Protein AF-0000000081434207 (afdb_homodimer)

Foldseek 3Di:
DVQLVVLVVVLCVVFFAPLDAFAEALADEPVQLVVQLVSNLVSVLSSQCSPPLLVPDDPVQNVLLSLQQQQLLVLQVQLLSCLVSPDPPADRWGDRGHSYTYHLPDLSDRYHPPDDPVLVVVLSVLCNVLSVLSCPLHNVLCNVLVDDPLLSSLLSLLRSLPCVVTPPRDPVSVVSSVVVNVVSVVVVVCCCCPVVVPPDCPVSVVSSNSSSVSSVVSLVSVVSSVVVCVVVVSDCPPPVVVSSSD/DVQLVVLVVQLCVVFAAPLDAAAEALADEPVQLVVQLVSNLVSVLSSQCSPPLLVPDDPVQNVLLSLQQQQLLVLQVQLLSCLVSPDPPADRWGDRGHRYTYHLPDQRDRYHPPDDPVLVVVLSVLCNVLSVLSCPQHNVLCNVLVDDPLLSSLLSLLRSLPCVVTPPRDPVSVVSSVVVNVVSVVVVVCCCCPVVVPPDCVVSVVSSNSSSVSSVVSLVSVVSSVVVCVVVVSDCPPPVVVSSSD

Secondary structure (DSSP, 8-state):
-HHHHHHHHHHHHHHS--SSPPEEPSEE-HHHHHHHHHHHHHHHHHHHHTSHHHHTS-HHHHHHHHHHHHHHHHHHHHHHHHHHT--TT-SSEEEEETTEEEE-STT-PPEETTS-HHHHHTTHHHHHHHHHHHIIIIIHHHHHHT--HHHHHHHHHHHHT-GGG-TT--HHHHHHHHHHHHHHHHHHHHIIIIIS--S--HHHHHHHHHHHHHHHHHHHHHHHHHHHHHHTTS----THHHHHH-/-HHHHHHHHHHHHHHS--SSPPEEPSEE-HHHHHHHHHHHHHHHHHHHHTSHHHHTS-HHHHHHHHHHHHHHHHHHHHHHHHHHT--TT-SSEEEEETTEEEE-SSS-PPEETTS-HHHHHHHHHHHHHHHHHHIIIIIHHHHHHT--HHHHHHHHHHHHT-GGG-TT--HHHHHHHHHHHHHHHHHHHHIIIIIS--S--HHHHHHHHHHHHHHHHHHHHHHHHHHHHHHTTS----THHHHHH-

InterPro domains:
  IPR000536 Nuclear hormone receptor, ligand-binding domain [PF00104] (39-216)
  IPR000536 Nuclear hormone receptor, ligand-binding domain [PS51843] (3-246)
  IPR000536 Nuclear hormone receptor, ligand-binding domain [SM00430] (35-218)
  IPR035500 Nuclear hormone receptor-like domain superfamily [G3DSA:1.10.565.10] (25-245)
  IPR035500 Nuclear hormone receptor-like domain superfamily [SSF48508] (39-244)
  IPR051152 Caenorhabditis elegans Orphan Nuclear Receptors [PTHR45680] (1-238)

pLDDT: mean 87.51, std 13.59, range [35.0, 98.44]

Radius of gyration: 23.4 Å; Cα contacts (8 Å, |Δi|>4): 613; chains: 2; bounding box: 54×59×52 Å

Organism: NCBI:txid290746

Structure (mmCIF, N/CA/C/O backbone):
data_AF-0000000081434207-model_v1
#
loop_
_entity.id
_entity.type
_entity.pdbx_description
1 polymer 'NR LBD domain-containing protein'
#
loop_
_atom_site.group_PDB
_atom_site.id
_atom_site.type_symbol
_atom_site.label_atom_id
_atom_site.label_alt_id
_atom_site.label_comp_id
_atom_site.label_asym_id
_atom_site.label_entity_id
_atom_site.label_seq_id
_atom_site.pdbx_PDB_ins_code
_atom_site.Cartn_x
_atom_site.Cartn_y
_atom_site.Cartn_z
_atom_site.occupancy
_atom_site.B_iso_or_equiv
_atom_site.auth_seq_id
_atom_site.auth_comp_id
_atom_site.auth_asym_id
_atom_site.auth_atom_id
_atom_site.pdbx_PDB_model_num
ATOM 1 N N . MET A 1 1 ? 16.969 -14.328 5.664 1 84.88 1 MET A N 1
ATOM 2 C CA . MET A 1 1 ? 16.562 -14.594 4.285 1 84.88 1 MET A CA 1
ATOM 3 C C . MET A 1 1 ? 16.938 -16.016 3.869 1 84.88 1 MET A C 1
ATOM 5 O O . MET A 1 1 ? 16.188 -16.672 3.139 1 84.88 1 MET A O 1
ATOM 9 N N . GLN A 1 2 ? 17.953 -16.516 4.453 1 86.69 2 GLN A N 1
ATOM 10 C CA . GLN A 1 2 ? 18.391 -17.859 4.074 1 86.69 2 GLN A CA 1
ATOM 11 C C . GLN A 1 2 ? 17.391 -18.906 4.512 1 86.69 2 GLN A C 1
ATOM 13 O O . GLN A 1 2 ? 17.062 -19.812 3.744 1 86.69 2 GLN A O 1
ATOM 18 N N . GLN A 1 3 ? 16.859 -18.734 5.691 1 90.62 3 GLN A N 1
ATOM 19 C CA . GLN A 1 3 ? 15.867 -19.672 6.184 1 90.62 3 GLN A CA 1
ATOM 20 C C . GLN A 1 3 ? 14.562 -19.578 5.395 1 90.62 3 GLN A C 1
ATOM 22 O O . GLN A 1 3 ? 13.953 -20.594 5.059 1 90.62 3 GLN A O 1
ATOM 27 N N . LEU A 1 4 ? 14.148 -18.375 5.16 1 92.62 4 LEU A N 1
ATOM 28 C CA . LEU A 1 4 ? 12.945 -18.156 4.355 1 92.62 4 LEU A CA 1
ATOM 29 C C . LEU A 1 4 ? 13.125 -18.75 2.955 1 92.62 4 LEU A C 1
ATOM 31 O O . LEU A 1 4 ? 12.195 -19.344 2.41 1 92.62 4 LEU A O 1
ATOM 35 N N . GLU A 1 5 ? 14.297 -18.609 2.443 1 93.81 5 GLU A N 1
ATOM 36 C CA . GLU A 1 5 ? 14.602 -19.125 1.112 1 93.81 5 GLU A CA 1
ATOM 37 C C . GLU A 1 5 ? 14.539 -20.641 1.083 1 93.81 5 GLU A C 1
ATOM 39 O O . GLU A 1 5 ? 14 -21.234 0.141 1 93.81 5 GLU A O 1
ATOM 44 N N . TYR A 1 6 ? 15.133 -21.156 2.094 1 93.62 6 TYR A N 1
ATOM 45 C CA . TYR A 1 6 ? 15.094 -22.609 2.186 1 93.62 6 TYR A CA 1
ATOM 46 C C . TYR A 1 6 ? 13.656 -23.109 2.254 1 93.62 6 TYR A C 1
ATOM 48 O O . TYR A 1 6 ? 13.266 -24 1.485 1 93.62 6 TYR A O 1
ATOM 56 N N . GLY A 1 7 ? 12.875 -22.594 3.188 1 94.62 7 GLY A N 1
ATOM 57 C CA . GLY A 1 7 ? 11.477 -22.969 3.297 1 94.62 7 GLY A CA 1
ATOM 58 C C . GLY A 1 7 ? 10.688 -22.719 2.023 1 94.62 7 GLY A C 1
ATOM 59 O O . GLY A 1 7 ? 9.883 -23.562 1.611 1 94.62 7 GLY A O 1
ATOM 60 N N . PHE A 1 8 ? 10.961 -21.625 1.389 1 96.25 8 PHE A N 1
ATOM 61 C CA . PHE A 1 8 ? 10.25 -21.25 0.171 1 96.25 8 PHE A CA 1
ATOM 62 C C . PHE A 1 8 ? 10.547 -22.234 -0.951 1 96.25 8 PHE A C 1
ATOM 64 O O . PHE A 1 8 ? 9.648 -22.609 -1.703 1 96.25 8 PHE A O 1
ATOM 71 N N . ASN A 1 9 ? 11.773 -22.625 -1.057 1 94.94 9 ASN A N 1
ATOM 72 C CA . ASN A 1 9 ? 12.141 -23.562 -2.121 1 94.94 9 ASN A CA 1
ATOM 73 C C . ASN A 1 9 ? 11.406 -24.891 -1.987 1 94.94 9 ASN A C 1
ATOM 75 O O . ASN A 1 9 ? 10.961 -25.453 -2.984 1 94.94 9 ASN A O 1
ATOM 79 N N . GLN A 1 10 ? 11.234 -25.312 -0.838 1 93.81 10 GLN A N 1
ATOM 80 C CA . GLN A 1 10 ? 10.484 -26.547 -0.604 1 93.81 10 GLN A CA 1
ATOM 81 C C . GLN A 1 10 ? 9.008 -26.359 -0.943 1 93.81 10 GLN A C 1
ATOM 83 O O . GLN A 1 10 ? 8.406 -27.203 -1.607 1 93.81 10 GLN A O 1
ATOM 88 N N . PHE A 1 11 ? 8.445 -25.312 -0.493 1 96.12 11 PHE A N 1
ATOM 89 C CA . PHE A 1 11 ? 7.062 -24.938 -0.767 1 96.12 11 PHE A CA 1
ATOM 90 C C . PHE A 1 11 ? 6.832 -24.781 -2.264 1 96.12 11 PHE A C 1
ATOM 92 O O . PHE A 1 11 ? 5.887 -25.344 -2.818 1 96.12 11 PHE A O 1
ATOM 99 N N . TYR A 1 12 ? 7.758 -24.078 -2.879 1 95.12 12 TYR A N 1
ATOM 100 C CA . TYR A 1 12 ? 7.602 -23.719 -4.281 1 95.12 12 TYR A CA 1
ATOM 101 C C . TYR A 1 12 ? 7.727 -24.938 -5.184 1 95.12 12 TYR A C 1
ATOM 103 O O . TYR A 1 12 ? 7.035 -25.047 -6.195 1 95.12 12 TYR A O 1
ATOM 111 N N . GLU A 1 13 ? 8.57 -25.828 -4.797 1 91.81 13 GLU A N 1
ATOM 112 C CA . GLU A 1 13 ? 8.734 -27.062 -5.562 1 91.81 13 GLU A CA 1
ATOM 113 C C . GLU A 1 13 ? 7.434 -27.859 -5.613 1 91.81 13 GLU A C 1
ATOM 115 O O . GLU A 1 13 ? 7.148 -28.516 -6.613 1 91.81 13 GLU A O 1
ATOM 120 N N . ALA A 1 14 ? 6.656 -27.656 -4.645 1 89.31 14 ALA A N 1
ATOM 121 C CA . ALA A 1 14 ? 5.426 -28.438 -4.531 1 89.31 14 ALA A CA 1
ATOM 122 C C . ALA A 1 14 ? 4.301 -27.797 -5.34 1 89.31 14 ALA A C 1
ATOM 124 O O . ALA A 1 14 ? 3.34 -28.484 -5.715 1 89.31 14 ALA A O 1
ATOM 125 N N . ILE A 1 15 ? 4.426 -26.531 -5.605 1 92 15 ILE A N 1
ATOM 126 C CA . ILE A 1 15 ? 3.242 -25.875 -6.148 1 92 15 ILE A CA 1
ATOM 127 C C . ILE A 1 15 ? 3.564 -25.281 -7.523 1 92 15 ILE A C 1
ATOM 129 O O . ILE A 1 15 ? 2.662 -24.891 -8.266 1 92 15 ILE A O 1
ATOM 133 N N . LYS A 1 16 ? 4.844 -25.172 -7.867 1 90.12 16 LYS A N 1
ATOM 134 C CA . LYS A 1 16 ? 5.191 -24.562 -9.148 1 90.12 16 LYS A CA 1
ATOM 135 C C . LYS A 1 16 ? 4.73 -25.438 -10.312 1 90.12 16 LYS A C 1
ATOM 137 O O . LYS A 1 16 ? 4.656 -26.656 -10.18 1 90.12 16 LYS A O 1
ATOM 142 N N . PRO A 1 17 ? 4.445 -24.797 -11.398 1 87.56 17 PRO A N 1
ATOM 143 C CA . PRO A 1 17 ? 4.105 -25.578 -12.578 1 87.56 17 PRO A CA 1
ATOM 144 C C . PRO A 1 17 ? 5.301 -26.359 -13.133 1 87.56 17 PRO A C 1
ATOM 146 O O . PRO A 1 17 ? 6.449 -26 -12.883 1 87.56 17 PRO A O 1
ATOM 149 N N . THR A 1 18 ? 5.113 -27.578 -13.766 1 80.62 18 THR A N 1
ATOM 150 C CA . THR A 1 18 ? 6.141 -28.5 -14.258 1 80.62 18 THR A CA 1
ATOM 151 C C . THR A 1 18 ? 6.676 -28.031 -15.609 1 80.62 18 THR A C 1
ATOM 153 O O . THR A 1 18 ? 7.586 -28.656 -16.172 1 80.62 18 THR A O 1
ATOM 156 N N . GLY A 1 19 ? 6.531 -26.828 -16 1 69.69 19 GLY A N 1
ATOM 157 C CA . GLY A 1 19 ? 7.062 -26.328 -17.266 1 69.69 19 GLY A CA 1
ATOM 158 C C . GLY A 1 19 ? 6.293 -26.828 -18.469 1 69.69 19 GLY A C 1
ATOM 159 O O . GLY A 1 19 ? 6.605 -26.453 -19.609 1 69.69 19 GLY A O 1
ATOM 160 N N . GLU A 1 20 ? 5.441 -27.641 -18.25 1 76.62 20 GLU A N 1
ATOM 161 C CA . GLU A 1 20 ? 4.582 -28.031 -19.359 1 76.62 20 GLU A CA 1
ATOM 162 C C . GLU A 1 20 ? 3.629 -26.906 -19.75 1 76.62 20 GLU A C 1
ATOM 164 O O . GLU A 1 20 ? 3.549 -25.891 -19.047 1 76.62 20 GLU A O 1
ATOM 169 N N . GLU A 1 21 ? 3.064 -26.969 -20.906 1 83.38 21 GLU A N 1
ATOM 170 C CA . GLU A 1 21 ? 2.107 -25.969 -21.391 1 83.38 21 GLU A CA 1
ATOM 171 C C . GLU A 1 21 ? 0.886 -25.906 -20.469 1 83.38 21 GLU A C 1
ATOM 173 O O . GLU A 1 21 ? 0.369 -26.938 -20.047 1 83.38 21 GLU A O 1
ATOM 178 N N . PHE A 1 22 ? 0.607 -24.641 -20.062 1 89 22 PHE A N 1
ATOM 179 C CA . PHE A 1 22 ? -0.594 -24.438 -19.25 1 89 22 PHE A CA 1
ATOM 180 C C . PHE A 1 22 ? -1.824 -24.969 -19.984 1 89 22 PHE A C 1
ATOM 182 O O . PHE A 1 22 ? -1.957 -24.797 -21.188 1 89 22 PHE A O 1
ATOM 189 N N . THR A 1 23 ? -2.566 -25.688 -19.359 1 88.69 23 THR A N 1
ATOM 190 C CA . THR A 1 23 ? -3.906 -26 -19.844 1 88.69 23 THR A CA 1
ATOM 191 C C . THR A 1 23 ? -4.84 -24.797 -19.656 1 88.69 23 THR A C 1
ATOM 193 O O . THR A 1 23 ? -5.02 -24.328 -18.531 1 88.69 23 THR A O 1
ATOM 196 N N . LYS A 1 24 ? -5.395 -24.391 -20.75 1 90.44 24 LYS A N 1
ATOM 197 C CA . LYS A 1 24 ? -6.355 -23.297 -20.641 1 90.44 24 LYS A CA 1
ATOM 198 C C . LYS A 1 24 ? -7.691 -23.797 -20.094 1 90.44 24 LYS A C 1
ATOM 200 O O . LYS A 1 24 ? -8.273 -24.734 -20.625 1 90.44 24 LYS A O 1
ATOM 205 N N . LEU A 1 25 ? -8.109 -23.125 -19.094 1 87.12 25 LEU A N 1
ATOM 206 C CA . LEU A 1 25 ? -9.375 -23.484 -18.469 1 87.12 25 LEU A CA 1
ATOM 207 C C . LEU A 1 25 ? -10.516 -22.625 -19 1 87.12 25 LEU A C 1
ATOM 209 O O . LEU A 1 25 ? -10.422 -21.391 -19 1 87.12 25 LEU A O 1
ATOM 213 N N . ASP A 1 26 ? -11.586 -23.359 -19.406 1 81.12 26 ASP A N 1
ATOM 214 C CA . ASP A 1 26 ? -12.836 -22.672 -19.719 1 81.12 26 ASP A CA 1
ATOM 215 C C . ASP A 1 26 ? -13.789 -22.688 -18.531 1 81.12 26 ASP A C 1
ATOM 217 O O . ASP A 1 26 ? -14.711 -21.875 -18.469 1 81.12 26 ASP A O 1
ATOM 221 N N . GLU A 1 27 ? -13.453 -23.734 -17.719 1 83.69 27 GLU A N 1
ATOM 222 C CA . GLU A 1 27 ? -14.211 -23.875 -16.469 1 83.69 27 GLU A CA 1
ATOM 223 C C . GLU A 1 27 ? -13.297 -24.297 -15.32 1 83.69 27 GLU A C 1
ATOM 225 O O . GLU A 1 27 ? -12.391 -25.109 -15.5 1 83.69 27 GLU A O 1
ATOM 230 N N . ILE A 1 28 ? -13.609 -23.797 -14.188 1 84.38 28 ILE A N 1
ATOM 231 C CA . ILE A 1 28 ? -12.82 -24.125 -13.008 1 84.38 28 ILE A CA 1
ATOM 232 C C . ILE A 1 28 ? -13.477 -25.281 -12.258 1 84.38 28 ILE A C 1
ATOM 234 O O . ILE A 1 28 ? -14.672 -25.234 -11.961 1 84.38 28 ILE A O 1
ATOM 238 N N . ASP A 1 29 ? -12.766 -26.281 -12.07 1 85.75 29 ASP A N 1
ATOM 239 C CA . ASP A 1 29 ? -13.203 -27.391 -11.242 1 85.75 29 ASP A CA 1
ATOM 240 C C . ASP A 1 29 ? -13.062 -27.062 -9.75 1 85.75 29 ASP A C 1
ATOM 242 O O . ASP A 1 29 ? -11.945 -27 -9.227 1 85.75 29 ASP A O 1
ATOM 246 N N . ASP A 1 30 ? -14.125 -26.969 -9.062 1 82.25 30 ASP A N 1
ATOM 247 C CA . ASP A 1 30 ? -14.141 -26.547 -7.668 1 82.25 30 ASP A CA 1
ATOM 248 C C . ASP A 1 30 ? -13.359 -27.516 -6.789 1 82.25 30 ASP A C 1
ATOM 250 O O . ASP A 1 30 ? -12.656 -27.109 -5.863 1 82.25 30 ASP A O 1
ATOM 254 N N . GLU A 1 31 ? -13.617 -28.766 -7.027 1 84 31 GLU A N 1
ATOM 255 C CA . GLU A 1 31 ? -12.945 -29.766 -6.211 1 84 31 GLU A CA 1
ATOM 256 C C . GLU A 1 31 ? -11.43 -29.703 -6.383 1 84 31 GLU A C 1
ATOM 258 O O . GLU A 1 31 ? -10.688 -29.781 -5.402 1 84 31 GLU A O 1
ATOM 263 N N . LEU A 1 32 ? -11.008 -29.562 -7.617 1 88.19 32 LEU A N 1
ATOM 264 C CA . LEU A 1 32 ? -9.578 -29.438 -7.883 1 88.19 32 LEU A CA 1
ATOM 265 C C . LEU A 1 32 ? -9.008 -28.156 -7.285 1 88.19 32 LEU A C 1
ATOM 267 O O . LEU A 1 32 ? -7.898 -28.156 -6.758 1 88.19 32 LEU A O 1
ATOM 271 N N . HIS A 1 33 ? -9.719 -27.156 -7.395 1 88.5 33 HIS A N 1
ATOM 272 C CA . HIS A 1 33 ? -9.305 -25.875 -6.852 1 88.5 33 HIS A CA 1
ATOM 273 C C . HIS A 1 33 ? -9.141 -25.938 -5.336 1 88.5 33 HIS A C 1
ATOM 275 O O . HIS A 1 33 ? -8.156 -25.453 -4.789 1 88.5 33 HIS A O 1
ATOM 281 N N . LYS A 1 34 ? -10.102 -26.578 -4.711 1 86.12 34 LYS A N 1
ATOM 282 C CA . LYS A 1 34 ? -10.047 -26.719 -3.258 1 86.12 34 LYS A CA 1
ATOM 283 C C . LYS A 1 34 ? -8.844 -27.547 -2.826 1 86.12 34 LYS A C 1
ATOM 285 O O . LYS A 1 34 ? -8.18 -27.234 -1.838 1 86.12 34 LYS A O 1
ATOM 290 N N . HIS A 1 35 ? -8.672 -28.547 -3.527 1 90.38 35 HIS A N 1
ATOM 291 C CA . HIS A 1 35 ? -7.539 -29.422 -3.219 1 90.38 35 HIS A CA 1
ATOM 292 C C . HIS A 1 35 ? -6.223 -28.656 -3.354 1 90.38 35 HIS A C 1
ATOM 294 O O . HIS A 1 35 ? -5.344 -28.781 -2.496 1 90.38 35 HIS A O 1
ATOM 300 N N . PHE A 1 36 ? -6.117 -27.922 -4.371 1 91.81 36 PHE A N 1
ATOM 301 C CA . PHE A 1 36 ? -4.898 -27.156 -4.582 1 91.81 36 PHE A CA 1
ATOM 302 C C . PHE A 1 36 ? -4.727 -26.109 -3.486 1 91.81 36 PHE A C 1
ATOM 304 O O . PHE A 1 36 ? -3.619 -25.906 -2.984 1 91.81 36 PHE A O 1
ATOM 311 N N . GLN A 1 37 ? -5.77 -25.469 -3.168 1 90.44 37 GLN A N 1
ATOM 312 C CA . GLN A 1 37 ? -5.707 -24.453 -2.131 1 90.44 37 GLN A CA 1
ATOM 313 C C . GLN A 1 37 ? -5.27 -25.047 -0.795 1 90.44 37 GLN A C 1
ATOM 315 O O . GLN A 1 37 ? -4.5 -24.422 -0.059 1 90.44 37 GLN A O 1
ATOM 320 N N . ALA A 1 38 ? -5.801 -26.203 -0.504 1 90.12 38 ALA A N 1
ATOM 321 C CA . ALA A 1 38 ? -5.398 -26.875 0.727 1 90.12 38 ALA A CA 1
ATOM 322 C C . ALA A 1 38 ? -3.904 -27.188 0.721 1 90.12 38 ALA A C 1
ATOM 324 O O . ALA A 1 38 ? -3.211 -26.953 1.713 1 90.12 38 ALA A O 1
ATOM 325 N N . LYS A 1 39 ? -3.504 -27.672 -0.388 1 92.38 39 LYS A N 1
ATOM 326 C CA . LYS A 1 39 ? -2.084 -27.969 -0.556 1 92.38 39 LYS A CA 1
ATOM 327 C C . LYS A 1 39 ? -1.242 -26.703 -0.409 1 92.38 39 LYS A C 1
ATOM 329 O O . LYS A 1 39 ? -0.201 -26.719 0.251 1 92.38 39 LYS A O 1
ATOM 334 N N . TYR A 1 40 ? -1.669 -25.656 -1 1 94.06 40 TYR A N 1
ATOM 335 C CA . TYR A 1 40 ? -0.979 -24.375 -0.94 1 94.06 40 TYR A CA 1
ATOM 336 C C . TYR A 1 40 ? -0.904 -23.859 0.493 1 94.06 40 TYR A C 1
ATOM 338 O O . TYR A 1 40 ? 0.163 -23.453 0.957 1 94.06 40 TYR A O 1
ATOM 346 N N . MET A 1 41 ? -2.004 -23.938 1.187 1 94.5 41 MET A N 1
ATOM 347 C CA . MET A 1 41 ? -2.096 -23.406 2.543 1 94.5 41 MET A CA 1
ATOM 348 C C . MET A 1 41 ? -1.199 -24.188 3.496 1 94.5 41 MET A C 1
ATOM 350 O O . MET A 1 41 ? -0.467 -23.609 4.293 1 94.5 41 MET A O 1
ATOM 354 N N . ILE A 1 42 ? -1.276 -25.438 3.352 1 94.38 42 ILE A N 1
ATOM 355 C CA . ILE A 1 42 ? -0.465 -26.297 4.207 1 94.38 42 ILE A CA 1
ATOM 356 C C . ILE A 1 42 ? 1.015 -26.094 3.887 1 94.38 42 ILE A C 1
ATOM 358 O O . ILE A 1 42 ? 1.841 -25.984 4.797 1 94.38 42 ILE A O 1
ATOM 362 N N . GLY A 1 43 ? 1.298 -26.047 2.615 1 95.75 43 GLY A N 1
ATOM 363 C CA . GLY A 1 43 ? 2.672 -25.812 2.203 1 95.75 43 GLY A CA 1
ATOM 364 C C . GLY A 1 43 ? 3.229 -24.484 2.701 1 95.75 43 GLY A C 1
ATOM 365 O O . GLY A 1 43 ? 4.367 -24.422 3.172 1 95.75 43 GLY A O 1
ATOM 366 N N . LEU A 1 44 ? 2.473 -23.469 2.607 1 96.38 44 LEU A N 1
ATOM 367 C CA . LEU A 1 44 ? 2.883 -22.141 3.064 1 96.38 44 LEU A CA 1
ATOM 368 C C . LEU A 1 44 ? 3.131 -22.141 4.57 1 96.38 44 LEU A C 1
ATOM 370 O O . LEU A 1 44 ? 4.105 -21.547 5.043 1 96.38 44 LEU A O 1
ATOM 374 N N . ALA A 1 45 ? 2.238 -22.781 5.289 1 96.25 45 ALA A N 1
ATOM 375 C CA . ALA A 1 45 ? 2.404 -22.875 6.738 1 96.25 45 ALA A CA 1
ATOM 376 C C . ALA A 1 45 ? 3.699 -23.609 7.094 1 96.25 45 ALA A C 1
ATOM 378 O O . ALA A 1 45 ? 4.445 -23.156 7.973 1 96.25 45 ALA A O 1
ATOM 379 N N . LYS A 1 46 ? 3.949 -24.656 6.406 1 96.12 46 LYS A N 1
ATOM 380 C CA . LYS A 1 46 ? 5.172 -25.406 6.645 1 96.12 46 LYS A CA 1
ATOM 381 C C . LYS A 1 46 ? 6.41 -24.578 6.309 1 96.12 46 LYS A C 1
ATOM 383 O O . LYS A 1 46 ? 7.414 -24.641 7.02 1 96.12 46 LYS A O 1
ATOM 388 N N . MET A 1 47 ? 6.328 -23.875 5.238 1 97.19 47 MET A N 1
ATOM 389 C CA . MET A 1 47 ? 7.426 -23 4.828 1 97.19 47 MET A CA 1
ATOM 390 C C . MET A 1 47 ? 7.785 -22.031 5.938 1 97.19 47 MET A C 1
ATOM 392 O O . MET A 1 47 ? 8.961 -21.844 6.254 1 97.19 47 MET A O 1
ATOM 396 N N . LEU A 1 48 ? 6.781 -21.422 6.535 1 97.31 48 LEU A N 1
ATOM 397 C CA . LEU A 1 48 ? 7 -20.391 7.555 1 97.31 48 LEU A CA 1
ATOM 398 C C . LEU A 1 48 ? 7.641 -21 8.797 1 97.31 48 LEU A C 1
ATOM 400 O O . LEU A 1 48 ? 8.43 -20.344 9.484 1 97.31 48 LEU A O 1
ATOM 404 N N . MET A 1 49 ? 7.336 -22.266 9 1 96.5 49 MET A N 1
ATOM 405 C CA . MET A 1 49 ? 7.848 -22.938 10.188 1 96.5 49 MET A CA 1
ATOM 406 C C . MET A 1 49 ? 9.344 -23.203 10.055 1 96.5 49 MET A C 1
ATOM 408 O O . MET A 1 49 ? 10.008 -23.5 11.047 1 96.5 49 MET A O 1
ATOM 412 N N . HIS A 1 50 ? 9.914 -23.031 8.922 1 95.19 50 HIS A N 1
ATOM 413 C CA . HIS A 1 50 ? 11.359 -23.156 8.727 1 95.19 50 HIS A CA 1
ATOM 414 C C . HIS A 1 50 ? 12.086 -21.891 9.164 1 95.19 50 HIS A C 1
ATOM 416 O O . HIS A 1 50 ? 13.305 -21.891 9.32 1 95.19 50 HIS A O 1
ATOM 422 N N . CYS A 1 51 ? 11.352 -20.797 9.227 1 94.88 51 CYS A N 1
ATOM 423 C CA . CYS A 1 51 ? 11.914 -19.547 9.734 1 94.88 51 CYS A CA 1
ATOM 424 C C . CYS A 1 51 ? 11.914 -19.531 11.258 1 94.88 51 CYS A C 1
ATOM 426 O O . CYS A 1 51 ? 10.859 -19.438 11.883 1 94.88 51 CYS A O 1
ATOM 428 N N . LYS A 1 52 ? 13.008 -19.516 11.875 1 94.69 52 LYS A N 1
ATOM 429 C CA . LYS A 1 52 ? 13.172 -19.656 13.32 1 94.69 52 LYS A CA 1
ATOM 430 C C . LYS A 1 52 ? 12.367 -18.578 14.055 1 94.69 52 LYS A C 1
ATOM 432 O O . LYS A 1 52 ? 11.672 -18.875 15.023 1 94.69 52 LYS A O 1
ATOM 437 N N . GLN A 1 53 ? 12.477 -17.391 13.617 1 95.19 53 GLN A N 1
ATOM 438 C CA . GLN A 1 53 ? 11.812 -16.281 14.289 1 95.19 53 GLN A CA 1
ATOM 439 C C . GLN A 1 53 ? 10.297 -16.438 14.273 1 95.19 53 GLN A C 1
ATOM 441 O O . GLN A 1 53 ? 9.617 -16.062 15.227 1 95.19 53 GLN A O 1
ATOM 446 N N . PHE A 1 54 ? 9.781 -16.984 13.211 1 97.25 54 PHE A N 1
ATOM 447 C CA . PHE A 1 54 ? 8.352 -17.266 13.125 1 97.25 54 PHE A CA 1
ATOM 448 C C . PHE A 1 54 ? 7.973 -18.453 14 1 97.25 54 PHE A C 1
ATOM 450 O O . PHE A 1 54 ? 6.984 -18.391 14.734 1 97.25 54 PHE A O 1
ATOM 457 N N . ALA A 1 55 ? 8.75 -19.469 13.938 1 96.62 55 ALA A N 1
ATOM 458 C CA . ALA A 1 55 ? 8.477 -20.703 14.656 1 96.62 55 ALA A CA 1
ATOM 459 C C . ALA A 1 55 ? 8.453 -20.469 16.156 1 96.62 55 ALA A C 1
ATOM 461 O O . ALA A 1 55 ? 7.723 -21.141 16.891 1 96.62 55 ALA A O 1
ATOM 462 N N . GLU A 1 56 ? 9.141 -19.5 16.641 1 96.81 56 GLU A N 1
ATOM 463 C CA . GLU A 1 56 ? 9.305 -19.281 18.062 1 96.81 56 GLU A CA 1
ATOM 464 C C . GLU A 1 56 ? 8.234 -18.328 18.609 1 96.81 56 GLU A C 1
ATOM 466 O O . GLU A 1 56 ? 8.094 -18.156 19.812 1 96.81 56 GLU A O 1
ATOM 471 N N . LEU A 1 57 ? 7.465 -17.75 17.703 1 97.56 57 LEU A N 1
ATOM 472 C CA . LEU A 1 57 ? 6.395 -16.859 18.156 1 97.56 57 LEU A CA 1
ATOM 473 C C . LEU A 1 57 ? 5.297 -17.656 18.859 1 97.56 57 LEU A C 1
ATOM 475 O O . LEU A 1 57 ? 5.176 -18.859 18.672 1 97.56 57 LEU A O 1
ATOM 479 N N . ASP A 1 58 ? 4.559 -16.922 19.672 1 96.69 58 ASP A N 1
ATOM 480 C CA . ASP A 1 58 ? 3.365 -17.516 20.266 1 96.69 58 ASP A CA 1
ATOM 481 C C . ASP A 1 58 ? 2.348 -17.891 19.188 1 96.69 58 ASP A C 1
ATOM 483 O O . ASP A 1 58 ? 2.336 -17.297 18.109 1 96.69 58 ASP A O 1
ATOM 487 N N . PHE A 1 59 ? 1.477 -18.797 19.531 1 95.75 59 PHE A N 1
ATOM 488 C CA . PHE A 1 59 ? 0.525 -19.344 18.562 1 95.75 59 PHE A CA 1
ATOM 489 C C . PHE A 1 59 ? -0.385 -18.25 18.031 1 95.75 59 PHE A C 1
ATOM 491 O O . PHE A 1 59 ? -0.667 -18.203 16.828 1 95.75 59 PHE A O 1
ATOM 498 N N . GLU A 1 60 ? -0.837 -17.359 18.844 1 95.62 60 GLU A N 1
ATOM 499 C CA . GLU A 1 60 ? -1.744 -16.281 18.438 1 95.62 60 GLU A CA 1
ATOM 500 C C . GLU A 1 60 ? -1.092 -15.367 17.406 1 95.62 60 GLU A C 1
ATOM 502 O O . GLU A 1 60 ? -1.721 -15 16.422 1 95.62 6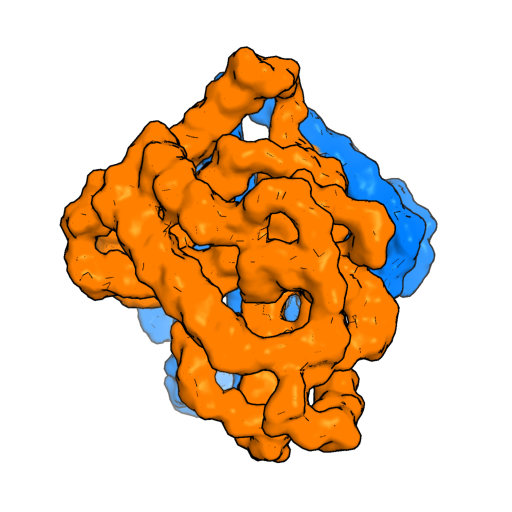0 GLU A O 1
ATOM 507 N N . ASP A 1 61 ? 0.139 -15.055 17.656 1 97.5 61 ASP A N 1
ATOM 508 C CA . ASP A 1 61 ? 0.873 -14.211 16.719 1 97.5 61 ASP A CA 1
ATOM 509 C C . ASP A 1 61 ? 1.097 -14.938 15.398 1 97.5 61 ASP A C 1
ATOM 511 O O . ASP A 1 61 ? 0.979 -14.328 14.328 1 97.5 61 ASP A O 1
ATOM 515 N N . LYS A 1 62 ? 1.401 -16.234 15.422 1 97.44 62 LYS A N 1
ATOM 516 C CA . LYS A 1 62 ? 1.63 -17.016 14.203 1 97.44 62 LYS A CA 1
ATOM 517 C C . LYS A 1 62 ? 0.388 -17.031 13.312 1 97.44 62 LYS A C 1
ATOM 519 O O . LYS A 1 62 ? 0.484 -16.828 12.102 1 97.44 62 LYS A O 1
ATOM 524 N N . ILE A 1 63 ? -0.727 -17.203 13.945 1 96.56 63 ILE A N 1
ATOM 525 C CA . ILE A 1 63 ? -1.969 -17.297 13.18 1 96.56 63 ILE A CA 1
ATOM 526 C C . ILE A 1 63 ? -2.291 -15.945 12.555 1 96.56 63 ILE A C 1
ATOM 528 O O . ILE A 1 63 ? -2.717 -15.875 11.398 1 96.56 63 ILE A O 1
ATOM 532 N N . LEU A 1 64 ? -2.096 -14.867 13.297 1 96.25 64 LEU A N 1
ATOM 533 C CA . LEU A 1 64 ? -2.365 -13.531 12.789 1 96.25 64 LEU A CA 1
ATOM 534 C C . LEU A 1 64 ? -1.461 -13.203 11.602 1 96.25 64 LEU A C 1
ATOM 536 O O . LEU A 1 64 ? -1.924 -12.672 10.594 1 96.25 64 LEU A O 1
ATOM 540 N N . LEU A 1 65 ? -0.236 -13.609 11.742 1 97.88 65 LEU A N 1
ATOM 541 C CA . LEU A 1 65 ? 0.725 -13.359 10.672 1 97.88 65 LEU A CA 1
ATOM 542 C C . LEU A 1 65 ? 0.386 -14.18 9.438 1 97.88 65 LEU A C 1
ATOM 544 O O . LEU A 1 65 ? 0.446 -13.68 8.312 1 97.88 65 LEU A O 1
ATOM 548 N N . TYR A 1 66 ? 0.049 -15.391 9.672 1 97.12 66 TYR A N 1
ATOM 549 C CA . TYR A 1 66 ? -0.294 -16.281 8.562 1 97.12 66 TYR A CA 1
ATOM 550 C C . TYR A 1 66 ? -1.528 -15.773 7.828 1 97.12 66 TYR A C 1
ATOM 552 O O . TYR A 1 66 ? -1.554 -15.742 6.594 1 97.12 66 TYR A O 1
ATOM 560 N N . LYS A 1 67 ? -2.525 -15.375 8.57 1 95.5 67 LYS A N 1
ATOM 561 C CA . LYS A 1 67 ? -3.777 -14.898 7.992 1 95.5 67 LYS A CA 1
ATOM 562 C C . LYS A 1 67 ? -3.559 -13.617 7.191 1 95.5 67 LYS A C 1
ATOM 564 O O . LYS A 1 67 ? -4.254 -13.367 6.207 1 95.5 67 LYS A O 1
ATOM 569 N N . HIS A 1 68 ? -2.607 -12.852 7.641 1 95.56 68 HIS A N 1
ATOM 570 C CA . HIS A 1 68 ? -2.26 -11.617 6.938 1 95.56 68 HIS A CA 1
ATOM 571 C C . HIS A 1 68 ? -1.5 -11.914 5.648 1 95.56 68 HIS A C 1
ATOM 573 O O . HIS A 1 68 ? -1.781 -11.32 4.605 1 95.56 68 HIS A O 1
ATOM 579 N N . LEU A 1 69 ? -0.614 -12.875 5.672 1 97.75 69 LEU A N 1
ATOM 580 C CA . LEU A 1 69 ? 0.295 -13.188 4.574 1 97.75 69 LEU A CA 1
ATOM 581 C C . LEU A 1 69 ? -0.446 -13.875 3.434 1 97.75 69 LEU A C 1
ATOM 583 O O . LEU A 1 69 ? -0.279 -13.508 2.268 1 97.75 69 LEU A O 1
ATOM 587 N N . LYS A 1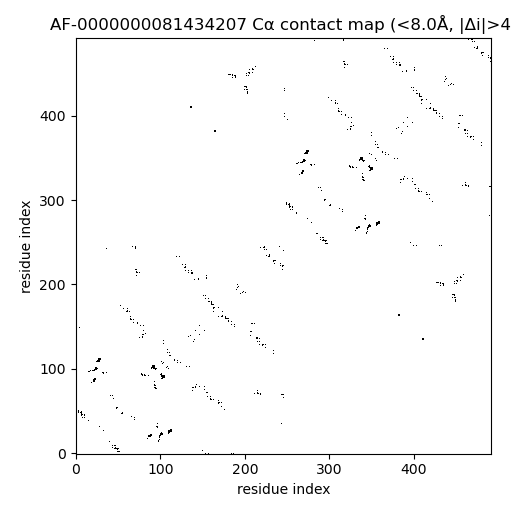 70 ? -1.188 -14.812 3.736 1 96.81 70 LYS A N 1
ATOM 588 C CA . LYS A 1 70 ? -1.659 -15.812 2.785 1 96.81 70 LYS A CA 1
ATOM 589 C C . LYS A 1 70 ? -2.434 -15.164 1.641 1 96.81 70 LYS A C 1
ATOM 591 O O . LYS A 1 70 ? -2.076 -15.32 0.472 1 96.81 70 LYS A O 1
ATOM 596 N N . PRO A 1 71 ? -3.457 -14.367 1.947 1 95.75 71 PRO A N 1
ATOM 597 C CA . PRO A 1 71 ? -4.23 -13.836 0.823 1 95.75 71 PRO A CA 1
ATOM 598 C C . PRO A 1 71 ? -3.414 -12.891 -0.059 1 95.75 71 PRO A C 1
ATOM 600 O O . PRO A 1 71 ? -3.592 -12.875 -1.28 1 95.75 71 PRO A O 1
ATOM 603 N N . ILE A 1 72 ? -2.518 -12.148 0.526 1 97.19 72 ILE A N 1
ATOM 604 C CA . ILE A 1 72 ? -1.736 -11.156 -0.203 1 97.19 72 ILE A CA 1
ATOM 605 C C . ILE A 1 72 ? -0.665 -11.852 -1.038 1 97.19 72 ILE A C 1
ATOM 607 O O . ILE A 1 72 ? -0.548 -11.602 -2.24 1 97.19 72 ILE A O 1
ATOM 611 N N . PHE A 1 73 ? 0.043 -12.766 -0.439 1 98.06 73 PHE A N 1
ATOM 612 C CA . PHE A 1 73 ? 1.165 -13.43 -1.097 1 98.06 73 PHE A CA 1
ATOM 613 C C . PHE A 1 73 ? 0.672 -14.414 -2.148 1 98.06 73 PHE A C 1
ATOM 615 O O . PHE A 1 73 ? 1.312 -14.594 -3.188 1 98.06 73 PHE A O 1
ATOM 622 N N . ASN A 1 74 ? -0.413 -14.977 -1.893 1 96.06 74 ASN A N 1
ATOM 623 C CA . ASN A 1 74 ? -0.98 -15.922 -2.848 1 96.06 74 ASN A CA 1
ATOM 624 C C . ASN A 1 74 ? -1.17 -15.289 -4.223 1 96.06 74 ASN A C 1
ATOM 626 O O . ASN A 1 74 ? -0.826 -15.891 -5.242 1 96.06 74 ASN A O 1
ATOM 630 N N . GLN A 1 75 ? -1.701 -14.078 -4.23 1 96.06 75 GLN A N 1
ATOM 631 C CA . GLN A 1 75 ? -1.906 -13.383 -5.5 1 96.06 75 GLN A CA 1
ATOM 632 C C . GLN A 1 75 ? -0.577 -13.117 -6.203 1 96.06 75 GLN A C 1
ATOM 634 O O . GLN A 1 75 ? -0.45 -13.344 -7.406 1 96.06 75 GLN A O 1
ATOM 639 N N . ILE A 1 76 ? 0.366 -12.711 -5.461 1 97.88 76 ILE A N 1
ATOM 640 C CA . ILE A 1 76 ? 1.669 -12.359 -6.012 1 97.88 76 ILE A CA 1
ATOM 641 C C . ILE A 1 76 ? 2.373 -13.609 -6.52 1 97.88 76 ILE A C 1
ATOM 643 O O . ILE A 1 76 ? 2.873 -13.633 -7.648 1 97.88 76 ILE A O 1
ATOM 647 N N . GLU A 1 77 ? 2.367 -14.625 -5.727 1 97.31 77 GLU A N 1
ATOM 648 C CA . GLU A 1 77 ? 3.068 -15.852 -6.094 1 97.31 77 GLU A CA 1
ATOM 649 C C . GLU A 1 77 ? 2.426 -16.516 -7.312 1 97.31 77 GLU A C 1
ATOM 651 O O . GLU A 1 77 ? 3.123 -16.984 -8.211 1 97.31 77 GLU A O 1
ATOM 656 N N . ARG A 1 78 ? 1.115 -16.547 -7.391 1 94.88 78 ARG A N 1
ATOM 657 C CA . ARG A 1 78 ? 0.44 -17.188 -8.516 1 94.88 78 ARG A CA 1
ATOM 658 C C . ARG A 1 78 ? 0.705 -16.438 -9.812 1 94.88 78 ARG A C 1
ATOM 660 O O . ARG A 1 78 ? 0.914 -17.047 -10.859 1 94.88 78 ARG A O 1
ATOM 667 N N . LEU A 1 79 ? 0.673 -15.203 -9.711 1 96 79 LEU A N 1
ATOM 668 C CA . LEU A 1 79 ? 0.947 -14.422 -10.906 1 96 79 LEU A CA 1
ATOM 669 C C . LEU A 1 79 ? 2.42 -14.508 -11.289 1 96 79 LEU A C 1
ATOM 671 O O . LEU A 1 79 ? 2.76 -14.516 -12.477 1 96 79 LEU A O 1
ATOM 675 N N . TYR A 1 80 ? 3.27 -14.539 -10.305 1 96.75 80 TYR A N 1
ATOM 676 C CA . TYR A 1 80 ? 4.684 -14.773 -10.586 1 96.75 80 TYR A CA 1
ATOM 677 C C . TYR A 1 80 ? 4.875 -16.078 -11.359 1 96.75 80 TYR A C 1
ATOM 679 O O . TYR A 1 80 ? 5.551 -16.094 -12.391 1 96.75 80 TYR A O 1
ATOM 687 N N . SER A 1 81 ? 4.254 -17.078 -10.883 1 95.19 81 SER A N 1
ATOM 688 C CA . SER A 1 81 ? 4.363 -18.391 -11.523 1 95.19 81 SER A CA 1
ATOM 689 C C . SER A 1 81 ? 3.738 -18.375 -12.914 1 95.19 81 SER A C 1
ATOM 691 O O . SER A 1 81 ? 4.266 -19 -13.844 1 95.19 81 SER A O 1
ATOM 693 N N . SER A 1 82 ? 2.631 -17.656 -13.016 1 94.12 82 SER A N 1
ATOM 694 C CA . SER A 1 82 ? 1.963 -17.531 -14.305 1 94.12 82 SER A CA 1
ATOM 695 C C . SER A 1 82 ? 2.861 -16.859 -15.336 1 94.12 82 SER A C 1
ATOM 697 O O . SER A 1 82 ? 2.885 -17.25 -16.5 1 94.12 82 SER A O 1
ATOM 699 N N . ILE A 1 83 ? 3.533 -15.875 -14.891 1 94 83 ILE A N 1
ATOM 700 C CA . ILE A 1 83 ? 4.383 -15.094 -15.781 1 94 83 ILE A CA 1
ATOM 701 C C . ILE A 1 83 ? 5.656 -15.875 -16.094 1 94 83 ILE A C 1
ATOM 703 O O . ILE A 1 83 ? 6.09 -15.922 -17.25 1 94 83 ILE A O 1
ATOM 707 N N . GLN A 1 84 ? 6.203 -16.531 -15.109 1 91.88 84 GLN A N 1
ATOM 708 C CA . GLN A 1 84 ? 7.477 -17.234 -15.234 1 91.88 84 GLN A CA 1
ATOM 709 C C . GLN A 1 84 ? 7.344 -18.438 -16.156 1 91.88 84 GLN A C 1
ATOM 711 O O . GLN A 1 84 ? 8.281 -18.781 -16.891 1 91.88 84 GLN A O 1
ATOM 716 N N . TYR A 1 85 ? 6.195 -19 -16.203 1 86.81 85 TYR A N 1
ATOM 717 C CA . TYR A 1 85 ? 6.051 -20.266 -16.922 1 86.81 85 TYR A CA 1
ATOM 718 C C . TYR A 1 85 ? 5.09 -20.125 -18.094 1 86.81 85 TYR A C 1
ATOM 720 O O . TYR A 1 85 ? 4.59 -21.109 -18.625 1 86.81 85 TYR A O 1
ATOM 728 N N . LYS A 1 86 ? 4.836 -18.812 -18.344 1 84.12 86 LYS A N 1
ATOM 729 C CA . LYS A 1 86 ? 3.904 -18.531 -19.438 1 84.12 86 LYS A CA 1
ATOM 730 C C . LYS A 1 86 ? 4.355 -19.203 -20.734 1 84.12 86 LYS A C 1
ATOM 732 O O . LYS A 1 86 ? 5.543 -19.219 -21.047 1 84.12 86 LYS A O 1
ATOM 737 N N . THR A 1 87 ? 3.328 -19.859 -21.297 1 75.94 87 THR A N 1
ATOM 738 C CA . THR A 1 87 ? 3.527 -20.406 -22.625 1 75.94 87 THR A CA 1
ATOM 739 C C . THR A 1 87 ? 2.709 -19.641 -23.656 1 75.94 87 THR A C 1
ATOM 741 O O . THR A 1 87 ? 1.971 -18.719 -23.312 1 75.94 87 THR A O 1
ATOM 744 N N . GLU A 1 88 ? 2.793 -19.844 -24.969 1 76.19 88 GLU A N 1
ATOM 745 C CA . GLU A 1 88 ? 2.303 -19.047 -26.078 1 76.19 88 GLU A CA 1
ATOM 746 C C . GLU A 1 88 ? 0.787 -19.156 -26.219 1 76.19 88 GLU A C 1
ATOM 748 O O . GLU A 1 88 ? 0.144 -18.281 -26.781 1 76.19 88 GLU A O 1
ATOM 753 N N . ASN A 1 89 ? 0.154 -19.922 -25.453 1 80.88 89 ASN A N 1
ATOM 754 C CA . ASN A 1 89 ? -1.238 -20.203 -25.781 1 80.88 89 ASN A CA 1
ATOM 755 C C . ASN A 1 89 ? -2.195 -19.328 -24.969 1 80.88 89 ASN A C 1
ATOM 757 O O . ASN A 1 89 ? -3.381 -19.25 -25.297 1 80.88 89 ASN A O 1
ATOM 761 N N . ILE A 1 90 ? -1.732 -18.781 -23.906 1 87 90 ILE A N 1
ATOM 762 C CA . ILE A 1 90 ? -2.576 -17.938 -23.062 1 87 90 ILE A CA 1
ATOM 763 C C . ILE A 1 90 ? -1.969 -16.547 -22.969 1 87 90 ILE A C 1
ATOM 765 O O . ILE A 1 90 ? -0.814 -16.391 -22.562 1 87 90 ILE A O 1
ATOM 769 N N . HIS A 1 91 ? -2.676 -15.516 -23.25 1 88.19 91 HIS A N 1
ATOM 770 C CA . HIS A 1 91 ? -2.145 -14.164 -23.359 1 88.19 91 HIS A CA 1
ATOM 771 C C . HIS A 1 91 ? -1.813 -13.586 -22 1 88.19 91 HIS A C 1
ATOM 773 O O . HIS A 1 91 ? -0.681 -13.164 -21.75 1 88.19 91 HIS A O 1
ATOM 779 N N . ILE A 1 92 ? -2.836 -13.57 -21.109 1 92.31 92 ILE A N 1
ATOM 780 C CA . ILE A 1 92 ? -2.641 -13.125 -19.734 1 92.31 92 ILE A CA 1
ATOM 781 C C . ILE A 1 92 ? -3.039 -14.242 -18.766 1 92.31 92 ILE A C 1
ATOM 783 O O . ILE A 1 92 ? -4.16 -14.258 -18.266 1 92.31 92 ILE A O 1
ATOM 787 N N . PRO A 1 93 ? -2.145 -15.109 -18.562 1 91.44 93 PRO A N 1
ATOM 788 C CA . PRO A 1 93 ? -2.482 -16.297 -17.781 1 91.44 93 PRO A CA 1
ATOM 789 C C . PRO A 1 93 ? -2.562 -16.016 -16.281 1 91.44 93 PRO A C 1
ATOM 791 O O . PRO A 1 93 ? -1.779 -15.211 -15.758 1 91.44 93 PRO A O 1
ATOM 794 N N . MET A 1 94 ? -3.455 -16.688 -15.672 1 91.69 94 MET A N 1
ATOM 795 C CA . MET A 1 94 ? -3.523 -16.812 -14.219 1 91.69 94 MET A CA 1
ATOM 796 C C . MET A 1 94 ? -3.648 -18.266 -13.805 1 91.69 94 MET A C 1
ATOM 798 O O . MET A 1 94 ? -4.695 -18.891 -14 1 91.69 94 MET A O 1
ATOM 802 N N . LEU A 1 95 ? -2.678 -18.719 -13.156 1 92.31 95 LEU A N 1
ATOM 803 C CA . LEU A 1 95 ? -2.684 -20.094 -12.68 1 92.31 95 LEU A CA 1
ATOM 804 C C . LEU A 1 95 ? -3.713 -20.281 -11.57 1 92.31 95 LEU A C 1
ATOM 806 O O . LEU A 1 95 ? -3.74 -19.516 -10.609 1 92.31 95 LEU A O 1
ATOM 810 N N . ILE A 1 96 ? -4.48 -21.234 -11.742 1 89.5 96 ILE A N 1
ATOM 811 C CA . ILE A 1 96 ? -5.52 -21.547 -10.773 1 89.5 96 ILE A CA 1
ATOM 812 C C . ILE A 1 96 ? -5.098 -22.75 -9.93 1 89.5 96 ILE A C 1
ATOM 814 O O . ILE A 1 96 ? -5.215 -22.734 -8.703 1 89.5 96 ILE A O 1
ATOM 818 N N . TYR A 1 97 ? -4.719 -23.688 -10.523 1 88.19 97 TYR A N 1
ATOM 819 C CA . TYR A 1 97 ? -4.086 -24.844 -9.891 1 88.19 97 TYR A CA 1
ATOM 820 C C . TYR A 1 97 ? -3.008 -25.438 -10.797 1 88.19 97 TYR A C 1
ATOM 822 O O . TYR A 1 97 ? -2.455 -24.734 -11.648 1 88.19 97 TYR A O 1
ATOM 830 N N . ASP A 1 98 ? -2.389 -26.516 -10.609 1 84.38 98 ASP A N 1
ATOM 831 C CA . ASP A 1 98 ? -1.199 -27.094 -11.219 1 84.38 98 ASP A CA 1
ATOM 832 C C . ASP A 1 98 ? -0.886 -26.438 -12.562 1 84.38 98 ASP A C 1
ATOM 834 O O . ASP A 1 98 ? -0.738 -25.219 -12.633 1 84.38 98 ASP A O 1
ATOM 838 N N . ASN A 1 99 ? -0.964 -26.953 -13.641 1 89.56 99 ASN A N 1
ATOM 839 C CA . ASN A 1 99 ? -0.655 -26.422 -14.961 1 89.56 99 ASN A CA 1
ATOM 840 C C . ASN A 1 99 ? -1.907 -25.906 -15.664 1 89.56 99 ASN A C 1
ATOM 842 O O . ASN A 1 99 ? -1.992 -25.938 -16.891 1 89.56 99 ASN A O 1
ATOM 846 N N . SER A 1 100 ? -2.84 -25.484 -14.812 1 90.94 100 SER A N 1
ATOM 847 C CA . SER A 1 100 ? -4.102 -25 -15.367 1 90.94 100 SER A CA 1
ATOM 848 C C . SER A 1 100 ? -4.289 -23.5 -15.109 1 90.94 100 SER A C 1
ATOM 850 O O . SER A 1 100 ? -4.215 -23.047 -13.969 1 90.94 100 SER A O 1
ATOM 852 N N . ALA A 1 101 ? -4.512 -22.781 -16.203 1 91.19 101 ALA A N 1
ATOM 853 C CA . ALA A 1 101 ? -4.602 -21.328 -16.078 1 91.19 101 ALA A CA 1
ATOM 854 C C . ALA A 1 101 ? -5.824 -20.781 -16.812 1 91.19 101 ALA A C 1
ATOM 856 O O . ALA A 1 101 ? -6.305 -21.406 -17.766 1 91.19 101 ALA A O 1
ATOM 857 N N . VAL A 1 102 ? -6.34 -19.75 -16.312 1 88.81 102 VAL A N 1
ATOM 858 C CA . VAL A 1 102 ? -7.363 -18.984 -17.031 1 88.81 102 VAL A CA 1
ATOM 859 C C . VAL A 1 102 ? -6.715 -17.828 -17.781 1 88.81 102 VAL A C 1
ATOM 861 O O . VAL A 1 102 ? -5.633 -17.375 -17.406 1 88.81 102 VAL A O 1
ATOM 864 N N . ASP A 1 103 ? -7.387 -17.438 -18.875 1 89.75 103 ASP A N 1
ATOM 865 C CA . ASP A 1 103 ? -6.949 -16.25 -19.625 1 89.75 103 ASP A CA 1
ATOM 866 C C . ASP A 1 103 ? -7.691 -15.008 -19.141 1 89.75 103 ASP A C 1
ATOM 868 O O . ASP A 1 103 ? -8.906 -14.898 -19.297 1 89.75 103 ASP A O 1
ATOM 872 N N . LEU A 1 104 ? -6.93 -14.117 -18.578 1 87.44 104 LEU A N 1
ATOM 873 C CA . LEU A 1 104 ? -7.527 -12.906 -18.031 1 87.44 104 LEU A CA 1
ATOM 874 C C . LEU A 1 104 ? -7.797 -11.883 -19.141 1 87.44 104 LEU A C 1
ATOM 876 O O . LEU A 1 104 ? -8.391 -10.836 -18.891 1 87.44 104 LEU A O 1
ATOM 880 N N . GLU A 1 105 ? -7.262 -12.406 -20.344 1 82.62 105 GLU A N 1
ATOM 881 C CA . GLU A 1 105 ? -7.484 -11.5 -21.469 1 82.62 105 GLU A CA 1
ATOM 882 C C . GLU A 1 105 ? -8.961 -11.445 -21.844 1 82.62 105 GLU A C 1
ATOM 884 O O . GLU A 1 105 ? -9.609 -12.477 -22 1 82.62 105 GLU A O 1
ATOM 889 N N . GLY A 1 106 ? -9.461 -10.398 -22.047 1 69.81 106 GLY A N 1
ATOM 890 C CA . GLY A 1 106 ? -10.805 -10.227 -22.562 1 69.81 106 GLY A CA 1
ATOM 891 C C . GLY A 1 106 ? -11.883 -10.352 -21.516 1 69.81 106 GLY A C 1
ATOM 892 O O . GLY A 1 106 ? -11.594 -10.32 -20.312 1 69.81 106 GLY A O 1
ATOM 893 N N . ASN A 1 107 ? -13.086 -10.391 -21.875 1 62.03 107 ASN A N 1
ATOM 894 C CA . ASN A 1 107 ? -14.258 -10.383 -21 1 62.03 107 ASN A CA 1
ATOM 895 C C . ASN A 1 107 ? -14.781 -11.797 -20.766 1 62.03 107 ASN A C 1
ATOM 897 O O . ASN A 1 107 ? -15.867 -11.977 -20.203 1 62.03 107 ASN A O 1
ATOM 901 N N . GLU A 1 108 ? -13.969 -12.75 -21.25 1 61.81 108 GLU A N 1
ATOM 902 C CA . GLU A 1 108 ? -14.484 -14.102 -21.016 1 61.81 108 GLU A CA 1
ATOM 903 C C . GLU A 1 108 ? -14.227 -14.555 -19.578 1 61.81 108 GLU A C 1
ATOM 905 O O . GLU A 1 108 ? -13.102 -14.484 -19.094 1 61.81 108 GLU A O 1
ATOM 910 N N . ILE A 1 109 ? -15.234 -14.477 -18.781 1 60.94 109 ILE A N 1
ATOM 911 C CA . ILE A 1 109 ? -15.07 -14.945 -17.406 1 60.94 109 ILE A CA 1
ATOM 912 C C . ILE A 1 109 ? -15.281 -16.453 -17.359 1 60.94 109 ILE A C 1
ATOM 914 O O . ILE A 1 109 ? -16.266 -16.969 -17.906 1 60.94 109 ILE A O 1
ATOM 918 N N . VAL A 1 110 ? -14.328 -17.109 -16.906 1 67 110 VAL A N 1
ATOM 919 C CA . VAL A 1 110 ? -14.305 -18.562 -16.703 1 67 110 VAL A CA 1
ATOM 920 C C . VAL A 1 110 ? -15.352 -18.953 -15.656 1 67 110 VAL A C 1
ATOM 922 O O . VAL A 1 110 ? -15.492 -18.281 -14.625 1 67 110 VAL A O 1
ATOM 925 N N . HIS A 1 111 ? -16.234 -19.859 -16.062 1 71.69 111 HIS A N 1
ATOM 926 C CA . HIS A 1 111 ? -17.281 -20.344 -15.172 1 71.69 111 HIS A CA 1
ATOM 927 C C . HIS A 1 111 ? -16.781 -21.484 -14.289 1 71.69 111 HIS A C 1
ATOM 929 O O . HIS A 1 111 ? -15.703 -22.031 -14.523 1 71.69 111 HIS A O 1
ATOM 935 N N . PHE A 1 112 ? -17.594 -21.688 -13.281 1 72.88 112 PHE A N 1
ATOM 936 C CA . PHE A 1 112 ? -17.344 -22.844 -12.422 1 72.88 112 PHE A CA 1
ATOM 937 C C . PHE A 1 112 ? -18.188 -24.031 -12.859 1 72.88 112 PHE A C 1
ATOM 939 O O . PHE A 1 112 ? -19.375 -23.891 -13.172 1 72.88 112 PHE A O 1
ATOM 946 N N . LYS A 1 113 ? -17.641 -25.188 -13.164 1 73.44 113 LYS A N 1
ATOM 947 C CA . LYS A 1 113 ? -18.234 -26.391 -13.75 1 73.44 113 LYS A CA 1
ATOM 948 C C . LYS A 1 113 ? -19.562 -26.719 -13.086 1 73.44 113 LYS A C 1
ATOM 950 O O . LYS A 1 113 ? -20.531 -27.094 -13.766 1 73.44 113 LYS A O 1
ATOM 955 N N . ASN A 1 114 ? -19.766 -26.672 -11.891 1 67.69 114 ASN A N 1
ATOM 956 C CA . ASN A 1 114 ? -20.969 -27.125 -11.227 1 67.69 114 ASN A CA 1
ATOM 957 C C . ASN A 1 114 ? -21.922 -25.969 -10.938 1 67.69 114 ASN A C 1
ATOM 959 O O . ASN A 1 114 ? -22.781 -26.078 -10.047 1 67.69 114 ASN A O 1
ATOM 963 N N . ARG A 1 115 ? -21.641 -25.047 -11.797 1 70.25 115 ARG A N 1
ATOM 964 C CA . ARG A 1 115 ? -22.594 -23.938 -11.633 1 70.25 115 ARG A CA 1
ATOM 965 C C . ARG A 1 115 ? -23.344 -23.656 -12.93 1 70.25 115 ARG A C 1
ATOM 967 O O . ARG A 1 115 ? -22.844 -23.953 -14.016 1 70.25 115 ARG A O 1
ATOM 974 N N . ASP A 1 116 ? -24.625 -23.328 -12.719 1 69.81 116 ASP A N 1
ATOM 975 C CA . ASP A 1 116 ? -25.422 -22.953 -13.883 1 69.81 116 ASP A CA 1
ATOM 976 C C . ASP A 1 116 ? -24.766 -21.828 -14.672 1 69.81 116 ASP A C 1
ATOM 978 O O . ASP A 1 116 ? -24.562 -20.734 -14.141 1 69.81 116 ASP A O 1
ATOM 982 N N . LYS A 1 117 ? -24.359 -22.078 -15.906 1 72.12 117 LYS A N 1
ATOM 983 C CA . LYS A 1 117 ? -23.641 -21.156 -16.766 1 72.12 117 LYS A CA 1
ATOM 984 C C . LYS A 1 117 ? -24.406 -19.844 -16.922 1 72.12 117 LYS A C 1
ATOM 986 O O . LYS A 1 117 ? -23.812 -18.766 -16.875 1 72.12 117 LYS A O 1
ATOM 991 N N . GLU A 1 118 ? -25.688 -20.047 -17.156 1 71 118 GLU A N 1
ATOM 992 C CA . GLU A 1 118 ? -26.516 -18.859 -17.375 1 71 118 GLU A CA 1
ATOM 993 C C . GLU A 1 118 ? -26.531 -17.969 -16.125 1 71 118 GLU A C 1
ATOM 995 O O . GLU A 1 118 ? -26.453 -16.75 -16.219 1 71 118 GLU A O 1
ATOM 1000 N N . SER A 1 119 ? -26.641 -18.641 -15.023 1 67.44 119 SER A N 1
ATOM 1001 C CA . SER A 1 119 ? -26.672 -17.906 -13.766 1 67.44 119 SER A CA 1
ATOM 1002 C C . SER A 1 119 ? -25.328 -17.219 -13.492 1 67.44 119 SER A C 1
ATOM 1004 O O . SER A 1 119 ? -25.281 -16.094 -13.023 1 67.44 119 SER A O 1
ATOM 1006 N N . PHE A 1 120 ? -24.328 -17.891 -13.922 1 69.62 120 PHE A N 1
ATOM 1007 C CA . PHE A 1 120 ? -23 -17.344 -13.672 1 69.62 120 PHE A CA 1
ATOM 1008 C C . PHE A 1 120 ? -22.703 -16.188 -14.617 1 69.62 120 PHE A C 1
ATOM 1010 O O . PHE A 1 120 ? -22.047 -15.219 -14.227 1 69.62 120 PHE A O 1
ATOM 1017 N N . ALA A 1 121 ? -23.219 -16.344 -15.773 1 71.06 121 ALA A N 1
ATOM 1018 C CA . ALA A 1 121 ? -23.016 -15.273 -16.75 1 71.06 121 ALA A CA 1
ATOM 1019 C C . ALA A 1 121 ? -23.594 -13.953 -16.234 1 71.06 121 ALA A C 1
ATOM 1021 O O . ALA A 1 121 ? -23.047 -12.883 -16.516 1 71.06 121 ALA A O 1
ATOM 1022 N N . LYS A 1 122 ? -24.578 -14.094 -15.414 1 70.5 122 LYS A N 1
ATOM 1023 C CA . LYS A 1 122 ? -25.219 -12.898 -14.867 1 70.5 122 LYS A CA 1
ATOM 1024 C C . LYS A 1 122 ? -24.344 -12.242 -13.812 1 70.5 122 LYS A C 1
ATOM 1026 O O . LYS A 1 122 ? -24.484 -11.055 -13.523 1 70.5 122 LYS A O 1
ATOM 1031 N N . THR A 1 123 ? -23.406 -13.055 -13.328 1 72.31 123 THR A N 1
ATOM 1032 C CA . THR A 1 123 ? -22.547 -12.523 -12.273 1 72.31 123 THR A CA 1
ATOM 1033 C C . THR A 1 123 ? -21.25 -11.977 -12.852 1 72.31 123 THR A C 1
ATOM 1035 O O . THR A 1 123 ? -20.438 -11.406 -12.125 1 72.31 123 THR A O 1
ATOM 1038 N N . ARG A 1 124 ? -21.125 -12.039 -14.07 1 76.44 124 ARG A N 1
ATOM 1039 C CA . ARG A 1 124 ? -19.891 -11.648 -14.75 1 76.44 124 ARG A CA 1
ATOM 1040 C C . ARG A 1 124 ? -19.531 -10.195 -14.445 1 76.44 124 ARG A C 1
ATOM 1042 O O . ARG A 1 124 ? -18.391 -9.891 -14.125 1 76.44 124 ARG A O 1
ATOM 1049 N N . PRO A 1 125 ? -20.516 -9.391 -14.5 1 77.5 125 PRO A N 1
ATOM 1050 C CA . PRO A 1 125 ? -20.172 -7.988 -14.242 1 77.5 125 PRO A CA 1
ATOM 1051 C C . PRO A 1 125 ? -19.594 -7.77 -12.844 1 77.5 125 PRO A C 1
ATOM 1053 O O . PRO A 1 125 ? -18.828 -6.836 -12.633 1 77.5 125 PRO A O 1
ATOM 1056 N N . LEU A 1 126 ? -19.875 -8.742 -12.031 1 78.5 126 LEU A N 1
ATOM 1057 C CA . LEU A 1 126 ? -19.406 -8.641 -10.648 1 78.5 126 LEU A CA 1
ATOM 1058 C C . LEU A 1 126 ? -17.922 -8.961 -10.547 1 78.5 126 LEU A C 1
ATOM 1060 O O . LEU A 1 126 ? -17.234 -8.484 -9.641 1 78.5 126 LEU A O 1
ATOM 1064 N N . TRP A 1 127 ? -17.422 -9.648 -11.57 1 81.88 127 TRP A N 1
ATOM 1065 C CA . TRP A 1 127 ? -16.047 -10.141 -11.5 1 81.88 127 TRP A CA 1
ATOM 1066 C C . TRP A 1 127 ? -15.102 -9.219 -12.266 1 81.88 127 TRP A C 1
ATOM 1068 O O . TRP A 1 127 ? -13.883 -9.289 -12.086 1 81.88 127 TRP A O 1
ATOM 1078 N N . LEU A 1 128 ? -15.641 -8.383 -13.062 1 84.75 128 LEU A N 1
ATOM 1079 C CA . LEU A 1 128 ? -14.836 -7.559 -13.953 1 84.75 128 LEU A CA 1
ATOM 1080 C C . LEU A 1 128 ? -13.938 -6.613 -13.156 1 84.75 128 LEU A C 1
ATOM 1082 O O . LEU A 1 128 ? -12.758 -6.461 -13.461 1 84.75 128 LEU A O 1
ATOM 1086 N N . PRO A 1 129 ? -14.461 -6.055 -12.086 1 83.62 129 PRO A N 1
ATOM 1087 C CA . PRO A 1 129 ? -13.594 -5.176 -11.297 1 83.62 129 PRO A CA 1
ATOM 1088 C C . PRO A 1 129 ? -12.414 -5.918 -10.68 1 83.62 129 PRO A C 1
ATOM 1090 O O . PRO A 1 129 ? -11.297 -5.383 -10.625 1 83.62 129 PRO A O 1
ATOM 1093 N N . PHE A 1 130 ? -12.688 -7.121 -10.234 1 87.19 130 PHE A N 1
ATOM 1094 C CA . PHE A 1 130 ? -11.609 -7.934 -9.68 1 87.19 130 PHE A CA 1
ATOM 1095 C C . PHE A 1 130 ? -10.562 -8.242 -10.734 1 87.19 130 PHE A C 1
ATOM 1097 O O . PHE A 1 130 ? -9.359 -8.07 -10.5 1 87.19 130 PHE A O 1
ATOM 1104 N N . ARG A 1 131 ? -10.984 -8.625 -11.844 1 88.62 131 ARG A N 1
ATOM 1105 C CA . ARG A 1 131 ? -10.086 -8.938 -12.953 1 88.62 131 ARG A CA 1
ATOM 1106 C C . ARG A 1 131 ? -9.258 -7.711 -13.336 1 88.62 131 ARG A C 1
ATOM 1108 O O . ARG A 1 131 ? -8.047 -7.809 -13.516 1 88.62 131 ARG A O 1
ATOM 1115 N N . ASP A 1 132 ? -9.922 -6.633 -13.461 1 88.56 132 ASP A N 1
ATOM 1116 C CA . ASP A 1 132 ? -9.242 -5.414 -13.883 1 88.56 132 ASP A CA 1
ATOM 1117 C C . ASP A 1 132 ? -8.18 -5 -12.859 1 88.56 132 ASP A C 1
ATOM 1119 O O . ASP A 1 132 ? -7.078 -4.594 -13.227 1 88.56 132 ASP A O 1
ATOM 1123 N N . LYS A 1 133 ? -8.531 -5.133 -11.609 1 91.88 133 LYS A N 1
ATOM 1124 C CA . LYS A 1 133 ? -7.559 -4.809 -10.562 1 91.88 133 LYS A CA 1
ATOM 1125 C C . LYS A 1 133 ? -6.387 -5.785 -10.578 1 91.88 133 LYS A C 1
ATOM 1127 O O . LYS A 1 133 ? -5.234 -5.383 -10.398 1 91.88 133 LYS A O 1
ATOM 1132 N N . LEU A 1 134 ? -6.707 -7.016 -10.789 1 93.56 134 LEU A N 1
ATOM 1133 C CA . LEU A 1 134 ? -5.668 -8.039 -10.852 1 93.56 134 LEU A CA 1
ATOM 1134 C C . LEU A 1 134 ? -4.691 -7.754 -11.984 1 93.56 134 LEU A C 1
ATOM 1136 O O . LEU A 1 134 ? -3.475 -7.84 -11.797 1 93.56 134 LEU A O 1
ATOM 1140 N N . VAL A 1 135 ? -5.168 -7.395 -13.086 1 92.69 135 VAL A N 1
ATOM 1141 C CA . VAL A 1 135 ? -4.344 -7.164 -14.266 1 92.69 135 VAL A CA 1
ATOM 1142 C C . VAL A 1 135 ? -3.564 -5.859 -14.102 1 92.69 135 VAL A C 1
ATOM 1144 O O . VAL A 1 135 ? -2.342 -5.836 -14.258 1 92.69 135 VAL A O 1
ATOM 1147 N N . ASN A 1 136 ? -4.219 -4.859 -13.656 1 91 136 ASN A N 1
ATOM 1148 C CA . ASN A 1 136 ? -3.619 -3.527 -13.664 1 91 136 ASN A CA 1
ATOM 1149 C C . ASN A 1 136 ? -2.678 -3.33 -12.484 1 91 136 ASN A C 1
ATOM 1151 O O . ASN A 1 136 ? -1.652 -2.658 -12.602 1 91 136 ASN A O 1
ATOM 1155 N N . HIS A 1 137 ? -3.023 -3.959 -11.352 1 93.94 137 HIS A N 1
ATOM 1156 C CA . HIS A 1 137 ? -2.264 -3.682 -10.141 1 93.94 137 HIS A CA 1
ATOM 1157 C C . HIS A 1 137 ? -1.167 -4.719 -9.922 1 93.94 137 HIS A C 1
ATOM 1159 O O . HIS A 1 137 ? -0.22 -4.484 -9.172 1 93.94 137 HIS A O 1
ATOM 1165 N N . LEU A 1 138 ? -1.309 -5.84 -10.617 1 96.25 138 LEU A N 1
ATOM 1166 C CA . LEU A 1 138 ? -0.336 -6.883 -10.312 1 96.25 138 LEU A CA 1
ATOM 1167 C C . LEU A 1 138 ? 0.292 -7.43 -11.586 1 96.25 138 LEU A C 1
ATOM 1169 O O . LEU A 1 138 ? 1.509 -7.348 -11.773 1 96.25 138 LEU A O 1
ATOM 1173 N N . TYR A 1 139 ? -0.521 -7.859 -12.523 1 95.38 139 TYR A N 1
ATOM 1174 C CA . TYR A 1 139 ? 0.032 -8.555 -13.68 1 95.38 139 TYR A CA 1
ATOM 1175 C C . TYR A 1 139 ? 0.939 -7.629 -14.484 1 95.38 139 TYR A C 1
ATOM 1177 O O . TYR A 1 139 ? 2.09 -7.973 -14.766 1 95.38 139 TYR A O 1
ATOM 1185 N N . VAL A 1 140 ? 0.421 -6.512 -14.836 1 93.19 140 VAL A N 1
ATOM 1186 C CA . VAL A 1 140 ? 1.153 -5.605 -15.719 1 93.19 140 VAL A CA 1
ATOM 1187 C C . VAL A 1 140 ? 2.453 -5.172 -15.047 1 93.19 140 VAL A C 1
ATOM 1189 O O . VAL A 1 140 ? 3.537 -5.332 -15.617 1 93.19 140 VAL A O 1
ATOM 1192 N N . PRO A 1 141 ? 2.361 -4.695 -13.836 1 94.88 141 PRO A N 1
ATOM 1193 C CA . PRO A 1 141 ? 3.621 -4.281 -13.211 1 94.88 141 PRO A CA 1
ATOM 1194 C C . PRO A 1 141 ? 4.586 -5.449 -13 1 94.88 141 PRO A C 1
ATOM 1196 O O . PRO A 1 141 ? 5.797 -5.289 -13.164 1 94.88 141 PRO A O 1
ATOM 1199 N N . MET A 1 142 ? 4.105 -6.594 -12.648 1 96.62 142 MET A N 1
ATOM 1200 C CA . MET A 1 142 ? 4.977 -7.746 -12.43 1 96.62 142 MET A CA 1
ATOM 1201 C C . MET A 1 142 ? 5.621 -8.203 -13.734 1 96.62 142 MET A C 1
ATOM 1203 O O . MET A 1 142 ? 6.781 -8.617 -13.742 1 96.62 142 MET A O 1
ATOM 1207 N N . ASN A 1 143 ? 4.836 -8.125 -14.742 1 94.38 143 ASN A N 1
ATOM 1208 C CA . ASN A 1 143 ? 5.359 -8.492 -16.047 1 94.38 143 ASN A CA 1
ATOM 1209 C C . ASN A 1 143 ? 6.441 -7.523 -16.516 1 94.38 143 ASN A C 1
ATOM 1211 O O . ASN A 1 143 ? 7.355 -7.91 -17.25 1 94.38 143 ASN A O 1
ATOM 1215 N N . GLU A 1 144 ? 6.332 -6.32 -16.109 1 92.81 144 GLU A N 1
ATOM 1216 C CA . GLU A 1 144 ? 7.32 -5.301 -16.453 1 92.81 144 GLU A CA 1
ATOM 1217 C C . GLU A 1 144 ? 8.594 -5.473 -15.633 1 92.81 144 GLU A C 1
ATOM 1219 O O . GLU A 1 144 ? 9.703 -5.379 -16.172 1 92.81 144 GLU A O 1
ATOM 1224 N N . ILE A 1 145 ? 8.422 -5.75 -14.375 1 94.75 145 ILE A N 1
ATOM 1225 C CA . ILE A 1 145 ? 9.555 -5.809 -13.453 1 94.75 145 ILE A CA 1
ATOM 1226 C C . ILE A 1 145 ? 10.328 -7.109 -13.672 1 94.75 145 ILE A C 1
ATOM 1228 O O . ILE A 1 145 ? 11.547 -7.156 -13.484 1 94.75 145 ILE A O 1
ATOM 1232 N N . LYS A 1 146 ? 9.633 -8.156 -14.055 1 94.69 146 LYS A N 1
ATOM 1233 C CA . LYS A 1 146 ? 10.219 -9.492 -14.164 1 94.69 146 LYS A CA 1
ATOM 1234 C C . LYS A 1 146 ? 10.938 -9.883 -12.867 1 94.69 146 LYS A C 1
ATOM 1236 O O . LYS A 1 146 ? 12.156 -10.07 -12.859 1 94.69 146 LYS A O 1
ATOM 1241 N N . LEU A 1 147 ? 10.18 -10.164 -11.898 1 96.5 147 LEU A N 1
ATOM 1242 C CA . LEU A 1 147 ? 10.672 -10.484 -10.562 1 96.5 147 LEU A CA 1
ATOM 1243 C C . LEU A 1 147 ? 11.562 -11.719 -10.594 1 96.5 147 LEU A C 1
ATOM 1245 O O . LEU A 1 147 ? 11.266 -12.688 -11.297 1 96.5 147 LEU A O 1
ATOM 1249 N N . THR A 1 148 ? 12.656 -11.664 -9.875 1 96.81 148 THR A N 1
ATOM 1250 C CA . THR A 1 148 ? 13.445 -12.859 -9.617 1 96.81 148 THR A CA 1
ATOM 1251 C C . THR A 1 148 ? 12.859 -13.656 -8.445 1 96.81 148 THR A C 1
ATOM 1253 O O . THR A 1 148 ? 12.047 -13.141 -7.688 1 96.81 148 THR A O 1
ATOM 1256 N N . LEU A 1 149 ? 13.258 -14.859 -8.406 1 95.81 149 LEU A N 1
ATOM 1257 C CA . LEU A 1 149 ? 12.828 -15.688 -7.285 1 95.81 149 LEU A CA 1
ATOM 1258 C C . LEU A 1 149 ? 13.25 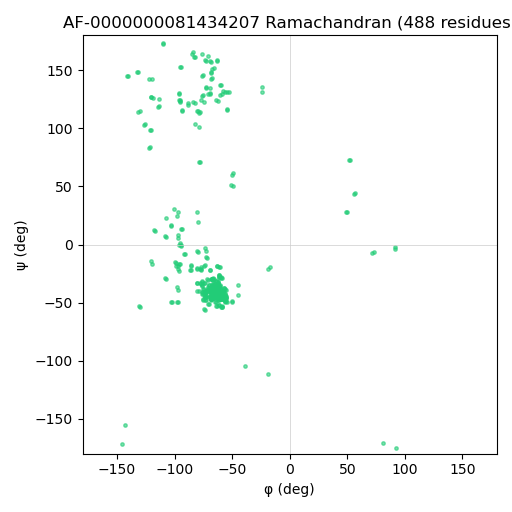-15.07 -5.957 1 95.81 149 LEU A C 1
ATOM 1260 O O . LEU A 1 149 ? 12.484 -15.102 -4.984 1 95.81 149 LEU A O 1
ATOM 1264 N N . HIS A 1 150 ? 14.438 -14.523 -5.887 1 97 150 HIS A N 1
ATOM 1265 C CA . HIS A 1 150 ? 14.953 -13.867 -4.684 1 97 150 HIS A CA 1
ATOM 1266 C C . HIS A 1 150 ? 14.062 -12.703 -4.27 1 97 150 HIS A C 1
ATOM 1268 O O . HIS A 1 150 ? 13.781 -12.523 -3.08 1 97 150 HIS A O 1
ATOM 1274 N N . GLU A 1 151 ? 13.617 -11.953 -5.211 1 97.81 151 GLU A N 1
ATOM 1275 C CA . GLU A 1 151 ? 12.734 -10.82 -4.957 1 97.81 151 GLU A CA 1
ATOM 1276 C C . GLU A 1 151 ? 11.359 -11.289 -4.5 1 97.81 151 GLU A C 1
ATOM 1278 O O . GLU A 1 151 ? 10.727 -10.656 -3.646 1 97.81 151 GLU A O 1
ATOM 1283 N N . LEU A 1 152 ? 10.867 -12.383 -5.059 1 98.06 152 LEU A N 1
ATOM 1284 C CA . LEU A 1 152 ? 9.609 -12.969 -4.617 1 98.06 152 LEU A CA 1
ATOM 1285 C C . LEU A 1 152 ? 9.68 -13.367 -3.146 1 98.06 152 LEU A C 1
ATOM 1287 O O . LEU A 1 152 ? 8.742 -13.117 -2.383 1 98.06 152 LEU A O 1
ATOM 1291 N N . ILE A 1 153 ? 10.766 -13.961 -2.805 1 97.94 153 ILE A N 1
ATOM 1292 C CA . ILE A 1 153 ? 10.969 -14.391 -1.426 1 97.94 153 ILE A CA 1
ATOM 1293 C C . ILE A 1 153 ? 11.055 -13.172 -0.512 1 97.94 153 ILE A C 1
ATOM 1295 O O . ILE A 1 153 ? 10.5 -13.172 0.59 1 97.94 153 ILE A O 1
ATOM 1299 N N . TYR A 1 154 ? 11.719 -12.156 -0.951 1 98.12 154 TYR A N 1
ATOM 1300 C CA . TYR A 1 154 ? 11.805 -10.914 -0.198 1 98.12 154 TYR A CA 1
ATOM 1301 C C . TYR A 1 154 ? 10.422 -10.32 0.04 1 98.12 154 TYR A C 1
ATOM 1303 O O . TYR A 1 154 ? 10.102 -9.891 1.15 1 98.12 154 TYR A O 1
ATOM 1311 N N . LEU A 1 155 ? 9.57 -10.305 -0.995 1 98.44 155 LEU A N 1
ATOM 1312 C CA . LEU A 1 155 ? 8.203 -9.805 -0.858 1 98.44 155 LEU A CA 1
ATOM 1313 C C . LEU A 1 155 ? 7.43 -10.625 0.166 1 98.44 155 LEU A C 1
ATOM 1315 O O . LEU A 1 155 ? 6.672 -10.07 0.967 1 98.44 155 LEU A O 1
ATOM 1319 N N . CYS A 1 156 ? 7.637 -11.891 0.098 1 98.25 156 CYS A N 1
ATOM 1320 C CA . CYS A 1 156 ? 7.008 -12.758 1.089 1 98.25 156 CYS A CA 1
ATOM 1321 C C . CYS A 1 156 ? 7.379 -12.328 2.504 1 98.25 156 CYS A C 1
ATOM 1323 O O . CYS A 1 156 ? 6.508 -12.188 3.363 1 98.25 156 CYS A O 1
ATOM 1325 N N . GLY A 1 157 ? 8.656 -12.133 2.721 1 97.94 157 GLY A N 1
ATOM 1326 C CA . GLY A 1 157 ? 9.117 -11.688 4.027 1 97.94 157 GLY A CA 1
ATOM 1327 C C . GLY A 1 157 ? 8.555 -10.336 4.434 1 97.94 157 GLY A C 1
ATOM 1328 O O . GLY A 1 157 ? 8.125 -10.164 5.574 1 97.94 157 GLY A O 1
ATOM 1329 N N . GLN A 1 158 ? 8.516 -9.398 3.504 1 97.81 158 GLN A N 1
ATOM 1330 C CA . GLN A 1 158 ? 8 -8.062 3.779 1 97.81 158 GLN A CA 1
ATOM 1331 C C . GLN A 1 158 ? 6.527 -8.117 4.168 1 97.81 158 GLN A C 1
ATOM 1333 O O . GLN A 1 158 ? 6.086 -7.367 5.047 1 97.81 158 GLN A O 1
ATOM 1338 N N . ILE A 1 159 ? 5.766 -8.953 3.49 1 98.06 159 ILE A N 1
ATOM 1339 C CA . ILE A 1 159 ? 4.344 -9.078 3.785 1 98.06 159 ILE A CA 1
ATOM 1340 C C . ILE A 1 159 ? 4.156 -9.758 5.137 1 98.06 159 ILE A C 1
ATOM 1342 O O . ILE A 1 159 ? 3.383 -9.289 5.977 1 98.06 159 ILE A O 1
ATOM 1346 N N . LEU A 1 160 ? 4.902 -10.82 5.34 1 97.94 160 LEU A N 1
ATOM 1347 C CA . LEU A 1 160 ? 4.793 -11.609 6.562 1 97.94 160 LEU A CA 1
ATOM 1348 C C . LEU A 1 160 ? 5.016 -10.734 7.793 1 97.94 160 LEU A C 1
ATOM 1350 O O . LEU A 1 160 ? 4.246 -10.797 8.758 1 97.94 160 LEU A O 1
ATOM 1354 N N . TRP A 1 161 ? 5.973 -9.898 7.707 1 97.31 161 TRP A N 1
ATOM 1355 C CA . TRP A 1 161 ? 6.434 -9.203 8.898 1 97.31 161 TRP A CA 1
ATOM 1356 C C . TRP A 1 161 ? 5.914 -7.77 8.93 1 97.31 161 TRP A C 1
ATOM 1358 O O . TRP A 1 161 ? 6.465 -6.918 9.633 1 97.31 161 TRP A O 1
ATOM 1368 N N . SER A 1 162 ? 4.926 -7.496 8.117 1 94.94 162 SER A N 1
ATOM 1369 C CA . SER A 1 162 ? 4.266 -6.195 8.188 1 94.94 162 SER A CA 1
ATOM 1370 C C . SER A 1 162 ? 3.293 -6.129 9.359 1 94.94 162 SER A C 1
ATOM 1372 O O . SER A 1 162 ? 2.088 -5.945 9.164 1 94.94 162 SER A O 1
ATOM 1374 N N . THR A 1 163 ? 3.723 -6.082 10.547 1 93.75 163 THR A N 1
ATOM 1375 C CA . THR A 1 163 ? 2.928 -6.254 11.758 1 93.75 163 THR A CA 1
ATOM 1376 C C . THR A 1 163 ? 2.133 -4.988 12.07 1 93.75 163 THR A C 1
ATOM 1378 O O . THR A 1 163 ? 1.131 -5.039 12.781 1 93.75 163 THR A O 1
ATOM 1381 N N . GLN A 1 164 ? 2.502 -3.881 11.578 1 87.31 164 GLN A N 1
ATOM 1382 C CA . GLN A 1 164 ? 1.787 -2.635 11.836 1 87.31 164 GLN A CA 1
ATOM 1383 C C . GLN A 1 164 ? 0.369 -2.689 11.273 1 87.31 164 GLN A C 1
ATOM 1385 O O . GLN A 1 164 ? -0.502 -1.929 11.695 1 87.31 164 GLN A O 1
ATOM 1390 N N . GLU A 1 165 ? 0.179 -3.58 10.406 1 87.12 165 GLU A N 1
ATOM 1391 C CA . GLU A 1 165 ? -1.104 -3.689 9.719 1 87.12 165 GLU A CA 1
ATOM 1392 C C . GLU A 1 165 ? -2.014 -4.703 10.406 1 87.12 165 GLU A C 1
ATOM 1394 O O . GLU A 1 165 ? -3.16 -4.895 9.992 1 87.12 165 GLU A O 1
ATOM 1399 N N . ILE A 1 166 ? -1.521 -5.285 11.438 1 90.69 166 ILE A N 1
ATOM 1400 C CA . ILE A 1 166 ? -2.23 -6.414 12.031 1 90.69 166 ILE A CA 1
ATOM 1401 C C . ILE A 1 166 ? -2.715 -6.039 13.438 1 90.69 166 ILE A C 1
ATOM 1403 O O . ILE A 1 166 ? -1.906 -5.824 14.344 1 90.69 166 ILE A O 1
ATOM 1407 N N . ASP A 1 167 ? -3.979 -6.082 13.562 1 85.06 167 ASP A N 1
ATOM 1408 C CA . ASP A 1 167 ? -4.562 -5.797 14.867 1 85.06 167 ASP A CA 1
ATOM 1409 C C . ASP A 1 167 ? -4.328 -6.953 15.844 1 85.06 167 ASP A C 1
ATOM 1411 O O . ASP A 1 167 ? -4.469 -8.117 15.469 1 85.06 167 ASP A O 1
ATOM 1415 N N . GLY A 1 168 ? -3.943 -6.629 17.016 1 88.5 168 GLY A N 1
ATOM 1416 C CA . GLY A 1 168 ? -3.871 -7.637 18.062 1 88.5 168 GLY A CA 1
ATOM 1417 C C . GLY A 1 168 ? -2.514 -8.305 18.156 1 88.5 168 GLY A C 1
ATOM 1418 O O . GLY A 1 168 ? -2.279 -9.133 19.047 1 88.5 168 GLY A O 1
ATOM 1419 N N . ILE A 1 169 ? -1.637 -7.941 17.25 1 94.69 169 ILE A N 1
ATOM 1420 C CA . ILE A 1 169 ? -0.303 -8.531 17.281 1 94.69 169 ILE A CA 1
ATOM 1421 C C . ILE A 1 169 ? 0.441 -8.055 18.531 1 94.69 169 ILE A C 1
ATOM 1423 O O . ILE A 1 169 ? 0.294 -6.902 18.953 1 94.69 169 ILE A O 1
ATOM 1427 N N . SER A 1 170 ? 1.237 -8.891 19.141 1 95.69 170 SER A N 1
ATOM 1428 C CA . SER A 1 170 ? 1.945 -8.578 20.375 1 95.69 170 SER A CA 1
ATOM 1429 C C . SER A 1 170 ? 3.102 -7.617 20.125 1 95.69 170 SER A C 1
ATOM 1431 O O . SER A 1 170 ? 3.623 -7.547 19.016 1 95.69 170 SER A O 1
ATOM 1433 N N . SER A 1 171 ? 3.512 -6.949 21.172 1 93.62 171 SER A N 1
ATOM 1434 C CA . SER A 1 171 ? 4.656 -6.047 21.094 1 93.62 171 SER A CA 1
ATOM 1435 C C . SER A 1 171 ? 5.934 -6.805 20.75 1 93.62 171 SER A C 1
ATOM 1437 O O . SER A 1 171 ? 6.801 -6.289 20.031 1 93.62 171 SER A O 1
ATOM 1439 N N . ASN A 1 172 ? 6.031 -7.98 21.266 1 94.94 172 ASN A N 1
ATOM 1440 C CA . ASN A 1 172 ? 7.188 -8.812 20.969 1 94.94 172 ASN A CA 1
ATOM 1441 C C . ASN A 1 172 ? 7.277 -9.141 19.484 1 94.94 172 ASN A C 1
ATOM 1443 O O . ASN A 1 172 ? 8.344 -9.016 18.875 1 94.94 172 ASN A O 1
ATOM 1447 N N . ALA A 1 173 ? 6.172 -9.555 18.922 1 96.12 173 ALA A N 1
ATOM 1448 C CA . ALA A 1 173 ? 6.141 -9.852 17.484 1 96.12 173 ALA A CA 1
ATOM 1449 C C . ALA A 1 173 ? 6.488 -8.617 16.656 1 96.12 173 ALA A C 1
ATOM 1451 O O . ALA A 1 173 ? 7.172 -8.719 15.641 1 96.12 173 ALA A O 1
ATOM 1452 N N . HIS A 1 174 ? 6.059 -7.484 17.125 1 95 174 HIS A N 1
ATOM 1453 C CA . HIS A 1 174 ? 6.359 -6.227 16.438 1 95 174 HIS A CA 1
ATOM 1454 C C . HIS A 1 174 ? 7.859 -5.953 16.422 1 95 174 HIS A C 1
ATOM 1456 O O . HIS A 1 174 ? 8.398 -5.516 15.406 1 95 174 HIS A O 1
ATOM 1462 N N . GLN A 1 175 ? 8.477 -6.152 17.531 1 94.69 175 GLN A N 1
ATOM 1463 C CA . GLN A 1 175 ? 9.914 -5.906 17.641 1 94.69 175 GLN A CA 1
ATOM 1464 C C . GLN A 1 175 ? 10.703 -6.859 16.75 1 94.69 175 GLN A C 1
ATOM 1466 O O . GLN A 1 175 ? 11.633 -6.445 16.062 1 94.69 175 GLN A O 1
ATOM 1471 N N . ILE A 1 176 ? 10.32 -8.078 16.766 1 96 176 ILE A N 1
ATOM 1472 C CA . ILE A 1 176 ? 10.961 -9.078 15.93 1 96 176 ILE A CA 1
ATOM 1473 C C . ILE A 1 176 ? 10.789 -8.703 14.453 1 96 176 ILE A C 1
ATOM 1475 O O . ILE A 1 176 ? 11.742 -8.758 13.68 1 96 176 ILE A O 1
ATOM 1479 N N . ALA A 1 177 ? 9.602 -8.305 14.141 1 96.56 177 ALA A N 1
ATOM 1480 C CA . ALA A 1 177 ? 9.273 -7.941 12.766 1 96.56 177 ALA A CA 1
ATOM 1481 C C . ALA A 1 177 ? 10.141 -6.781 12.281 1 96.56 177 ALA A C 1
ATOM 1483 O O . ALA A 1 177 ? 10.641 -6.793 11.156 1 96.56 177 ALA A O 1
ATOM 1484 N N . LYS A 1 178 ? 10.312 -5.82 13.141 1 93.75 178 LYS A N 1
ATOM 1485 C CA . LYS A 1 178 ? 11.125 -4.66 12.789 1 93.75 178 LYS A CA 1
ATOM 1486 C C . LYS A 1 178 ? 12.562 -5.07 12.469 1 93.75 178 LYS A C 1
ATOM 1488 O O . LYS A 1 178 ? 13.133 -4.629 11.469 1 93.75 178 LYS A O 1
ATOM 1493 N N . GLU A 1 179 ? 13.109 -5.898 13.242 1 94 179 GLU A N 1
ATOM 1494 C CA . GLU A 1 179 ? 14.484 -6.359 13.055 1 94 179 GLU A CA 1
ATOM 1495 C C . GLU A 1 179 ? 14.617 -7.191 11.781 1 94 179 GLU A C 1
ATOM 1497 O O . GLU A 1 179 ? 15.562 -7.004 11.008 1 94 179 GLU A O 1
ATOM 1502 N N . ILE A 1 180 ? 13.672 -8.016 11.602 1 95.94 180 ILE A N 1
ATOM 1503 C CA . ILE A 1 180 ? 13.758 -8.93 10.469 1 95.94 180 ILE A CA 1
ATOM 1504 C C . ILE A 1 180 ? 13.578 -8.156 9.164 1 95.94 180 ILE A C 1
ATOM 1506 O O . ILE A 1 180 ? 14.273 -8.422 8.18 1 95.94 180 ILE A O 1
ATOM 1510 N N . THR A 1 181 ? 12.688 -7.219 9.141 1 96.06 181 THR A N 1
ATOM 1511 C CA . THR A 1 181 ? 12.43 -6.469 7.914 1 96.06 181 THR A CA 1
ATOM 1512 C C . THR A 1 181 ? 13.648 -5.641 7.52 1 96.06 181 THR A C 1
ATOM 1514 O O . THR A 1 181 ? 13.953 -5.504 6.332 1 96.06 181 THR A O 1
ATOM 1517 N N . ASP A 1 182 ? 14.32 -5.148 8.5 1 94.75 182 ASP A N 1
ATOM 1518 C CA . ASP A 1 182 ? 15.562 -4.426 8.211 1 94.75 182 ASP A CA 1
ATOM 1519 C C . ASP A 1 182 ? 16.625 -5.367 7.668 1 94.75 182 ASP A C 1
ATOM 1521 O O . ASP A 1 182 ? 17.328 -5.027 6.715 1 94.75 182 ASP A O 1
ATOM 1525 N N . GLN A 1 183 ? 16.688 -6.492 8.258 1 95.44 183 GLN A N 1
ATOM 1526 C CA . GLN A 1 183 ? 17.688 -7.469 7.848 1 95.44 183 GLN A CA 1
ATOM 1527 C C . GLN A 1 183 ? 17.438 -7.949 6.418 1 95.44 183 GLN A C 1
ATOM 1529 O O . GLN A 1 183 ? 18.375 -7.996 5.609 1 95.44 183 GLN A O 1
ATOM 1534 N N . ILE A 1 184 ? 16.219 -8.242 6.156 1 96.56 184 ILE A N 1
ATOM 1535 C CA . ILE A 1 184 ? 15.953 -8.789 4.832 1 96.56 184 ILE A CA 1
ATOM 1536 C C . ILE A 1 184 ? 16.109 -7.688 3.781 1 96.56 184 ILE A C 1
ATOM 1538 O O . ILE A 1 184 ? 16.516 -7.953 2.648 1 96.56 184 ILE A O 1
ATOM 1542 N N . SER A 1 185 ? 15.836 -6.473 4.117 1 96.25 185 SER A N 1
ATOM 1543 C CA . SER A 1 185 ? 16.047 -5.359 3.195 1 96.25 185 SER A CA 1
ATOM 1544 C C . SER A 1 185 ? 17.531 -5.141 2.936 1 96.25 185 SER A C 1
ATOM 1546 O O . SER A 1 185 ? 17.938 -4.805 1.815 1 96.25 185 SER A O 1
ATOM 1548 N N . SER A 1 186 ? 18.281 -5.348 3.926 1 96.31 186 SER A N 1
ATOM 1549 C CA . SER A 1 186 ? 19.719 -5.262 3.758 1 96.31 186 SER A CA 1
ATOM 1550 C C . SER A 1 186 ? 20.25 -6.379 2.863 1 96.31 186 SER A C 1
ATOM 1552 O O . SER A 1 186 ? 21.156 -6.164 2.055 1 96.31 186 SER A O 1
ATOM 1554 N N . GLU A 1 187 ? 19.688 -7.496 3.055 1 96.56 187 GLU A N 1
ATOM 1555 C CA . GLU A 1 187 ? 20.078 -8.617 2.201 1 96.56 187 GLU A CA 1
ATOM 1556 C C . GLU A 1 187 ? 19.688 -8.367 0.749 1 96.56 187 GLU A C 1
ATOM 1558 O O . GLU A 1 187 ? 20.406 -8.734 -0.173 1 96.56 187 GLU A O 1
ATOM 1563 N N . LEU A 1 188 ? 18.531 -7.746 0.572 1 97.19 188 LEU A N 1
ATOM 1564 C CA . LEU A 1 188 ? 18.125 -7.391 -0.784 1 97.19 188 LEU A CA 1
ATOM 1565 C C . LEU A 1 188 ? 19.094 -6.379 -1.393 1 97.19 188 LEU A C 1
ATOM 1567 O O . LEU A 1 188 ? 19.406 -6.453 -2.582 1 97.19 188 LEU A O 1
ATOM 1571 N N . HIS A 1 189 ? 19.516 -5.477 -0.585 1 96.5 189 HIS A N 1
ATOM 1572 C CA . HIS A 1 189 ? 20.531 -4.535 -1.024 1 96.5 189 HIS A CA 1
ATOM 1573 C C . HIS A 1 189 ? 21.781 -5.258 -1.534 1 96.5 189 HIS A C 1
ATOM 1575 O O . HIS A 1 189 ? 22.281 -4.945 -2.613 1 96.5 189 HIS A O 1
ATOM 1581 N N . ASN A 1 190 ? 22.25 -6.207 -0.763 1 96.5 190 ASN A N 1
ATOM 1582 C CA . ASN A 1 190 ? 23.422 -6.977 -1.161 1 96.5 190 ASN A CA 1
ATOM 1583 C C . ASN A 1 190 ? 23.172 -7.738 -2.461 1 96.5 190 ASN A C 1
ATOM 1585 O O . ASN A 1 190 ? 24.047 -7.789 -3.326 1 96.5 190 ASN A O 1
ATOM 1589 N N . TYR A 1 191 ? 22 -8.281 -2.559 1 97.31 191 TYR A N 1
ATOM 1590 C CA . TYR A 1 191 ? 21.625 -8.992 -3.773 1 97.31 191 TYR A CA 1
ATOM 1591 C C . TYR A 1 191 ? 21.672 -8.07 -4.984 1 97.31 191 TYR A C 1
ATOM 1593 O O . TYR A 1 191 ? 22.203 -8.438 -6.035 1 97.31 191 TYR A O 1
ATOM 1601 N N . TYR A 1 192 ? 21.141 -6.844 -4.828 1 97.25 192 TYR A N 1
ATOM 1602 C CA . TYR A 1 192 ? 21.109 -5.875 -5.918 1 97.25 192 TYR A CA 1
ATOM 1603 C C . TYR A 1 192 ? 22.516 -5.414 -6.27 1 97.25 192 TYR A C 1
ATOM 1605 O O . TYR A 1 192 ? 22.875 -5.297 -7.445 1 97.25 192 TYR A O 1
ATOM 1613 N N . MET A 1 193 ? 23.328 -5.258 -5.27 1 96.25 193 MET A N 1
ATOM 1614 C CA . MET A 1 193 ? 24.656 -4.676 -5.477 1 96.25 193 MET A CA 1
ATOM 1615 C C . MET A 1 193 ? 25.625 -5.719 -6.016 1 96.25 193 MET A C 1
ATOM 1617 O O . MET A 1 193 ? 26.406 -5.438 -6.93 1 96.25 193 MET A O 1
ATOM 1621 N N . TYR A 1 194 ? 25.562 -6.949 -5.523 1 95.62 194 TYR A N 1
ATOM 1622 C CA . TYR A 1 194 ? 26.656 -7.887 -5.777 1 95.62 194 TYR A CA 1
ATOM 1623 C C . TYR A 1 194 ? 26.219 -8.969 -6.758 1 95.62 194 TYR A C 1
ATOM 1625 O O . TYR A 1 194 ? 27.047 -9.508 -7.504 1 95.62 194 TYR A O 1
ATOM 1633 N N . GLU A 1 195 ? 24.969 -9.281 -6.781 1 95.75 195 GLU A N 1
ATOM 1634 C CA . GLU A 1 195 ? 24.516 -10.32 -7.691 1 95.75 195 GLU A CA 1
ATOM 1635 C C . GLU A 1 195 ? 23.938 -9.719 -8.969 1 95.75 195 GLU A C 1
ATOM 1637 O O . GLU A 1 195 ? 24.344 -10.086 -10.078 1 95.75 195 GLU A O 1
ATOM 1642 N N . MET A 1 196 ? 23.078 -8.789 -8.766 1 96.31 196 MET A N 1
ATOM 1643 C CA . MET A 1 196 ? 22.484 -8.172 -9.945 1 96.31 196 MET A CA 1
ATOM 1644 C C . MET A 1 196 ? 23.344 -7.039 -10.469 1 96.31 196 MET A C 1
ATOM 1646 O O . MET A 1 196 ? 23.156 -6.578 -11.602 1 96.31 196 MET A O 1
ATOM 1650 N N . ARG A 1 197 ? 24.312 -6.492 -9.625 1 95.69 197 ARG A N 1
ATOM 1651 C CA . ARG A 1 197 ? 25.25 -5.426 -9.977 1 95.69 197 ARG A CA 1
ATOM 1652 C C . ARG A 1 197 ? 24.5 -4.184 -10.453 1 95.69 197 ARG A C 1
ATOM 1654 O O . ARG A 1 197 ? 24.828 -3.627 -11.508 1 95.69 197 ARG A O 1
ATOM 1661 N N . LEU A 1 198 ? 23.422 -3.867 -9.672 1 93.62 198 LEU A N 1
ATOM 1662 C CA . LEU A 1 198 ? 22.672 -2.645 -9.945 1 93.62 198 LEU A CA 1
ATOM 1663 C C . LEU A 1 198 ? 23.266 -1.464 -9.188 1 93.62 198 LEU A C 1
ATOM 1665 O O . LEU A 1 198 ? 23.344 -1.481 -7.957 1 93.62 198 LEU A O 1
ATOM 1669 N N . VAL A 1 199 ? 23.656 -0.469 -9.922 1 89.06 199 VAL A N 1
ATOM 1670 C CA . VAL A 1 199 ? 24.188 0.732 -9.289 1 89.06 199 VAL A CA 1
ATOM 1671 C C . VAL A 1 199 ? 23.062 1.523 -8.633 1 89.06 199 VAL A C 1
ATOM 1673 O O . VAL A 1 199 ? 23.234 2.057 -7.535 1 89.06 199 VAL A O 1
ATOM 1676 N N . ASN A 1 200 ? 21.953 1.588 -9.281 1 94.75 200 ASN A N 1
ATOM 1677 C CA . ASN A 1 200 ? 20.734 2.256 -8.812 1 94.75 200 ASN A CA 1
ATOM 1678 C C . ASN A 1 200 ? 19.531 1.323 -8.844 1 94.75 200 ASN A C 1
ATOM 1680 O O . ASN A 1 200 ? 18.969 1.065 -9.914 1 94.75 200 ASN A O 1
ATOM 1684 N N . TYR A 1 201 ? 19.188 0.868 -7.621 1 96.31 201 TYR A N 1
ATOM 1685 C CA . TYR A 1 201 ? 18.094 -0.087 -7.578 1 96.31 201 TYR A CA 1
ATOM 1686 C C . TYR A 1 201 ? 16.844 0.552 -6.988 1 96.31 201 TYR A C 1
ATOM 1688 O O . TYR A 1 201 ? 15.844 -0.131 -6.746 1 96.31 201 TYR A O 1
ATOM 1696 N N . ALA A 1 202 ? 16.828 1.862 -6.727 1 96.19 202 ALA A N 1
ATOM 1697 C CA . ALA A 1 202 ? 15.727 2.539 -6.062 1 96.19 202 ALA A CA 1
ATOM 1698 C C . ALA A 1 202 ? 14.43 2.379 -6.852 1 96.19 202 ALA A C 1
ATOM 1700 O O . ALA A 1 202 ? 13.406 1.966 -6.305 1 96.19 202 ALA A O 1
ATOM 1701 N N . PRO A 1 203 ? 14.43 2.604 -8.211 1 95.62 203 PRO A N 1
ATOM 1702 C CA . PRO A 1 203 ? 13.172 2.459 -8.953 1 95.62 203 PRO A CA 1
ATOM 1703 C C . PRO A 1 203 ? 12.609 1.041 -8.891 1 95.62 203 PRO A C 1
ATOM 1705 O O . PRO A 1 203 ? 11.398 0.86 -8.758 1 95.62 203 PRO A O 1
ATOM 1708 N N . ARG A 1 204 ? 13.477 0.126 -9 1 96.75 204 ARG A N 1
ATOM 1709 C CA . ARG A 1 204 ? 13.055 -1.27 -8.984 1 96.75 204 ARG A CA 1
ATOM 1710 C C . ARG A 1 204 ? 12.469 -1.645 -7.625 1 96.75 204 ARG A C 1
ATOM 1712 O O . ARG A 1 204 ? 11.398 -2.258 -7.551 1 96.75 204 ARG A O 1
ATOM 1719 N N . LEU A 1 205 ? 13.172 -1.235 -6.586 1 97.5 205 LEU A N 1
ATOM 1720 C CA . LEU A 1 205 ? 12.719 -1.553 -5.238 1 97.5 205 LEU A CA 1
ATOM 1721 C C . LEU A 1 205 ? 11.359 -0.915 -4.957 1 97.5 205 LEU A C 1
ATOM 1723 O O . LEU A 1 205 ? 10.477 -1.552 -4.375 1 97.5 205 LEU A O 1
ATOM 1727 N N . VAL A 1 206 ? 11.148 0.226 -5.379 1 96.75 206 VAL A N 1
ATOM 1728 C CA . VAL A 1 206 ? 9.891 0.931 -5.176 1 96.75 206 VAL A CA 1
ATOM 1729 C C . VAL A 1 206 ? 8.766 0.196 -5.902 1 96.75 206 VAL A C 1
ATOM 1731 O O . VAL A 1 206 ? 7.703 -0.052 -5.324 1 96.75 206 VAL A O 1
ATOM 1734 N N . LYS A 1 207 ? 8.977 -0.128 -7.145 1 95.94 207 LYS A N 1
ATOM 1735 C CA . LYS A 1 207 ? 7.988 -0.866 -7.918 1 95.94 207 LYS A CA 1
ATOM 1736 C C . LYS A 1 207 ? 7.637 -2.189 -7.246 1 95.94 207 LYS A C 1
ATOM 1738 O O . LYS A 1 207 ? 6.469 -2.588 -7.219 1 95.94 207 LYS A O 1
ATOM 1743 N N . MET A 1 208 ? 8.633 -2.775 -6.684 1 96.75 208 MET A N 1
ATOM 1744 C CA . MET A 1 208 ? 8.453 -4.062 -6.02 1 96.75 208 MET A CA 1
ATOM 1745 C C . MET A 1 208 ? 7.578 -3.916 -4.777 1 96.75 208 MET A C 1
ATOM 1747 O O . MET A 1 208 ? 6.633 -4.684 -4.586 1 96.75 208 MET A O 1
ATOM 1751 N N . ILE A 1 209 ? 7.895 -2.943 -4.016 1 97.25 209 ILE A N 1
ATOM 1752 C CA . ILE A 1 209 ? 7.16 -2.764 -2.768 1 97.25 209 ILE A CA 1
ATOM 1753 C C . ILE A 1 209 ? 5.715 -2.371 -3.07 1 97.25 209 ILE A C 1
ATOM 1755 O O . ILE A 1 209 ? 4.793 -2.777 -2.359 1 97.25 209 ILE A O 1
ATOM 1759 N N . LYS A 1 210 ? 5.469 -1.724 -4.121 1 96.38 210 LYS A N 1
ATOM 1760 C CA . LYS A 1 210 ? 4.129 -1.301 -4.512 1 96.38 210 LYS A CA 1
ATOM 1761 C C . LYS A 1 210 ? 3.268 -2.498 -4.902 1 96.38 210 LYS A C 1
ATOM 1763 O O . LYS A 1 210 ? 2.037 -2.412 -4.898 1 96.38 210 LYS A O 1
ATOM 1768 N N . LEU A 1 211 ? 3.9 -3.555 -5.254 1 97.62 211 LEU A N 1
ATOM 1769 C CA . LEU A 1 211 ? 3.145 -4.762 -5.574 1 97.62 211 LEU A CA 1
ATOM 1770 C C . LEU A 1 211 ? 2.359 -5.25 -4.359 1 97.62 211 LEU A C 1
ATOM 1772 O O . LEU A 1 211 ? 1.274 -5.816 -4.504 1 97.62 211 LEU A O 1
ATOM 1776 N N . ILE A 1 212 ? 2.916 -5.016 -3.193 1 97.56 212 ILE A N 1
ATOM 1777 C CA . ILE A 1 212 ? 2.234 -5.441 -1.976 1 97.56 212 ILE A CA 1
ATOM 1778 C C . ILE A 1 212 ? 0.909 -4.695 -1.839 1 97.56 212 ILE A C 1
ATOM 1780 O O . ILE A 1 212 ? -0.135 -5.309 -1.603 1 97.56 212 ILE A O 1
ATOM 1784 N N . ASP A 1 213 ? 0.933 -3.455 -2.066 1 94.81 213 ASP A N 1
ATOM 1785 C CA . ASP A 1 213 ? -0.282 -2.646 -2.029 1 94.81 213 ASP A CA 1
ATOM 1786 C C . ASP A 1 213 ? -1.251 -3.059 -3.135 1 94.81 213 ASP A C 1
ATOM 1788 O O . ASP A 1 213 ? -2.463 -3.109 -2.916 1 94.81 213 ASP A O 1
ATOM 1792 N N . GLY A 1 214 ? -0.673 -3.264 -4.293 1 95.38 214 GLY A N 1
ATOM 1793 C CA . GLY A 1 214 ? -1.496 -3.768 -5.383 1 95.38 214 GLY A CA 1
ATOM 1794 C C . GLY A 1 214 ? -2.207 -5.062 -5.043 1 95.38 214 GLY A C 1
ATOM 1795 O O . GLY A 1 214 ? -3.387 -5.23 -5.355 1 95.38 214 GLY A O 1
ATOM 1796 N N . SER A 1 215 ? -1.541 -5.898 -4.355 1 97.06 215 SER A N 1
ATOM 1797 C CA . SER A 1 215 ? -2.123 -7.18 -3.98 1 97.06 215 SER A CA 1
ATOM 1798 C C . SER A 1 215 ? -3.229 -7.004 -2.945 1 97.06 215 SER A C 1
ATOM 1800 O O . SER A 1 215 ? -4.246 -7.699 -2.992 1 97.06 215 SER A O 1
ATOM 1802 N N . LYS A 1 216 ? -3.043 -6.145 -2.055 1 94.75 216 LYS A N 1
ATOM 1803 C CA . LYS A 1 216 ? -4.09 -5.855 -1.077 1 94.75 216 LYS A CA 1
ATOM 1804 C C . LYS A 1 216 ? -5.352 -5.34 -1.759 1 94.75 216 LYS A C 1
ATOM 1806 O O . LYS A 1 216 ? -6.465 -5.723 -1.387 1 94.75 216 LYS A O 1
ATOM 1811 N N . THR A 1 217 ? -5.137 -4.508 -2.697 1 93.12 217 THR A N 1
ATOM 1812 C CA . THR A 1 217 ? -6.254 -3.988 -3.477 1 93.12 217 THR A CA 1
ATOM 1813 C C . THR A 1 217 ? -7.008 -5.125 -4.164 1 93.12 217 THR A C 1
ATOM 1815 O O . THR A 1 217 ? -8.242 -5.145 -4.172 1 93.12 217 THR A O 1
ATOM 1818 N N . VAL A 1 218 ? -6.309 -6.02 -4.668 1 93.81 218 VAL A N 1
ATOM 1819 C CA . VAL A 1 218 ? -6.887 -7.16 -5.371 1 93.81 218 VAL A CA 1
ATOM 1820 C C . VAL A 1 218 ? -7.648 -8.039 -4.383 1 93.81 218 VAL A C 1
ATOM 1822 O O . VAL A 1 218 ? -8.773 -8.469 -4.664 1 93.81 218 VAL A O 1
ATOM 1825 N N . VAL A 1 219 ? -7.078 -8.266 -3.266 1 93.62 219 VAL A N 1
ATOM 1826 C CA . VAL A 1 219 ? -7.695 -9.102 -2.238 1 93.62 219 VAL A CA 1
ATOM 1827 C C . VAL A 1 219 ? -9 -8.461 -1.771 1 93.62 219 VAL A C 1
ATOM 1829 O O . VAL A 1 219 ? -10.008 -9.148 -1.597 1 93.62 219 VAL A O 1
ATOM 1832 N N . ASN A 1 220 ? -8.984 -7.207 -1.59 1 90.06 220 ASN A N 1
ATOM 1833 C CA . ASN A 1 220 ? -10.195 -6.496 -1.188 1 90.06 220 ASN A CA 1
ATOM 1834 C C . ASN A 1 220 ? -11.281 -6.605 -2.248 1 90.06 220 ASN A C 1
ATOM 1836 O O . ASN A 1 220 ? -12.461 -6.773 -1.919 1 90.06 220 ASN A O 1
ATOM 1840 N N . ALA A 1 221 ? -10.914 -6.461 -3.479 1 88.75 221 ALA A N 1
ATOM 1841 C CA . ALA A 1 221 ? -11.875 -6.598 -4.57 1 88.75 221 ALA A CA 1
ATOM 1842 C C . ALA A 1 221 ? -12.492 -7.996 -4.586 1 88.75 221 ALA A C 1
ATOM 1844 O O . ALA A 1 221 ? -13.688 -8.148 -4.828 1 88.75 221 ALA A O 1
ATOM 1845 N N . LEU A 1 222 ? -11.664 -8.945 -4.379 1 88.81 222 LEU A N 1
ATOM 1846 C CA . LEU A 1 222 ? -12.148 -10.32 -4.332 1 88.81 222 LEU A CA 1
ATOM 1847 C C . LEU A 1 222 ? -13.133 -10.516 -3.184 1 88.81 222 LEU A C 1
ATOM 1849 O O . LEU A 1 222 ? -14.141 -11.203 -3.334 1 88.81 222 LEU A O 1
ATOM 1853 N N . ASN A 1 223 ? -12.797 -9.953 -2.068 1 86.44 223 ASN A N 1
ATOM 1854 C CA . ASN A 1 223 ? -13.695 -10.016 -0.918 1 86.44 223 ASN A CA 1
ATOM 1855 C C . ASN A 1 223 ? -15.039 -9.367 -1.221 1 86.44 223 ASN A C 1
ATOM 1857 O O . ASN A 1 223 ? -16.094 -9.883 -0.821 1 86.44 223 ASN A O 1
ATOM 1861 N N . ASP A 1 224 ? -15.039 -8.297 -1.891 1 82.19 224 ASP A N 1
ATOM 1862 C CA . ASP A 1 224 ? -16.266 -7.621 -2.279 1 82.19 224 ASP A CA 1
ATOM 1863 C C . ASP A 1 224 ? -17.141 -8.531 -3.145 1 82.19 224 ASP A C 1
ATOM 1865 O O . ASP A 1 224 ? -18.344 -8.648 -2.912 1 82.19 224 ASP A O 1
ATOM 1869 N N . VAL A 1 225 ? -16.516 -9.117 -4.074 1 81.31 225 VAL A N 1
ATOM 1870 C CA . VAL A 1 225 ? -17.234 -10.008 -4.977 1 81.31 225 VAL A CA 1
ATOM 1871 C C . VAL A 1 225 ? -17.828 -11.172 -4.188 1 81.31 225 VAL A C 1
ATOM 1873 O O . VAL A 1 225 ? -18.969 -11.578 -4.438 1 81.31 225 VAL A O 1
ATOM 1876 N N . THR A 1 226 ? -17.078 -11.664 -3.262 1 79.38 226 THR A N 1
ATOM 1877 C CA . THR A 1 226 ? -17.516 -12.805 -2.459 1 79.38 226 THR A CA 1
ATOM 1878 C C . THR A 1 226 ? -18.703 -12.414 -1.585 1 79.38 226 THR A C 1
ATOM 1880 O O . THR A 1 226 ? -19.688 -13.148 -1.5 1 79.38 226 THR A O 1
ATOM 1883 N N . ILE A 1 227 ? -18.625 -11.297 -0.987 1 79.5 227 ILE A N 1
ATOM 1884 C CA . ILE A 1 227 ? -19.688 -10.82 -0.114 1 79.5 227 ILE A CA 1
ATOM 1885 C C . ILE A 1 227 ? -20.953 -10.578 -0.932 1 79.5 227 ILE A C 1
ATOM 1887 O O . ILE A 1 227 ? -22.047 -11.008 -0.545 1 79.5 227 ILE A O 1
ATOM 1891 N N . ILE A 1 228 ? -20.828 -9.969 -2.043 1 76.75 228 ILE A N 1
ATOM 1892 C CA . ILE A 1 228 ? -21.969 -9.672 -2.895 1 76.75 228 ILE A CA 1
ATOM 1893 C C . ILE A 1 228 ? -22.578 -10.977 -3.396 1 76.75 228 ILE A C 1
ATOM 1895 O O . ILE A 1 228 ? -23.812 -11.117 -3.438 1 76.75 228 ILE A O 1
ATOM 1899 N N . SER A 1 229 ? -21.734 -11.844 -3.76 1 74.06 229 SER A N 1
ATOM 1900 C CA . SER A 1 229 ? -22.219 -13.133 -4.242 1 74.06 229 SER A CA 1
ATOM 1901 C C . SER A 1 229 ? -22.984 -13.875 -3.158 1 74.06 229 SER A C 1
ATOM 1903 O O . SER A 1 229 ? -23.984 -14.555 -3.451 1 74.06 229 SER A O 1
ATOM 1905 N N . GLN A 1 230 ? -22.625 -13.742 -1.932 1 73.25 230 GLN A N 1
ATOM 1906 C CA . GLN A 1 230 ? -23.312 -14.367 -0.807 1 73.25 230 GLN A CA 1
ATOM 1907 C C . GLN A 1 230 ? -24.641 -13.688 -0.532 1 73.25 230 GLN A C 1
ATOM 1909 O O . GLN A 1 230 ? -25.656 -14.352 -0.281 1 73.25 230 GLN A O 1
ATOM 1914 N N . VAL A 1 231 ? -24.594 -12.461 -0.58 1 72.25 231 VAL A N 1
ATOM 1915 C CA . VAL A 1 231 ? -25.797 -11.695 -0.273 1 72.25 231 VAL A CA 1
ATOM 1916 C C . VAL A 1 231 ? -26.859 -11.961 -1.331 1 72.25 231 VAL A C 1
ATOM 1918 O O . VAL A 1 231 ? -28.047 -12.102 -1.008 1 72.25 231 VAL A O 1
ATOM 1921 N N . TYR A 1 232 ? -26.406 -12.008 -2.494 1 70.69 232 TYR A N 1
ATOM 1922 C CA . TYR A 1 232 ? -27.391 -12.18 -3.564 1 70.69 232 TYR A CA 1
ATOM 1923 C C . TYR A 1 232 ? -27.562 -13.656 -3.91 1 70.69 232 TYR A C 1
ATOM 1925 O O . TYR A 1 232 ? -28.234 -13.992 -4.887 1 70.69 232 TYR A O 1
ATOM 1933 N N . ASN A 1 233 ? -27 -14.477 -2.963 1 65.62 233 ASN A N 1
ATOM 1934 C CA . ASN A 1 233 ? -27.109 -15.922 -3.105 1 65.62 233 ASN A CA 1
ATOM 1935 C C . ASN A 1 233 ? -26.719 -16.375 -4.508 1 65.62 233 ASN A C 1
ATOM 1937 O O . ASN A 1 233 ? -27.406 -17.219 -5.105 1 65.62 233 ASN A O 1
ATOM 1941 N N . ILE A 1 234 ? -25.906 -15.578 -5 1 62 234 ILE A N 1
ATOM 1942 C CA . ILE A 1 234 ? -25.453 -15.953 -6.336 1 62 234 ILE A CA 1
ATOM 1943 C C . ILE A 1 234 ? -24.547 -17.188 -6.246 1 62 234 ILE A C 1
ATOM 1945 O O . ILE A 1 234 ? -24.688 -18.125 -7.023 1 62 234 ILE A O 1
ATOM 1949 N N . PHE A 1 235 ? -23.531 -17.047 -5.328 1 56.75 235 PHE A N 1
ATOM 1950 C CA . PHE A 1 235 ? -22.562 -18.125 -5.117 1 56.75 235 PHE A CA 1
ATOM 1951 C C . PHE A 1 235 ? -22.594 -18.594 -3.67 1 56.75 235 PHE A C 1
ATOM 1953 O O . PHE A 1 235 ? -22.656 -17.781 -2.744 1 56.75 235 PHE A O 1
ATOM 1960 N N . ASP A 1 236 ? -23.328 -19.703 -3.447 1 47.69 236 ASP A N 1
ATOM 1961 C CA . ASP A 1 236 ? -23.094 -20.25 -2.115 1 47.69 236 ASP A CA 1
ATOM 1962 C C . ASP A 1 236 ? -21.609 -20.375 -1.821 1 47.69 236 ASP A C 1
ATOM 1964 O O . ASP A 1 236 ? -20.984 -21.391 -2.156 1 47.69 236 ASP A O 1
ATOM 1968 N N . PHE A 1 237 ? -21 -19.312 -2.061 1 49.59 237 PHE A N 1
ATOM 1969 C CA . PHE A 1 237 ? -19.609 -19.484 -1.635 1 49.59 237 PHE A CA 1
ATOM 1970 C C . PHE A 1 237 ? -19.547 -20.031 -0.217 1 49.59 237 PHE A C 1
ATOM 1972 O O . PHE A 1 237 ? -19.859 -19.328 0.747 1 49.59 237 PHE A O 1
ATOM 1979 N N . LYS A 1 238 ? -20.156 -21.219 -0.148 1 40.56 238 LYS A N 1
ATOM 1980 C CA . LYS A 1 238 ? -19.906 -21.766 1.183 1 40.56 238 LYS A CA 1
ATOM 1981 C C . LYS A 1 238 ? -18.641 -21.188 1.794 1 40.56 238 LYS A C 1
ATOM 1983 O O . LYS A 1 238 ? -17.734 -20.781 1.072 1 40.56 238 LYS A O 1
ATOM 1988 N N . ALA A 1 239 ? -18.734 -20.797 3.113 1 40.38 239 ALA A N 1
ATOM 1989 C CA . ALA A 1 239 ? -17.812 -20.297 4.117 1 40.38 239 ALA A CA 1
ATOM 1990 C C . ALA A 1 239 ? -16.359 -20.609 3.74 1 40.38 239 ALA A C 1
ATOM 1992 O O . ALA A 1 239 ? -15.43 -20.062 4.332 1 40.38 239 ALA A O 1
ATOM 1993 N N . ASP A 1 240 ? -16.219 -21.516 2.943 1 38.75 240 ASP A N 1
ATOM 1994 C CA . ASP A 1 240 ? -14.898 -22.125 2.805 1 38.75 240 ASP A CA 1
ATOM 1995 C C . ASP A 1 240 ? -13.938 -21.188 2.086 1 38.75 240 ASP A C 1
ATOM 1997 O O . ASP A 1 240 ? -12.742 -21.156 2.396 1 38.75 240 ASP A O 1
ATOM 2001 N N . LEU A 1 241 ? -14.43 -20.531 1.058 1 40.16 241 LEU A N 1
ATOM 2002 C CA . LEU A 1 241 ? -13.492 -19.672 0.325 1 40.16 241 LEU A CA 1
ATOM 2003 C C . LEU A 1 241 ? -13.203 -18.391 1.1 1 40.16 241 LEU A C 1
ATOM 2005 O O . LEU A 1 241 ? -12.172 -17.75 0.873 1 40.16 241 LEU A O 1
ATOM 2009 N N . SER A 1 242 ? -14.18 -17.938 1.678 1 42.19 242 SER A N 1
ATOM 2010 C CA . SER A 1 242 ? -13.938 -16.734 2.453 1 42.19 242 SER A CA 1
ATOM 2011 C C . SER A 1 242 ? -12.742 -16.891 3.377 1 42.19 242 SER A C 1
ATOM 2013 O O . SER A 1 242 ? -11.961 -15.961 3.57 1 42.19 242 SER A O 1
ATOM 2015 N N . ASP A 1 243 ? -12.836 -18.047 4.066 1 38.91 243 ASP A N 1
ATOM 2016 C CA . ASP A 1 243 ? -11.727 -18.359 4.961 1 38.91 243 ASP A CA 1
ATOM 2017 C C . ASP A 1 243 ? -10.422 -18.5 4.184 1 38.91 243 ASP A C 1
ATOM 2019 O O . ASP A 1 243 ? -9.336 -18.453 4.77 1 38.91 243 ASP A O 1
ATOM 2023 N N . LEU A 1 244 ? -10.57 -18.891 2.986 1 35.44 244 LEU A N 1
ATOM 2024 C CA . LEU A 1 244 ? -9.43 -19.031 2.088 1 35.44 244 LEU A CA 1
ATOM 2025 C C . LEU A 1 244 ? -8.992 -17.656 1.561 1 35.44 244 LEU A C 1
ATOM 2027 O O . LEU A 1 244 ? -7.855 -17.5 1.112 1 35.44 244 LEU A O 1
ATOM 2031 N N . VAL A 1 245 ? -9.945 -16.828 1.404 1 36.84 245 VAL A N 1
ATOM 2032 C CA . VAL A 1 245 ? -9.68 -15.477 0.903 1 36.84 245 VAL A CA 1
ATOM 2033 C C . VAL A 1 245 ? -9.586 -14.5 2.07 1 36.84 245 VAL A C 1
ATOM 2035 O O . VAL A 1 245 ? -8.984 -13.43 1.947 1 36.84 245 VAL A O 1
ATOM 2038 N N . SER A 1 246 ? -10.352 -14.555 3.123 1 35.09 246 SER A N 1
ATOM 2039 C CA . SER A 1 246 ? -10.25 -13.656 4.27 1 35.09 246 SER A CA 1
ATOM 2040 C C . SER A 1 246 ? -9.078 -14.031 5.168 1 35.09 246 SER A C 1
ATOM 2042 O O . SER A 1 246 ? -8.789 -15.219 5.355 1 35.09 246 SER A O 1
ATOM 2044 N N . MET B 1 1 ? 12.328 16.266 -10.078 1 84.81 1 MET B N 1
ATOM 2045 C CA . MET B 1 1 ? 12.273 16.5 -8.633 1 84.81 1 MET B CA 1
ATOM 2046 C C . MET B 1 1 ? 12.531 17.969 -8.32 1 84.81 1 MET B C 1
ATOM 2048 O O . MET B 1 1 ? 11.922 18.531 -7.398 1 84.81 1 MET B O 1
ATOM 2052 N N . GLN B 1 2 ? 13.242 18.609 -9.164 1 86.56 2 GLN B N 1
ATOM 2053 C CA . GLN B 1 2 ? 13.555 20.016 -8.898 1 86.56 2 GLN B CA 1
ATOM 2054 C C . GLN B 1 2 ? 12.305 20.891 -9.008 1 86.56 2 GLN B C 1
ATOM 2056 O O . GLN B 1 2 ? 12.07 21.75 -8.164 1 86.56 2 GLN B O 1
ATOM 2061 N N . GLN B 1 3 ? 11.5 20.594 -9.992 1 90.44 3 GLN B N 1
ATOM 2062 C CA . GLN B 1 3 ? 10.273 21.375 -10.172 1 90.44 3 GLN B CA 1
ATOM 2063 C C . GLN B 1 3 ? 9.281 21.094 -9.047 1 90.44 3 GLN B C 1
ATOM 2065 O O . GLN B 1 3 ? 8.641 22.016 -8.531 1 90.44 3 GLN B O 1
ATOM 2070 N N . LEU B 1 4 ? 9.125 19.859 -8.719 1 92.81 4 LEU B N 1
ATOM 2071 C CA . LEU B 1 4 ? 8.25 19.484 -7.613 1 92.81 4 LEU B CA 1
ATOM 2072 C C . LEU B 1 4 ? 8.727 20.109 -6.312 1 92.81 4 LEU B C 1
ATOM 2074 O O . LEU B 1 4 ? 7.906 20.594 -5.516 1 92.81 4 LEU B O 1
ATOM 2078 N N . GLU B 1 5 ? 10.008 20.172 -6.156 1 93.94 5 GLU B N 1
ATOM 2079 C CA . GLU B 1 5 ? 10.602 20.766 -4.953 1 93.94 5 GLU B CA 1
ATOM 2080 C C . GLU B 1 5 ? 10.312 22.25 -4.879 1 93.94 5 GLU B C 1
ATOM 2082 O O . GLU B 1 5 ? 9.977 22.781 -3.812 1 93.94 5 GLU B O 1
ATOM 2087 N N . TYR B 1 6 ? 10.508 22.844 -5.996 1 93.69 6 TYR B N 1
ATOM 2088 C CA . TYR B 1 6 ? 10.227 24.266 -6.043 1 93.69 6 TYR B CA 1
ATOM 2089 C C . TYR B 1 6 ? 8.773 24.547 -5.691 1 93.69 6 TYR B C 1
ATOM 2091 O O . TYR B 1 6 ? 8.484 25.391 -4.832 1 93.69 6 TYR B O 1
ATOM 2099 N N . GLY B 1 7 ? 7.832 23.875 -6.383 1 94.62 7 GLY B N 1
ATOM 2100 C CA . GLY B 1 7 ? 6.418 24.031 -6.082 1 94.62 7 GLY B CA 1
ATOM 2101 C C . GLY B 1 7 ? 6.07 23.688 -4.645 1 94.62 7 GLY B C 1
ATOM 2102 O O . GLY B 1 7 ? 5.293 24.391 -4.004 1 94.62 7 GLY B O 1
ATOM 2103 N N . PHE B 1 8 ? 6.684 22.656 -4.137 1 96.19 8 PHE B N 1
ATOM 2104 C CA . PHE B 1 8 ? 6.414 22.203 -2.775 1 96.19 8 PHE B CA 1
ATOM 2105 C C . PHE B 1 8 ? 6.855 23.25 -1.761 1 96.19 8 PHE B C 1
ATOM 2107 O O . PHE B 1 8 ? 6.156 23.516 -0.777 1 96.19 8 PHE B O 1
ATOM 2114 N N . ASN B 1 9 ? 7.988 23.844 -1.993 1 94.88 9 ASN B N 1
ATOM 2115 C CA . ASN B 1 9 ? 8.5 24.844 -1.056 1 94.88 9 ASN B CA 1
ATOM 2116 C C . ASN B 1 9 ? 7.559 26.031 -0.95 1 94.88 9 ASN B C 1
ATOM 2118 O O . ASN B 1 9 ? 7.336 26.562 0.143 1 94.88 9 ASN B O 1
ATOM 2122 N N . GLN B 1 10 ? 7.004 26.406 -1.989 1 93.75 10 GLN B N 1
ATOM 2123 C CA . GLN B 1 10 ? 6.039 27.5 -1.974 1 93.75 10 GLN B CA 1
ATOM 2124 C C . GLN B 1 10 ? 4.766 27.094 -1.234 1 93.75 10 GLN B C 1
ATOM 2126 O O . GLN B 1 10 ? 4.25 27.859 -0.412 1 93.75 10 GLN B O 1
ATOM 2131 N N . PHE B 1 11 ? 4.266 25.953 -1.542 1 96.06 11 PHE B N 1
ATOM 2132 C CA . PHE B 1 11 ? 3.088 25.391 -0.894 1 96.06 11 PHE B CA 1
ATOM 2133 C C . PHE B 1 11 ? 3.318 25.234 0.604 1 96.06 11 PHE B C 1
ATOM 2135 O O . PHE B 1 11 ? 2.492 25.656 1.413 1 96.06 11 PHE B O 1
ATOM 2142 N N . TYR B 1 12 ? 4.469 24.703 0.91 1 94.81 12 TYR B N 1
ATOM 2143 C CA . TYR B 1 12 ? 4.773 24.344 2.293 1 94.81 12 TYR B CA 1
ATOM 2144 C C . TYR B 1 12 ? 4.961 25.594 3.143 1 94.81 12 TYR B C 1
ATOM 2146 O O . TYR B 1 12 ? 4.574 25.625 4.312 1 94.81 12 TYR B O 1
ATOM 2154 N N . GLU B 1 13 ? 5.512 26.609 2.551 1 91.31 13 GLU B N 1
ATOM 2155 C CA . GLU B 1 13 ? 5.691 27.875 3.258 1 91.31 13 GLU B CA 1
ATOM 2156 C C . GLU B 1 13 ? 4.348 28.453 3.689 1 91.31 13 GLU B C 1
ATOM 2158 O O . GLU B 1 13 ? 4.254 29.094 4.738 1 91.31 13 GLU B O 1
ATOM 2163 N N . ALA B 1 14 ? 3.365 28.109 2.988 1 88.62 14 ALA B N 1
ATOM 2164 C CA . ALA B 1 14 ? 2.047 28.688 3.242 1 88.62 14 ALA B CA 1
ATOM 2165 C C . ALA B 1 14 ? 1.308 27.891 4.324 1 88.62 14 ALA B C 1
ATOM 2167 O O . ALA B 1 14 ? 0.402 28.422 4.973 1 88.62 14 ALA B O 1
ATOM 2168 N N . ILE B 1 15 ? 1.699 26.672 4.512 1 91.19 15 ILE B N 1
ATOM 2169 C CA . ILE B 1 15 ? 0.839 25.844 5.355 1 91.19 15 ILE B CA 1
ATOM 2170 C C . ILE B 1 15 ? 1.625 25.359 6.57 1 91.19 15 ILE B C 1
ATOM 2172 O O . ILE B 1 15 ? 1.041 24.859 7.535 1 91.19 15 ILE B O 1
ATOM 2176 N N . LYS B 1 16 ? 2.938 25.438 6.527 1 89.25 16 LYS B N 1
ATOM 2177 C CA . LYS B 1 16 ? 3.727 24.938 7.648 1 89.25 16 LYS B CA 1
ATOM 2178 C C . LYS B 1 16 ? 3.482 25.766 8.906 1 89.25 16 LYS B C 1
ATOM 2180 O O . LYS B 1 16 ? 3.172 26.953 8.828 1 89.25 16 LYS B O 1
ATOM 2185 N N . PRO B 1 17 ? 3.662 25.094 10.031 1 86.94 17 PRO B N 1
ATOM 2186 C CA . PRO B 1 17 ? 3.555 25.859 11.281 1 86.94 17 PRO B CA 1
ATOM 2187 C C . PRO B 1 17 ? 4.691 26.859 11.453 1 86.94 17 PRO B C 1
ATOM 2189 O O . PRO B 1 17 ? 5.781 26.656 10.914 1 86.94 17 PRO B O 1
ATOM 2192 N N . THR B 1 18 ? 4.461 28.047 12.102 1 80.38 18 THR B N 1
ATOM 2193 C CA . THR B 1 18 ? 5.414 29.141 12.273 1 80.38 18 THR B CA 1
ATOM 2194 C C . THR B 1 18 ? 6.367 28.844 13.43 1 80.38 18 THR B C 1
ATOM 2196 O O . THR B 1 18 ? 7.168 29.703 13.812 1 80.38 18 THR B O 1
ATOM 2199 N N . GLY B 1 19 ? 6.633 27.641 13.742 1 68.75 19 GLY B N 1
ATOM 2200 C CA . GLY B 1 19 ? 7.633 27.281 14.734 1 68.75 19 GLY B CA 1
ATOM 2201 C C . GLY B 1 19 ? 7.211 27.594 16.156 1 68.75 19 GLY B C 1
ATOM 2202 O O . GLY B 1 19 ? 7.91 27.25 17.109 1 68.75 19 GLY B O 1
ATOM 2203 N N . GLU B 1 20 ? 6.168 28.219 16.266 1 74.12 20 GLU B N 1
ATOM 2204 C CA . GLU B 1 20 ? 5.684 28.469 17.609 1 74.12 20 GLU B CA 1
ATOM 2205 C C . GLU B 1 20 ? 5.051 27.219 18.219 1 74.12 20 GLU B C 1
ATOM 2207 O O . GLU B 1 20 ? 4.879 26.219 17.531 1 74.12 20 GLU B O 1
ATOM 2212 N N . GLU B 1 21 ? 4.867 27.188 19.469 1 79.94 21 GLU B N 1
ATOM 2213 C CA . GLU B 1 21 ? 4.246 26.078 20.188 1 79.94 21 GLU B CA 1
ATOM 2214 C C . GLU B 1 21 ? 2.83 25.828 19.672 1 79.94 21 GLU B C 1
ATOM 2216 O O . GLU B 1 21 ? 2.062 26.766 19.453 1 79.94 21 GLU B O 1
ATOM 2221 N N . PHE B 1 22 ? 2.609 24.516 19.359 1 86.88 22 PHE B N 1
ATOM 2222 C CA . PHE B 1 22 ? 1.263 24.125 18.953 1 86.88 22 PHE B CA 1
ATOM 2223 C C . PHE B 1 22 ? 0.254 24.469 20.047 1 86.88 22 PHE B C 1
ATOM 2225 O O . PHE B 1 22 ? 0.534 24.297 21.234 1 86.88 22 PHE B O 1
ATOM 2232 N N . THR B 1 23 ? -0.752 25.047 19.703 1 87.44 23 THR B N 1
ATOM 2233 C CA . THR B 1 23 ? -1.904 25.156 20.594 1 87.44 23 THR B CA 1
ATOM 2234 C C . THR B 1 23 ? -2.68 23.844 20.625 1 87.44 23 THR B C 1
ATOM 2236 O O . THR B 1 23 ? -3.113 23.344 19.594 1 87.44 23 THR B O 1
ATOM 2239 N N . LYS B 1 24 ? -2.832 23.344 21.828 1 89.69 24 LYS B N 1
ATOM 2240 C CA . LYS B 1 24 ? -3.619 22.125 21.969 1 89.69 24 LYS B CA 1
ATOM 2241 C C . LYS B 1 24 ? -5.113 22.422 21.844 1 89.69 24 LYS B C 1
ATOM 2243 O O . LYS B 1 24 ? -5.645 23.281 22.547 1 89.69 24 LYS B O 1
ATOM 2248 N N . LEU B 1 25 ? -5.707 21.672 20.984 1 86.5 25 LEU B N 1
ATOM 2249 C CA . LEU B 1 25 ? -7.137 21.844 20.75 1 86.5 25 LEU B CA 1
ATOM 2250 C C . LEU B 1 25 ? -7.941 20.844 21.578 1 86.5 25 LEU B C 1
ATOM 2252 O O . LEU B 1 25 ? -7.668 19.641 21.531 1 86.5 25 LEU B O 1
ATOM 2256 N N . ASP B 1 26 ? -8.953 21.438 22.281 1 80.81 26 ASP B N 1
ATOM 2257 C CA . ASP B 1 26 ? -9.938 20.562 22.922 1 80.81 26 ASP B CA 1
ATOM 2258 C C . ASP B 1 26 ? -11.18 20.406 22.047 1 80.81 26 ASP B C 1
ATOM 2260 O O . ASP B 1 26 ? -11.953 19.469 22.234 1 80.81 26 ASP B O 1
ATOM 2264 N N . GLU B 1 27 ? -11.25 21.453 21.172 1 83.56 27 GLU B N 1
ATOM 2265 C CA . GLU B 1 27 ? -12.344 21.453 20.203 1 83.56 27 GLU B CA 1
ATOM 2266 C C . GLU B 1 27 ? -11.883 21.969 18.844 1 83.56 27 GLU B C 1
ATOM 2268 O O . GLU B 1 27 ? -11.055 22.875 18.781 1 83.56 27 GLU B O 1
ATOM 2273 N N . ILE B 1 28 ? -12.445 21.406 17.859 1 83.81 28 ILE B N 1
ATOM 2274 C CA . ILE B 1 28 ? -12.094 21.828 16.5 1 83.81 28 ILE B CA 1
ATOM 2275 C C . ILE B 1 28 ? -13.109 22.844 15.992 1 83.81 28 ILE B C 1
ATOM 2277 O O . ILE B 1 28 ? -14.32 22.609 16.062 1 83.81 28 ILE B O 1
ATOM 2281 N N . ASP B 1 29 ? -12.641 23.938 15.609 1 85.25 29 ASP B N 1
ATOM 2282 C CA . ASP B 1 29 ? -13.461 24.953 14.969 1 85.25 29 ASP B CA 1
ATOM 2283 C C . ASP B 1 29 ? -13.703 24.625 13.5 1 85.25 29 ASP B C 1
ATOM 2285 O O . ASP B 1 29 ? -12.789 24.719 12.672 1 85.25 29 ASP B O 1
ATOM 2289 N N . ASP B 1 30 ? -14.898 24.344 13.125 1 81.75 30 ASP B N 1
ATOM 2290 C CA . ASP B 1 30 ? -15.242 23.891 11.781 1 81.75 30 ASP B CA 1
ATOM 2291 C C . ASP B 1 30 ? -14.898 24.953 10.734 1 81.75 30 ASP B C 1
ATOM 2293 O O . ASP B 1 30 ? -14.438 24.641 9.641 1 81.75 30 ASP B O 1
ATOM 2297 N N . GLU B 1 31 ? -15.266 26.156 11.07 1 83.81 31 GLU B N 1
ATOM 2298 C CA . GLU B 1 31 ? -15.023 27.234 10.125 1 83.81 31 GLU B CA 1
ATOM 2299 C C . GLU B 1 31 ? -13.531 27.422 9.859 1 83.81 31 GLU B C 1
ATOM 2301 O O . GLU B 1 31 ? -13.117 27.578 8.711 1 83.81 31 GLU B O 1
ATOM 2306 N N . LEU B 1 32 ? -12.758 27.375 10.898 1 87.88 32 LEU B N 1
ATOM 2307 C CA . LEU B 1 32 ? -11.312 27.484 10.742 1 87.88 32 LEU B CA 1
ATOM 2308 C C . LEU B 1 32 ? -10.75 26.297 9.977 1 87.88 32 LEU B C 1
ATOM 2310 O O . LEU B 1 32 ? -9.836 26.438 9.164 1 87.88 32 LEU B O 1
ATOM 2314 N N . HIS B 1 33 ? -11.242 25.188 10.281 1 88 33 HIS B N 1
ATOM 2315 C CA . HIS B 1 33 ? -10.812 23.969 9.609 1 88 33 HIS B CA 1
ATOM 2316 C C . HIS B 1 33 ? -11.102 24.031 8.117 1 88 33 HIS B C 1
ATOM 2318 O O . HIS B 1 33 ? -10.242 23.688 7.297 1 88 33 HIS B O 1
ATOM 2324 N N . LYS B 1 34 ? -12.281 24.5 7.797 1 85.5 34 LYS B N 1
ATOM 2325 C CA . LYS B 1 34 ? -12.664 24.609 6.395 1 85.5 34 LYS B CA 1
ATOM 2326 C C . LYS B 1 34 ? -11.766 25.609 5.66 1 85.5 34 LYS B C 1
ATOM 2328 O O . LYS B 1 34 ? -11.375 25.359 4.516 1 85.5 34 LYS B O 1
ATOM 2333 N N . HIS B 1 35 ? -11.555 26.641 6.297 1 90 35 HIS B N 1
ATOM 2334 C CA . HIS B 1 35 ? -10.695 27.656 5.699 1 90 35 HIS B CA 1
ATOM 2335 C C . HIS B 1 35 ? -9.297 27.109 5.434 1 90 35 HIS B C 1
ATOM 2337 O O . HIS B 1 35 ? -8.727 27.344 4.363 1 90 35 HIS B O 1
ATOM 2343 N N . PHE B 1 36 ? -8.797 26.438 6.367 1 91.38 36 PHE B N 1
ATOM 2344 C CA . PHE B 1 36 ? -7.465 25.859 6.207 1 91.38 36 PHE B CA 1
ATOM 2345 C C . PHE B 1 36 ? -7.457 24.828 5.086 1 91.38 36 PHE B C 1
ATOM 2347 O O . PHE B 1 36 ? -6.52 24.781 4.285 1 91.38 36 PHE B O 1
ATOM 2354 N N . GLN B 1 37 ? -8.43 24.031 5.055 1 90 37 GLN B N 1
ATOM 2355 C CA . GLN B 1 37 ? -8.516 23.016 4.023 1 90 37 GLN B CA 1
ATOM 2356 C C . GLN B 1 37 ? -8.562 23.625 2.631 1 90 37 GLN B C 1
ATOM 2358 O O . GLN B 1 37 ? -7.949 23.125 1.692 1 90 37 GLN B O 1
ATOM 2363 N N . ALA B 1 38 ? -9.336 24.688 2.537 1 89.75 38 ALA B N 1
ATOM 2364 C CA . ALA B 1 38 ? -9.406 25.391 1.256 1 89.75 38 ALA B CA 1
ATOM 2365 C C . ALA B 1 38 ? -8.031 25.922 0.847 1 89.75 38 ALA B C 1
ATOM 2367 O O . ALA B 1 38 ? -7.621 25.766 -0.306 1 89.75 38 ALA B O 1
ATOM 2368 N N . LYS 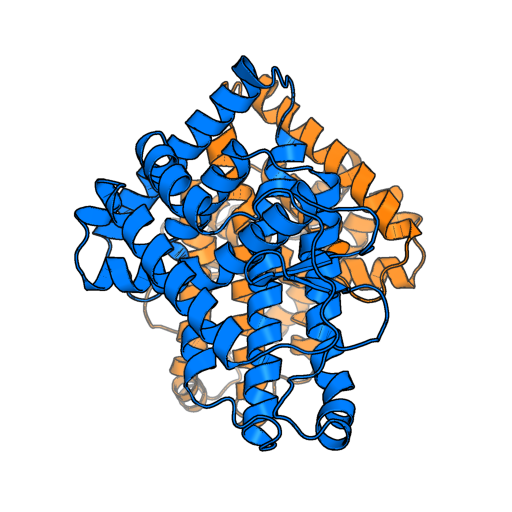B 1 39 ? -7.391 26.5 1.794 1 92.12 39 LYS B N 1
ATOM 2369 C CA . LYS B 1 39 ? -6.043 27 1.561 1 92.12 39 LYS B CA 1
ATOM 2370 C C . LYS B 1 39 ? -5.098 25.875 1.152 1 92.12 39 LYS B C 1
ATOM 2372 O O . LYS B 1 39 ? -4.305 26.016 0.223 1 92.12 39 LYS B O 1
ATOM 2377 N N . TYR B 1 40 ? -5.188 24.781 1.82 1 93.88 40 TYR B N 1
ATOM 2378 C CA . TYR B 1 40 ? -4.359 23.625 1.54 1 93.88 40 TYR B CA 1
ATOM 2379 C C . TYR B 1 40 ? -4.617 23.094 0.133 1 93.88 40 TYR B C 1
ATOM 2381 O O . TYR B 1 40 ? -3.68 22.844 -0.625 1 93.88 40 TYR B O 1
ATOM 2389 N N . MET B 1 41 ? -5.871 22.984 -0.207 1 94.38 41 MET B N 1
ATOM 2390 C CA . MET B 1 41 ? -6.266 22.422 -1.492 1 94.38 41 MET B CA 1
ATOM 2391 C C . MET B 1 41 ? -5.809 23.312 -2.645 1 94.38 41 MET B C 1
ATOM 2393 O O . MET B 1 41 ? -5.25 22.828 -3.627 1 94.38 41 MET B O 1
ATOM 2397 N N . ILE B 1 42 ? -6.035 24.531 -2.467 1 94.31 42 ILE B N 1
ATOM 2398 C CA . ILE B 1 42 ? -5.637 25.484 -3.5 1 94.31 42 ILE B CA 1
ATOM 2399 C C . ILE B 1 42 ? -4.117 25.516 -3.615 1 94.31 42 ILE B C 1
ATOM 2401 O O . ILE B 1 42 ? -3.572 25.516 -4.723 1 94.31 42 ILE B O 1
ATOM 2405 N N . GLY B 1 43 ? -3.477 25.531 -2.475 1 95.75 43 GLY B N 1
ATOM 2406 C CA . GLY B 1 43 ? -2.021 25.516 -2.473 1 95.75 43 GLY B CA 1
ATOM 2407 C C . GLY B 1 43 ? -1.438 24.297 -3.139 1 95.75 43 GLY B C 1
ATOM 2408 O O . GLY B 1 43 ? -0.488 24.391 -3.918 1 95.75 43 GLY B O 1
ATOM 2409 N N . LEU B 1 44 ? -1.968 23.156 -2.854 1 96.44 44 LEU B N 1
ATOM 2410 C CA . LEU B 1 44 ? -1.507 21.906 -3.441 1 96.44 44 LEU B CA 1
ATOM 2411 C C . LEU B 1 44 ? -1.701 21.906 -4.953 1 96.44 44 LEU B C 1
ATOM 2413 O O . LEU B 1 44 ? -0.821 21.469 -5.699 1 96.44 44 LEU B O 1
ATOM 2417 N N . ALA B 1 45 ? -2.863 22.391 -5.379 1 96.19 45 ALA B N 1
ATOM 2418 C CA . ALA B 1 45 ? -3.129 22.484 -6.812 1 96.19 45 ALA B CA 1
ATOM 2419 C C . ALA B 1 45 ? -2.113 23.391 -7.504 1 96.19 45 ALA B C 1
ATOM 2421 O O . ALA B 1 45 ? -1.586 23.047 -8.562 1 96.19 45 ALA B O 1
ATOM 2422 N N . LYS B 1 46 ? -1.84 24.484 -6.883 1 96 46 LYS B N 1
ATOM 2423 C CA . LYS B 1 46 ? -0.862 25.406 -7.438 1 96 46 LYS B CA 1
ATOM 2424 C C . LYS B 1 46 ? 0.528 24.781 -7.488 1 96 46 LYS B C 1
ATOM 2426 O O . LYS B 1 46 ? 1.269 24.984 -8.453 1 96 46 LYS B O 1
ATOM 2431 N N . MET B 1 47 ? 0.857 24.109 -6.453 1 97.12 47 MET B N 1
ATOM 2432 C CA . MET B 1 47 ? 2.145 23.422 -6.391 1 97.12 47 MET B CA 1
ATOM 2433 C C . MET B 1 47 ? 2.322 22.484 -7.582 1 97.12 47 MET B C 1
ATOM 2435 O O . MET B 1 47 ? 3.377 22.484 -8.219 1 97.12 47 MET B O 1
ATOM 2439 N N . LEU B 1 48 ? 1.293 21.719 -7.883 1 97.31 48 LEU B N 1
ATOM 2440 C CA . LEU B 1 48 ? 1.368 20.734 -8.953 1 97.31 48 LEU B CA 1
ATOM 2441 C C . LEU B 1 48 ? 1.534 21.406 -10.312 1 97.31 48 LEU B C 1
ATOM 2443 O O . LEU B 1 48 ? 2.186 20.859 -11.203 1 97.31 48 LEU B O 1
ATOM 2447 N N . MET B 1 49 ? 0.998 22.594 -10.391 1 96.44 49 MET B N 1
ATOM 2448 C CA . MET B 1 49 ? 1.047 23.328 -11.656 1 96.44 49 MET B CA 1
ATOM 2449 C C . MET B 1 49 ? 2.461 23.812 -11.945 1 96.44 49 MET B C 1
ATOM 2451 O O . MET B 1 49 ? 2.773 24.188 -13.078 1 96.44 49 MET B O 1
ATOM 2455 N N . HIS B 1 50 ? 3.354 23.75 -11.008 1 95.25 50 HIS B N 1
ATOM 2456 C CA . HIS B 1 50 ? 4.754 24.094 -11.227 1 95.25 50 HIS B CA 1
ATOM 2457 C C . HIS B 1 50 ? 5.512 22.953 -11.883 1 95.25 50 HIS B C 1
ATOM 2459 O O . HIS B 1 50 ? 6.625 23.141 -12.383 1 95.25 50 HIS B O 1
ATOM 2465 N N . CYS B 1 51 ? 4.965 21.75 -11.75 1 94.88 51 CYS B N 1
ATOM 2466 C CA . CYS B 1 51 ? 5.539 20.594 -12.43 1 94.88 51 CYS B CA 1
ATOM 2467 C C . CYS B 1 51 ? 5.109 20.562 -13.891 1 94.88 51 CYS B C 1
ATOM 2469 O O . CYS B 1 51 ? 3.945 20.281 -14.195 1 94.88 51 CYS B O 1
ATOM 2471 N N . LYS B 1 52 ? 5.988 20.703 -14.805 1 94.69 52 LYS B N 1
ATOM 2472 C CA . LYS B 1 52 ? 5.703 20.828 -16.234 1 94.69 52 LYS B CA 1
ATOM 2473 C C . LYS B 1 52 ? 4.898 19.641 -16.734 1 94.69 52 LYS B C 1
ATOM 2475 O O . LYS B 1 52 ? 3.92 19.812 -17.469 1 94.69 52 LYS B O 1
ATOM 2480 N N . GLN B 1 53 ? 5.301 18.484 -16.391 1 95.12 53 GLN B N 1
ATOM 2481 C CA . GLN B 1 53 ? 4.652 17.266 -16.875 1 95.12 53 GLN B CA 1
ATOM 2482 C C . GLN B 1 53 ? 3.195 17.203 -16.422 1 95.12 53 GLN B C 1
ATOM 2484 O O . GLN B 1 53 ? 2.334 16.719 -17.156 1 95.12 53 GLN B O 1
ATOM 2489 N N . PHE B 1 54 ? 2.922 17.688 -15.234 1 97.19 54 PHE B N 1
ATOM 2490 C CA . PHE B 1 54 ? 1.554 17.75 -14.734 1 97.19 54 PHE B CA 1
ATOM 2491 C C . PHE B 1 54 ? 0.765 18.844 -15.438 1 97.19 54 PHE B C 1
ATOM 2493 O O . PHE B 1 54 ? -0.374 18.625 -15.859 1 97.19 54 PHE B O 1
ATOM 2500 N N . ALA B 1 55 ? 1.375 19.969 -15.57 1 96.62 55 ALA B N 1
ATOM 2501 C CA . ALA B 1 55 ? 0.722 21.141 -16.156 1 96.62 55 ALA B CA 1
ATOM 2502 C C . ALA B 1 55 ? 0.308 20.859 -17.594 1 96.62 55 ALA B C 1
ATOM 2504 O O . ALA B 1 55 ? -0.692 21.406 -18.078 1 96.62 55 ALA B O 1
ATOM 2505 N N . GLU B 1 56 ? 0.968 20.016 -18.281 1 96.69 56 GLU B N 1
ATOM 2506 C CA . GLU B 1 56 ? 0.749 19.781 -19.703 1 96.69 56 GLU B CA 1
ATOM 2507 C C . GLU B 1 56 ? -0.269 18.672 -19.938 1 96.69 56 GLU B C 1
ATOM 2509 O O . GLU B 1 56 ? -0.726 18.469 -21.062 1 96.69 56 GLU B O 1
ATOM 2514 N N . LEU B 1 57 ? -0.665 18 -18.875 1 97.5 57 LEU B N 1
ATOM 2515 C CA . LEU B 1 57 ? -1.669 16.953 -19.016 1 97.5 57 LEU B CA 1
ATOM 2516 C C . LEU B 1 57 ? -3.029 17.547 -19.375 1 97.5 57 LEU B C 1
ATOM 2518 O O . LEU B 1 57 ? -3.273 18.734 -19.125 1 97.5 57 LEU B O 1
ATOM 2522 N N . ASP B 1 58 ? -3.85 16.688 -19.969 1 96.62 58 ASP B N 1
ATOM 2523 C CA . ASP B 1 58 ? -5.238 17.094 -20.172 1 96.62 58 ASP B CA 1
ATOM 2524 C C . ASP B 1 58 ? -5.949 17.328 -18.844 1 96.62 58 ASP B C 1
ATOM 2526 O O . ASP B 1 58 ? -5.562 16.766 -17.812 1 96.62 58 ASP B O 1
ATOM 2530 N N . PHE B 1 59 ? -7.008 18.094 -18.906 1 95.88 59 PHE B N 1
ATOM 2531 C CA . PHE B 1 59 ? -7.719 18.5 -17.703 1 95.88 59 PHE B CA 1
ATOM 2532 C C . PHE B 1 59 ? -8.258 17.297 -16.953 1 95.88 59 PHE B C 1
ATOM 2534 O O . PHE B 1 59 ? -8.188 17.234 -15.719 1 95.88 59 PHE B O 1
ATOM 2541 N N . GLU B 1 60 ? -8.797 16.328 -17.641 1 95.75 60 GLU B N 1
ATOM 2542 C CA . GLU B 1 60 ? -9.383 15.141 -17.016 1 95.75 60 GLU B CA 1
ATOM 2543 C C . GLU B 1 60 ? -8.336 14.352 -16.234 1 95.75 60 GLU B C 1
ATOM 2545 O O . GLU B 1 60 ? -8.594 13.906 -15.117 1 95.75 60 GLU B O 1
ATOM 2550 N N . ASP B 1 61 ? -7.18 14.219 -16.828 1 97.5 61 ASP B N 1
ATOM 2551 C CA . ASP B 1 61 ? -6.094 13.516 -16.156 1 97.5 61 ASP B CA 1
ATOM 2552 C C . ASP B 1 61 ? -5.613 14.289 -14.938 1 97.5 61 ASP B C 1
ATOM 2554 O O . ASP B 1 61 ? -5.328 13.695 -13.891 1 97.5 61 ASP B O 1
ATOM 2558 N N . LYS B 1 62 ? -5.52 15.633 -14.992 1 97.44 62 LYS B N 1
ATOM 2559 C CA . LYS B 1 62 ? -5.078 16.453 -13.875 1 97.44 62 LYS B CA 1
ATOM 2560 C C . LYS B 1 62 ? -6.004 16.297 -12.672 1 97.44 62 LYS B C 1
ATOM 2562 O O . LYS B 1 62 ? -5.539 16.141 -11.539 1 97.44 62 LYS B O 1
ATOM 2567 N N . ILE B 1 63 ? -7.273 16.297 -12.961 1 96.56 63 ILE B N 1
ATOM 2568 C CA . ILE B 1 63 ? -8.25 16.219 -11.883 1 96.56 63 ILE B CA 1
ATOM 2569 C C . ILE B 1 63 ? -8.172 14.844 -11.219 1 96.56 63 ILE B C 1
ATOM 2571 O O . ILE B 1 63 ? -8.242 14.734 -9.992 1 96.56 63 ILE B O 1
ATOM 2575 N N . LEU B 1 64 ? -8.047 13.789 -12.008 1 96.25 64 LEU B N 1
ATOM 2576 C CA . LEU B 1 64 ? -7.957 12.438 -11.477 1 96.25 64 LEU B CA 1
ATOM 2577 C C . LEU B 1 64 ? -6.715 12.273 -10.609 1 96.25 64 LEU B C 1
ATOM 2579 O O . LEU B 1 64 ? -6.785 11.695 -9.516 1 96.25 64 LEU B O 1
ATOM 2583 N N . LEU B 1 65 ? -5.648 12.844 -11.078 1 97.81 65 LEU B N 1
ATOM 2584 C CA . LEU B 1 65 ? -4.398 12.766 -10.328 1 97.81 65 LEU B CA 1
ATOM 2585 C C . LEU B 1 65 ? -4.492 13.555 -9.023 1 97.81 65 LEU B C 1
ATOM 2587 O O . LEU B 1 65 ? -4.039 13.086 -7.98 1 97.81 65 LEU B O 1
ATOM 2591 N N . TYR B 1 66 ? -5.055 14.695 -9.125 1 97.19 66 TYR B N 1
ATOM 2592 C CA . TYR B 1 66 ? -5.199 15.531 -7.945 1 97.19 66 TYR B CA 1
ATOM 2593 C C . TYR B 1 66 ? -6.086 14.859 -6.902 1 97.19 66 TYR B C 1
ATOM 2595 O O . TYR B 1 66 ? -5.758 14.852 -5.711 1 97.19 66 TYR B O 1
ATOM 2603 N N . LYS B 1 67 ? -7.18 14.312 -7.348 1 95.56 67 LYS B N 1
ATOM 2604 C CA . LYS B 1 67 ? -8.133 13.656 -6.453 1 95.56 67 LYS B CA 1
ATOM 2605 C C . LYS B 1 67 ? -7.504 12.438 -5.781 1 95.56 67 LYS B C 1
ATOM 2607 O O . LYS B 1 67 ? -7.848 12.109 -4.645 1 95.56 67 LYS B O 1
ATOM 2612 N N . HIS B 1 68 ? -6.613 11.812 -6.488 1 95.62 68 HIS B N 1
ATOM 2613 C CA . HIS B 1 68 ? -5.898 10.664 -5.941 1 95.62 68 HIS B CA 1
ATOM 2614 C C . HIS B 1 68 ? -4.859 11.102 -4.914 1 95.62 68 HIS B C 1
ATOM 2616 O O . HIS B 1 68 ? -4.746 10.5 -3.848 1 95.62 68 HIS B O 1
ATOM 2622 N N . LEU B 1 69 ? -4.16 12.18 -5.176 1 97.81 69 LEU B N 1
ATOM 2623 C CA . LEU B 1 69 ? -3.037 12.648 -4.375 1 97.81 69 LEU B CA 1
ATOM 2624 C C . LEU B 1 69 ? -3.518 13.234 -3.055 1 97.81 69 LEU B C 1
ATOM 2626 O O . LEU B 1 69 ? -2.971 12.922 -1.994 1 97.81 69 LEU B O 1
ATOM 2630 N N . LYS B 1 70 ? -4.453 14.031 -3.115 1 96.69 70 LYS B N 1
ATOM 2631 C CA . LYS B 1 70 ? -4.781 14.969 -2.045 1 96.69 70 LYS B CA 1
ATOM 2632 C C . LYS B 1 70 ? -5.086 14.234 -0.744 1 96.69 70 LYS B C 1
ATOM 2634 O O . LYS B 1 70 ? -4.438 14.469 0.277 1 96.69 70 LYS B O 1
ATOM 2639 N N . PRO B 1 71 ? -6.02 13.281 -0.757 1 95.81 71 PRO B N 1
ATOM 2640 C CA . PRO B 1 71 ? -6.348 12.664 0.531 1 95.81 71 PRO B CA 1
ATOM 2641 C C . PRO B 1 71 ? -5.184 11.875 1.122 1 95.81 71 PRO B C 1
ATOM 2643 O O . PRO B 1 71 ? -5 11.852 2.342 1 95.81 71 PRO B O 1
ATOM 2646 N N . ILE B 1 72 ? -4.387 11.266 0.276 1 97.12 72 ILE B N 1
ATOM 2647 C CA . ILE B 1 72 ? -3.289 10.414 0.727 1 97.12 72 ILE B CA 1
ATOM 2648 C C . ILE B 1 72 ? -2.141 11.281 1.238 1 97.12 72 ILE B C 1
ATOM 2650 O O . ILE B 1 72 ? -1.651 11.086 2.352 1 97.12 72 ILE B O 1
ATOM 2654 N N . PHE B 1 73 ? -1.782 12.297 0.497 1 98 73 PHE B N 1
ATOM 2655 C CA . PHE B 1 73 ? -0.633 13.133 0.827 1 98 73 PHE B CA 1
ATOM 2656 C C . PHE B 1 73 ? -0.951 14.047 1.999 1 98 73 PHE B C 1
ATOM 2658 O O . PHE B 1 73 ? -0.078 14.344 2.818 1 98 73 PHE B O 1
ATOM 2665 N N . ASN B 1 74 ? -2.133 14.445 2.076 1 95.88 74 ASN B N 1
ATOM 2666 C CA . ASN B 1 74 ? -2.541 15.312 3.176 1 95.88 74 ASN B CA 1
ATOM 2667 C C . ASN B 1 74 ? -2.238 14.68 4.531 1 95.88 74 ASN B C 1
ATOM 2669 O O . ASN B 1 74 ? -1.717 15.344 5.43 1 95.88 74 ASN B O 1
ATOM 2673 N N . GLN B 1 75 ? -2.551 13.398 4.648 1 95.94 75 GLN B N 1
ATOM 2674 C CA . GLN B 1 75 ? -2.281 12.711 5.906 1 95.94 75 GLN B CA 1
ATOM 2675 C C . GLN B 1 75 ? -0.786 12.664 6.199 1 95.94 75 GLN B C 1
ATOM 2677 O O . GLN B 1 75 ? -0.361 12.93 7.328 1 95.94 75 GLN B O 1
ATOM 2682 N N . ILE B 1 76 ? -0.041 12.391 5.219 1 97.75 76 ILE B N 1
ATOM 2683 C CA . ILE B 1 76 ? 1.402 12.25 5.371 1 97.75 76 ILE B CA 1
ATOM 2684 C C . ILE B 1 76 ? 2.02 13.609 5.695 1 97.75 76 ILE B C 1
ATOM 2686 O O . ILE B 1 76 ? 2.807 13.734 6.637 1 97.75 76 ILE B O 1
ATOM 2690 N N . GLU B 1 77 ? 1.639 14.594 4.953 1 97.19 77 GLU B N 1
ATOM 2691 C CA . GLU B 1 77 ? 2.217 15.922 5.137 1 97.19 77 GLU B CA 1
ATOM 2692 C C . GLU B 1 77 ? 1.852 16.5 6.504 1 97.19 77 GLU B C 1
ATOM 2694 O O . GLU B 1 77 ? 2.699 17.078 7.184 1 97.19 77 GLU B O 1
ATOM 2699 N N . ARG B 1 78 ? 0.619 16.328 6.941 1 94.5 78 ARG B N 1
ATOM 2700 C CA . ARG B 1 78 ? 0.199 16.875 8.227 1 94.5 78 ARG B CA 1
ATOM 2701 C C . ARG B 1 78 ? 0.936 16.203 9.375 1 94.5 78 ARG B C 1
ATOM 2703 O O . ARG B 1 78 ? 1.332 16.875 10.336 1 94.5 78 ARG B O 1
ATOM 2710 N N . LEU B 1 79 ? 1.07 14.984 9.266 1 95.69 79 LEU B N 1
ATOM 2711 C CA . LEU B 1 79 ? 1.792 14.281 10.32 1 95.69 79 LEU B CA 1
ATOM 2712 C C . LEU B 1 79 ? 3.279 14.609 10.273 1 95.69 79 LEU B C 1
ATOM 2714 O O . LEU B 1 79 ? 3.93 14.703 11.312 1 95.69 79 LEU B O 1
ATOM 2718 N N . TYR B 1 80 ? 3.803 14.742 9.094 1 96.44 80 TYR B N 1
ATOM 2719 C CA . TYR B 1 80 ? 5.18 15.211 8.969 1 96.44 80 TYR B CA 1
ATOM 2720 C C . TYR B 1 80 ? 5.375 16.531 9.695 1 96.44 80 TYR B C 1
ATOM 2722 O O . TYR B 1 80 ? 6.301 16.688 10.492 1 96.44 80 TYR B O 1
ATOM 2730 N N . SER B 1 81 ? 4.5 17.422 9.43 1 94.75 81 SER B N 1
ATOM 2731 C CA . SER B 1 81 ? 4.582 18.75 10.055 1 94.75 81 SER B CA 1
ATOM 2732 C C . SER B 1 81 ? 4.379 18.656 11.562 1 94.75 81 SER B C 1
ATOM 2734 O O . SER B 1 81 ? 5.039 19.375 12.32 1 94.75 81 SER B O 1
ATOM 2736 N N . SER B 1 82 ? 3.465 17.766 11.938 1 93.56 82 SER B N 1
ATOM 2737 C CA . SER B 1 82 ? 3.211 17.562 13.367 1 93.56 82 SER B CA 1
ATOM 2738 C C . SER B 1 82 ? 4.457 17.062 14.086 1 93.56 82 SER B C 1
ATOM 2740 O O . SER B 1 82 ? 4.742 17.469 15.211 1 93.56 82 SER B O 1
ATOM 2742 N N . ILE B 1 83 ? 5.125 16.188 13.445 1 93.38 83 ILE B N 1
ATOM 2743 C CA . ILE B 1 83 ? 6.305 15.57 14.039 1 93.38 83 ILE B CA 1
ATOM 2744 C C . ILE B 1 83 ? 7.473 16.547 14.016 1 93.38 83 ILE B C 1
ATOM 2746 O O . ILE B 1 83 ? 8.203 16.688 15.008 1 93.38 83 ILE B O 1
ATOM 2750 N N . GLN B 1 84 ? 7.617 17.266 12.938 1 90.88 84 GLN B N 1
ATOM 2751 C CA . GLN B 1 84 ? 8.742 18.172 12.727 1 90.88 84 GLN B CA 1
ATOM 2752 C C . GLN B 1 84 ? 8.688 19.359 13.688 1 90.88 84 GLN B C 1
ATOM 2754 O O . GLN B 1 84 ? 9.727 19.844 14.133 1 90.88 84 GLN B O 1
ATOM 2759 N N . TYR B 1 85 ? 7.531 19.734 14.078 1 85.56 85 TYR B N 1
ATOM 2760 C CA . TYR B 1 85 ? 7.402 20.953 14.852 1 85.56 85 TYR B CA 1
ATOM 2761 C C . TYR B 1 85 ? 6.863 20.656 16.25 1 85.56 85 TYR B C 1
ATOM 2763 O O . TYR B 1 85 ? 6.402 21.562 16.953 1 85.56 85 TYR B O 1
ATOM 2771 N N . LYS B 1 86 ? 6.879 19.328 16.516 1 82.62 86 LYS B N 1
ATOM 2772 C CA . LYS B 1 86 ? 6.367 18.891 17.812 1 82.62 86 LYS B CA 1
ATOM 2773 C C . LYS B 1 86 ? 7.043 19.656 18.953 1 82.62 86 LYS B C 1
ATOM 2775 O O . LYS B 1 86 ? 8.25 19.891 18.922 1 82.62 86 LYS B O 1
ATOM 2780 N N . THR B 1 87 ? 6.113 20.125 19.797 1 74.75 87 THR B N 1
ATOM 2781 C CA . THR B 1 87 ? 6.586 20.734 21.047 1 74.75 87 THR B CA 1
ATOM 2782 C C . THR B 1 87 ? 6.238 19.859 22.234 1 74.75 87 THR B C 1
ATOM 2784 O O . THR B 1 87 ? 5.57 18.844 22.094 1 74.75 87 THR B O 1
ATOM 2787 N N . GLU B 1 88 ? 6.672 20.094 23.469 1 75.94 88 GLU B N 1
ATOM 2788 C CA . GLU B 1 88 ? 6.656 19.25 24.656 1 75.94 88 GLU B CA 1
ATOM 2789 C C . GLU B 1 88 ? 5.242 19.109 25.219 1 75.94 88 GLU B C 1
ATOM 2791 O O . GLU B 1 88 ? 4.945 18.141 25.922 1 75.94 88 GLU B O 1
ATOM 2796 N N . ASN B 1 89 ? 4.301 19.766 24.719 1 79.88 89 ASN B N 1
ATOM 2797 C CA . ASN B 1 89 ? 3.025 19.828 25.422 1 79.88 89 ASN B CA 1
ATOM 2798 C C . ASN B 1 89 ? 2.035 18.797 24.875 1 79.88 89 ASN B C 1
ATOM 2800 O O . ASN B 1 89 ? 1.016 18.516 25.5 1 79.88 89 ASN B O 1
ATOM 2804 N N . ILE B 1 90 ? 2.275 18.312 23.703 1 86.12 90 ILE B N 1
ATOM 2805 C CA . ILE B 1 90 ? 1.378 17.344 23.078 1 86.12 90 ILE B CA 1
ATOM 2806 C C . ILE B 1 90 ? 2.139 16.062 22.781 1 86.12 90 ILE B C 1
ATOM 2808 O O . ILE B 1 90 ? 3.164 16.094 22.094 1 86.12 90 ILE B O 1
ATOM 2812 N N . HIS B 1 91 ? 1.683 14.945 23.203 1 87.81 91 HIS B N 1
ATOM 2813 C CA . HIS B 1 91 ? 2.418 13.688 23.109 1 87.81 91 HIS B CA 1
ATOM 2814 C C . HIS B 1 91 ? 2.428 13.148 21.688 1 87.81 91 HIS B C 1
ATOM 2816 O O . HIS B 1 91 ? 3.494 12.891 21.125 1 87.81 91 HIS B O 1
ATOM 2822 N N . ILE B 1 92 ? 1.22 12.977 21.141 1 92 92 ILE B N 1
ATOM 2823 C CA . ILE B 1 92 ? 1.078 12.555 19.75 1 92 92 ILE B CA 1
ATOM 2824 C C . ILE B 1 92 ? 0.278 13.602 18.969 1 92 92 ILE B C 1
ATOM 2826 O O . ILE B 1 92 ? -0.937 13.469 18.812 1 92 92 ILE B O 1
ATOM 2830 N N . PRO B 1 93 ? 0.946 14.562 18.547 1 90.94 93 PRO B N 1
ATOM 2831 C CA . PRO B 1 93 ? 0.246 15.688 17.922 1 90.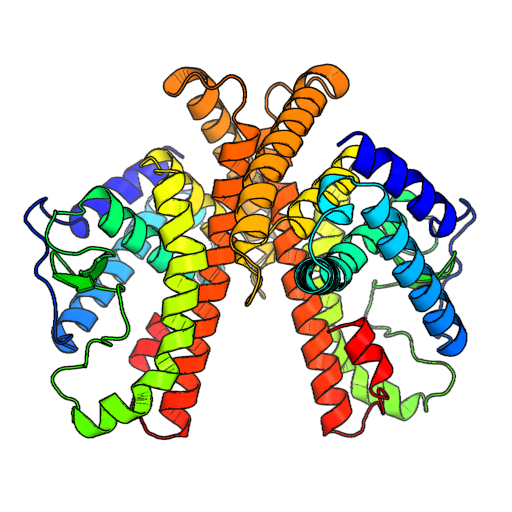94 93 PRO B CA 1
ATOM 2832 C C . PRO B 1 93 ? -0.236 15.367 16.5 1 90.94 93 PRO B C 1
ATOM 2834 O O . PRO B 1 93 ? 0.451 14.672 15.758 1 90.94 93 PRO B O 1
ATOM 2837 N N . MET B 1 94 ? -1.35 15.93 16.203 1 91.38 94 MET B N 1
ATOM 2838 C CA . MET B 1 94 ? -1.866 16.016 14.836 1 91.38 94 MET B CA 1
ATOM 2839 C C . MET B 1 94 ? -2.322 17.438 14.516 1 91.38 94 MET B C 1
ATOM 2841 O O . MET B 1 94 ? -3.35 17.891 15.016 1 91.38 94 MET B O 1
ATOM 2845 N N . LEU B 1 95 ? -1.658 18.016 13.641 1 92 95 LEU B N 1
ATOM 2846 C CA . LEU B 1 95 ? -2.008 19.359 13.227 1 92 95 LEU B CA 1
ATOM 2847 C C . LEU B 1 95 ? -3.326 19.375 12.453 1 92 95 LEU B C 1
ATOM 2849 O O . LEU B 1 95 ? -3.51 18.594 11.523 1 92 95 LEU B O 1
ATOM 2853 N N . ILE B 1 96 ? -4.141 20.203 12.844 1 88.88 96 ILE B N 1
ATOM 2854 C CA . ILE B 1 96 ? -5.449 20.344 12.211 1 88.88 96 ILE B CA 1
ATOM 2855 C C . ILE B 1 96 ? -5.453 21.562 11.297 1 88.88 96 ILE B C 1
ATOM 2857 O O . ILE B 1 96 ? -5.914 21.5 10.156 1 88.88 96 ILE B O 1
ATOM 2861 N N . TYR B 1 97 ? -5.059 22.578 11.742 1 87.38 97 TYR B N 1
ATOM 2862 C CA . TYR B 1 97 ? -4.828 23.766 10.93 1 87.38 97 TYR B CA 1
ATOM 2863 C C . TYR B 1 97 ? -3.604 24.531 11.414 1 87.38 97 TYR B C 1
ATOM 2865 O O . TYR B 1 97 ? -2.631 23.922 11.875 1 87.38 97 TYR B O 1
ATOM 2873 N N . ASP B 1 98 ? -3.332 25.656 11.305 1 83.44 98 ASP B N 1
ATOM 2874 C CA . ASP B 1 98 ? -2.088 26.406 11.477 1 83.44 98 ASP B CA 1
ATOM 2875 C C . ASP B 1 98 ? -1.298 25.875 12.68 1 83.44 98 ASP B C 1
ATOM 2877 O O . ASP B 1 98 ? -0.934 24.703 12.719 1 83.44 98 ASP B O 1
ATOM 2881 N N . ASN B 1 99 ? -1.201 26.406 13.758 1 88.81 99 ASN B N 1
ATOM 2882 C CA . ASN B 1 99 ? -0.432 26.016 14.938 1 88.81 99 ASN B CA 1
ATOM 2883 C C . ASN B 1 99 ? -1.312 25.328 15.977 1 88.81 99 ASN B C 1
ATOM 2885 O O . ASN B 1 99 ? -1.065 25.438 17.172 1 88.81 99 ASN B O 1
ATOM 2889 N N . SER B 1 100 ? -2.322 24.672 15.414 1 90 100 SER B N 1
ATOM 2890 C CA . SER B 1 100 ? -3.27 24.016 16.312 1 90 100 SER B CA 1
ATOM 2891 C C . SER B 1 100 ? -3.301 22.516 16.078 1 90 100 SER B C 1
ATOM 2893 O O . SER B 1 100 ? -3.484 22.047 14.953 1 90 100 SER B O 1
ATOM 2895 N N . ALA B 1 101 ? -3.09 21.781 17.172 1 90.5 101 ALA B N 1
ATOM 2896 C CA . ALA B 1 101 ? -3.006 20.328 17.047 1 90.5 101 ALA B CA 1
ATOM 2897 C C . ALA B 1 101 ? -3.875 19.625 18.094 1 90.5 101 ALA B C 1
ATOM 2899 O O . ALA B 1 101 ? -4.137 20.188 19.156 1 90.5 101 ALA B O 1
ATOM 2900 N N . VAL B 1 102 ? -4.355 18.547 17.734 1 88.44 102 VAL B N 1
ATOM 2901 C CA . VAL B 1 102 ? -5 17.656 18.688 1 88.44 102 VAL B CA 1
ATOM 2902 C C . VAL B 1 102 ? -4 16.625 19.188 1 88.44 102 VAL B C 1
ATOM 2904 O O . VAL B 1 102 ? -3.021 16.312 18.5 1 88.44 102 VAL B O 1
ATOM 2907 N N . ASP B 1 103 ? -4.238 16.141 20.422 1 89.19 103 ASP B N 1
ATOM 2908 C CA . ASP B 1 103 ? -3.438 15.047 20.953 1 89.19 103 ASP B CA 1
ATOM 2909 C C . ASP B 1 103 ? -4.105 13.695 20.688 1 89.19 103 ASP B C 1
ATOM 2911 O O . ASP B 1 103 ? -5.188 13.422 21.219 1 89.19 103 ASP B O 1
ATOM 2915 N N . LEU B 1 104 ? -3.428 12.945 19.906 1 87 104 LEU B N 1
ATOM 2916 C CA . LEU B 1 104 ? -3.982 11.648 19.531 1 87 104 LEU B CA 1
ATOM 2917 C C . LEU B 1 104 ? -3.77 10.625 20.656 1 87 104 LEU B C 1
ATOM 2919 O O . LEU B 1 104 ? -4.281 9.508 20.578 1 87 104 LEU B O 1
ATOM 2923 N N . GLU B 1 105 ? -2.947 11.273 21.641 1 81.5 105 GLU B N 1
ATOM 2924 C CA . GLU B 1 105 ? -2.723 10.383 22.781 1 81.5 105 GLU B CA 1
ATOM 2925 C C . GLU B 1 105 ? -3.994 10.211 23.609 1 81.5 105 GLU B C 1
ATOM 2927 O O . GLU B 1 105 ? -4.68 11.188 23.922 1 81.5 105 GLU B O 1
ATOM 2932 N N . GLY B 1 106 ? -4.379 9.055 23.906 1 69.56 106 GLY B N 1
ATOM 2933 C CA . GLY B 1 106 ? -5.465 8.781 24.828 1 69.56 106 GLY B CA 1
ATOM 2934 C C . GLY B 1 106 ? -6.812 8.648 24.141 1 69.56 106 GLY B C 1
ATOM 2935 O O . GLY B 1 106 ? -6.891 8.625 22.906 1 69.56 106 GLY B O 1
ATOM 2936 N N . ASN B 1 107 ? -7.789 8.516 24.906 1 61.75 107 ASN B N 1
ATOM 2937 C CA . ASN B 1 107 ? -9.141 8.227 24.422 1 61.75 107 ASN B CA 1
ATOM 2938 C C . ASN B 1 107 ? -9.977 9.5 24.312 1 61.75 107 ASN B C 1
ATOM 2940 O O . ASN B 1 107 ? -11.18 9.438 24.062 1 61.75 107 ASN B O 1
ATOM 2944 N N . GLU B 1 108 ? -9.25 10.617 24.562 1 61.28 108 GLU B N 1
ATOM 2945 C CA . GLU B 1 108 ? -10.062 11.828 24.484 1 61.28 108 GLU B CA 1
ATOM 2946 C C . GLU B 1 108 ? -10.227 12.297 23.047 1 61.28 108 GLU B C 1
ATOM 2948 O O . GLU B 1 108 ? -9.242 12.406 22.312 1 61.28 108 GLU B O 1
ATOM 2953 N N . ILE B 1 109 ? -11.375 12.062 22.484 1 60.88 109 ILE B N 1
ATOM 2954 C CA . ILE B 1 109 ? -11.633 12.547 21.141 1 60.88 109 ILE B CA 1
ATOM 2955 C C . ILE B 1 109 ? -12.07 14.008 21.188 1 60.88 109 ILE B C 1
ATOM 2957 O O . ILE B 1 109 ? -12.953 14.375 21.984 1 60.88 109 ILE B O 1
ATOM 2961 N N . VAL B 1 110 ? -11.352 14.789 20.531 1 66.38 110 VAL B N 1
ATOM 2962 C CA . VAL B 1 110 ? -11.602 16.219 20.375 1 66.38 110 VAL B CA 1
ATOM 2963 C C . VAL B 1 110 ? -12.93 16.438 19.656 1 66.38 110 VAL B C 1
ATOM 2965 O O . VAL B 1 110 ? -13.234 15.766 18.672 1 66.38 110 VAL B O 1
ATOM 2968 N N . HIS B 1 111 ? -13.781 17.188 20.328 1 70.81 111 HIS B N 1
ATOM 2969 C CA . HIS B 1 111 ? -15.102 17.484 19.781 1 70.81 111 HIS B CA 1
ATOM 2970 C C . HIS B 1 111 ? -15.039 18.672 18.812 1 70.81 111 HIS B C 1
ATOM 2972 O O . HIS B 1 111 ? -14.031 19.359 18.75 1 70.81 111 HIS B O 1
ATOM 2978 N N . PHE B 1 112 ? -16.141 18.734 18.094 1 72.75 112 PHE B N 1
ATOM 2979 C CA . PHE B 1 112 ? -16.312 19.906 17.234 1 72.75 112 PHE B CA 1
ATOM 2980 C C . PHE B 1 112 ? -17.141 20.969 17.938 1 72.75 112 PHE B C 1
ATOM 2982 O O . PHE B 1 112 ? -18.156 20.656 18.578 1 72.75 112 PHE B O 1
ATOM 2989 N N . LYS B 1 113 ? -16.688 22.234 18.141 1 73.56 113 LYS B N 1
ATOM 2990 C CA . LYS B 1 113 ? -17.219 23.344 18.922 1 73.56 113 LYS B CA 1
ATOM 2991 C C . LYS B 1 113 ? -18.719 23.5 18.688 1 73.56 113 LYS B C 1
ATOM 2993 O O . LYS B 1 113 ? -19.484 23.734 19.625 1 73.56 113 LYS B O 1
ATOM 2998 N N . ASN B 1 114 ? -19.359 23.312 17.672 1 67.69 114 ASN B N 1
ATOM 2999 C CA . ASN B 1 114 ? -20.766 23.578 17.391 1 67.69 114 ASN B CA 1
ATOM 3000 C C . ASN B 1 114 ? -21.578 22.281 17.312 1 67.69 114 ASN B C 1
ATOM 3002 O O . ASN B 1 114 ? -22.641 22.25 16.703 1 67.69 114 ASN B O 1
ATOM 3006 N N . ARG B 1 115 ? -20.906 21.406 17.969 1 70.38 115 ARG B N 1
ATOM 3007 C CA . ARG B 1 115 ? -21.688 20.172 18.031 1 70.38 115 ARG B CA 1
ATOM 3008 C C . ARG B 1 115 ? -21.984 19.781 19.469 1 70.38 115 ARG B C 1
ATOM 3010 O O . ARG B 1 115 ? -21.234 20.141 20.391 1 70.38 115 ARG B O 1
ATOM 3017 N N . ASP B 1 116 ? -23.219 19.266 19.609 1 69.81 116 ASP B N 1
ATOM 3018 C CA . ASP B 1 116 ? -23.578 18.797 20.938 1 69.81 116 ASP B CA 1
ATOM 3019 C C . ASP B 1 116 ? -22.547 17.781 21.469 1 69.81 116 ASP B C 1
ATOM 3021 O O . ASP B 1 116 ? -22.344 16.734 20.859 1 69.81 116 ASP B O 1
ATOM 3025 N N . LYS B 1 117 ? -21.859 18.109 22.562 1 71.88 117 LYS B N 1
ATOM 3026 C CA . LYS B 1 117 ? -20.797 17.297 23.141 1 71.88 117 LYS B CA 1
ATOM 3027 C C . LYS B 1 117 ? -21.266 15.891 23.453 1 71.88 1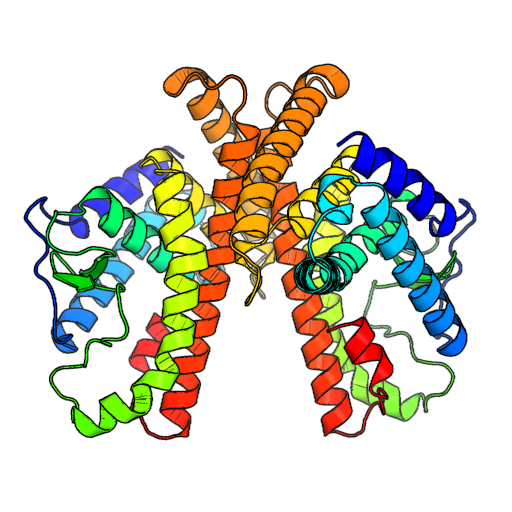17 LYS B C 1
ATOM 3029 O O . LYS B 1 117 ? -20.547 14.914 23.219 1 71.88 117 LYS B O 1
ATOM 3034 N N . GLU B 1 118 ? -22.453 15.883 24.031 1 71.31 118 GLU B N 1
ATOM 3035 C CA . GLU B 1 118 ? -22.984 14.586 24.422 1 71.31 118 GLU B CA 1
ATOM 3036 C C . GLU B 1 118 ? -23.219 13.695 23.203 1 71.31 118 GLU B C 1
ATOM 3038 O O . GLU B 1 118 ? -22.922 12.5 23.234 1 71.31 118 GLU B O 1
ATOM 3043 N N . SER B 1 119 ? -23.719 14.344 22.188 1 67.56 119 SER B N 1
ATOM 3044 C CA . SER B 1 119 ? -23.984 13.602 20.953 1 67.56 119 SER B CA 1
ATOM 3045 C C . SER B 1 119 ? -22.688 13.141 20.312 1 67.56 119 SER B C 1
ATOM 3047 O O . SER B 1 119 ? -22.594 12.016 19.797 1 67.56 119 SER B O 1
ATOM 3049 N N . PHE B 1 120 ? -21.703 13.938 20.469 1 69.69 120 PHE B N 1
ATOM 3050 C CA . PHE B 1 120 ? -20.438 13.602 19.859 1 69.69 120 PHE B CA 1
ATOM 3051 C C . PHE B 1 120 ? -19.719 12.508 20.641 1 69.69 120 PHE B C 1
ATOM 3053 O O . PHE B 1 120 ? -19.062 11.641 20.062 1 69.69 120 PHE B O 1
ATOM 3060 N N . ALA B 1 121 ? -19.906 12.617 21.906 1 70.88 121 ALA B N 1
ATOM 3061 C CA . ALA B 1 121 ? -19.297 11.602 22.75 1 70.88 121 ALA B CA 1
ATOM 3062 C C . ALA B 1 121 ? -19.797 10.203 22.375 1 70.88 121 ALA B C 1
ATOM 3064 O O . ALA B 1 121 ? -19.047 9.227 22.469 1 70.88 121 ALA B O 1
ATOM 3065 N N . LYS B 1 122 ? -21 10.203 21.875 1 71.25 122 LYS B N 1
ATOM 3066 C CA . LYS B 1 122 ? -21.594 8.922 21.484 1 71.25 122 LYS B CA 1
ATOM 3067 C C . LYS B 1 122 ? -20.969 8.391 20.203 1 71.25 122 LYS B C 1
ATOM 3069 O O . LYS B 1 122 ? -21.016 7.188 19.938 1 71.25 122 LYS B O 1
ATOM 3074 N N . THR B 1 123 ? -20.328 9.297 19.516 1 72.75 123 THR B N 1
ATOM 3075 C CA . THR B 1 123 ? -19.734 8.883 18.25 1 72.75 123 THR B CA 1
ATOM 3076 C C . THR B 1 123 ? -18.266 8.531 18.422 1 72.75 123 THR B C 1
ATOM 3078 O O . THR B 1 123 ? -17.609 8.078 17.484 1 72.75 123 THR B O 1
ATOM 3081 N N . ARG B 1 124 ? -17.797 8.648 19.562 1 76.12 124 ARG B N 1
ATOM 3082 C CA . ARG B 1 124 ? -16.375 8.445 19.859 1 76.12 124 ARG B CA 1
ATOM 3083 C C . ARG B 1 124 ? -15.922 7.055 19.422 1 76.12 124 ARG B C 1
ATOM 3085 O O . ARG B 1 124 ? -14.883 6.91 18.781 1 76.12 124 ARG B O 1
ATOM 3092 N N . PRO B 1 125 ? -16.703 6.113 19.734 1 77.44 125 PRO B N 1
ATOM 3093 C CA . PRO B 1 125 ? -16.266 4.773 19.344 1 77.44 125 PRO B CA 1
ATOM 3094 C C . PRO B 1 125 ? -16.094 4.617 17.844 1 77.44 125 PRO B C 1
ATOM 3096 O O . PRO B 1 125 ? -15.289 3.801 17.391 1 77.44 125 PRO B O 1
ATOM 3099 N N . LEU B 1 126 ? -16.719 5.52 17.156 1 78.69 126 LEU B N 1
ATOM 3100 C CA . LEU B 1 126 ? -16.672 5.469 15.703 1 78.69 126 LEU B CA 1
ATOM 3101 C C . LEU B 1 126 ? -15.336 6.004 15.195 1 78.69 126 LEU B C 1
ATOM 3103 O O . LEU B 1 126 ? -14.883 5.617 14.117 1 78.69 126 LEU B O 1
ATOM 3107 N N . TRP B 1 127 ? -14.672 6.781 16.031 1 81.94 127 TRP B N 1
ATOM 3108 C CA . TRP B 1 127 ? -13.461 7.469 15.594 1 81.94 127 TRP B CA 1
ATOM 3109 C C . TRP B 1 127 ? -12.211 6.715 16.031 1 81.94 127 TRP B C 1
ATOM 3111 O O . TRP B 1 127 ? -11.117 6.957 15.516 1 81.94 127 TRP B O 1
ATOM 3121 N N . LEU B 1 128 ? -12.367 5.824 16.938 1 84.62 128 LEU B N 1
ATOM 3122 C CA . LEU B 1 128 ? -11.227 5.148 17.531 1 84.62 128 LEU B CA 1
ATOM 3123 C C . LEU B 1 128 ? -10.469 4.328 16.5 1 84.62 128 LEU B C 1
ATOM 3125 O O . LEU B 1 128 ? -9.234 4.371 16.453 1 84.62 128 LEU B O 1
ATOM 3129 N N . PRO B 1 129 ? -11.18 3.66 15.617 1 83.69 129 PRO B N 1
ATOM 3130 C CA . PRO B 1 129 ? -10.453 2.904 14.594 1 83.69 129 PRO B CA 1
ATOM 3131 C C . PRO B 1 129 ? -9.617 3.801 13.68 1 83.69 129 PRO B C 1
ATOM 3133 O O . PRO B 1 129 ? -8.5 3.436 13.305 1 83.69 129 PRO B O 1
ATOM 3136 N N . PHE B 1 130 ? -10.18 4.945 13.344 1 87.44 130 PHE B N 1
ATOM 3137 C CA . PHE B 1 130 ? -9.445 5.898 12.523 1 87.44 130 PHE B CA 1
ATOM 3138 C C . PHE B 1 130 ? -8.195 6.387 13.242 1 87.44 130 PHE B C 1
ATOM 3140 O O . PHE B 1 130 ? -7.105 6.402 12.672 1 87.44 130 PHE B O 1
ATOM 3147 N N . ARG B 1 131 ? -8.344 6.73 14.453 1 88.81 131 ARG B N 1
ATOM 3148 C CA . ARG B 1 131 ? -7.215 7.195 15.258 1 88.81 131 ARG B CA 1
ATOM 3149 C C . ARG B 1 131 ? -6.137 6.121 15.367 1 88.81 131 ARG B C 1
ATOM 3151 O O . ARG B 1 131 ? -4.949 6.406 15.195 1 88.81 131 ARG B O 1
ATOM 3158 N N . ASP B 1 132 ? -6.578 4.953 15.648 1 88.69 132 ASP B N 1
ATOM 3159 C CA . ASP B 1 132 ? -5.625 3.859 15.82 1 88.69 132 ASP B CA 1
ATOM 3160 C C . ASP B 1 132 ? -4.855 3.59 14.531 1 88.69 132 ASP B C 1
ATOM 3162 O O . ASP B 1 132 ? -3.645 3.363 14.555 1 88.69 132 ASP B O 1
ATOM 3166 N N . LYS B 1 133 ? -5.562 3.646 13.438 1 92.12 133 LYS B N 1
ATOM 3167 C CA . LYS B 1 133 ? -4.895 3.455 12.156 1 92.12 133 LYS B CA 1
ATOM 3168 C C . LYS B 1 133 ? -3.932 4.598 11.859 1 92.12 133 LYS B C 1
ATOM 3170 O O . LYS B 1 133 ? -2.83 4.375 11.352 1 92.12 133 LYS B O 1
ATOM 3175 N N . LEU B 1 134 ? -4.363 5.773 12.188 1 93.56 134 LEU B N 1
ATOM 3176 C CA . LEU B 1 134 ? -3.521 6.945 11.977 1 93.56 134 LEU B CA 1
ATOM 3177 C C . LEU B 1 134 ? -2.227 6.836 12.773 1 93.56 134 LEU B C 1
ATOM 3179 O O . LEU B 1 134 ? -1.144 7.102 12.242 1 93.56 134 LEU B O 1
ATOM 3183 N N . VAL B 1 135 ? -2.322 6.422 13.953 1 92.75 135 VAL B N 1
ATOM 3184 C CA . VAL B 1 135 ? -1.167 6.344 14.844 1 92.75 135 VAL B CA 1
ATOM 3185 C C . VAL B 1 135 ? -0.277 5.172 14.43 1 92.75 135 VAL B C 1
ATOM 3187 O O . VAL B 1 135 ? 0.926 5.344 14.227 1 92.75 135 VAL B O 1
ATOM 3190 N N . ASN B 1 136 ? -0.871 4.07 14.164 1 91 136 ASN B N 1
ATOM 3191 C CA . ASN B 1 136 ? -0.099 2.848 13.969 1 91 136 ASN B CA 1
ATOM 3192 C C . ASN B 1 136 ? 0.485 2.775 12.562 1 91 136 ASN B C 1
ATOM 3194 O O . ASN B 1 136 ? 1.592 2.268 12.367 1 91 136 ASN B O 1
ATOM 3198 N N . HIS B 1 137 ? -0.258 3.334 11.594 1 94.12 137 HIS B N 1
ATOM 3199 C CA . HIS B 1 137 ? 0.159 3.154 10.211 1 94.12 137 HIS B CA 1
ATOM 3200 C C . HIS B 1 137 ? 0.98 4.344 9.719 1 94.12 137 HIS B C 1
ATOM 3202 O O . HIS B 1 137 ? 1.692 4.242 8.719 1 94.12 137 HIS B O 1
ATOM 3208 N N . LEU B 1 138 ? 0.876 5.434 10.461 1 96.25 138 LEU B N 1
ATOM 3209 C CA . LEU B 1 138 ? 1.553 6.609 9.922 1 96.25 138 LEU B CA 1
ATOM 3210 C C . LEU B 1 138 ? 2.426 7.27 10.984 1 96.25 138 LEU B C 1
ATOM 3212 O O . LEU B 1 138 ? 3.643 7.375 10.812 1 96.25 138 LEU B O 1
ATOM 3216 N N . TYR B 1 139 ? 1.858 7.578 12.117 1 95.31 139 TYR B N 1
ATOM 3217 C CA . TYR B 1 139 ? 2.605 8.367 13.086 1 95.31 139 TYR B CA 1
ATOM 3218 C C . TYR B 1 139 ? 3.832 7.609 13.586 1 95.31 139 TYR B C 1
ATOM 3220 O O . TYR B 1 139 ? 4.949 8.133 13.547 1 95.31 139 TYR B O 1
ATOM 3228 N N . VAL B 1 140 ? 3.609 6.434 14.039 1 93.12 140 VAL B N 1
ATOM 3229 C CA . VAL B 1 140 ? 4.691 5.664 14.648 1 93.12 140 VAL B CA 1
ATOM 3230 C C . VAL B 1 140 ? 5.797 5.426 13.617 1 93.12 140 VAL B C 1
ATOM 3232 O O . VAL B 1 140 ? 6.957 5.766 13.859 1 93.12 140 VAL B O 1
ATOM 3235 N N . PRO B 1 141 ? 5.441 4.926 12.477 1 94.81 141 PRO B N 1
ATOM 3236 C CA . PRO B 1 141 ? 6.52 4.699 11.508 1 94.81 141 PRO B CA 1
ATOM 3237 C C . PRO B 1 141 ? 7.195 5.996 11.062 1 94.81 141 PRO B C 1
ATOM 3239 O O . PRO B 1 141 ? 8.414 6.027 10.875 1 94.81 141 PRO B O 1
ATOM 3242 N N . MET B 1 142 ? 6.465 7.047 10.898 1 96.44 142 MET B N 1
ATOM 3243 C CA . MET B 1 142 ? 7.051 8.312 10.469 1 96.44 142 MET B CA 1
ATOM 3244 C C . MET B 1 142 ? 7.961 8.891 11.547 1 96.44 142 MET B C 1
ATOM 3246 O O . MET B 1 142 ? 9 9.477 11.242 1 96.44 142 MET B O 1
ATOM 3250 N N . ASN B 1 143 ? 7.512 8.703 12.727 1 94.12 143 ASN B N 1
ATOM 3251 C CA . ASN B 1 143 ? 8.32 9.18 13.844 1 94.12 143 ASN B CA 1
ATOM 3252 C C . ASN B 1 143 ? 9.625 8.391 13.969 1 94.12 143 ASN B C 1
ATOM 3254 O O . ASN B 1 143 ? 10.641 8.922 14.422 1 94.12 143 ASN B O 1
ATOM 3258 N N . GLU B 1 144 ? 9.602 7.18 13.57 1 92.5 144 GLU B N 1
ATOM 3259 C CA . GLU B 1 144 ? 10.789 6.332 13.594 1 92.5 144 GLU B CA 1
ATOM 3260 C C . GLU B 1 144 ? 11.742 6.684 12.453 1 92.5 144 GLU B C 1
ATOM 3262 O O . GLU B 1 144 ? 12.953 6.766 12.648 1 92.5 144 GLU B O 1
ATOM 3267 N N . ILE B 1 145 ? 11.172 6.906 11.305 1 94.75 145 ILE B N 1
ATOM 3268 C CA . ILE B 1 145 ? 11.977 7.125 10.102 1 94.75 145 ILE B CA 1
ATOM 3269 C C . ILE B 1 145 ? 12.562 8.531 10.125 1 94.75 145 ILE B C 1
ATOM 3271 O O . ILE B 1 145 ? 13.656 8.766 9.609 1 94.75 145 ILE B O 1
ATOM 3275 N N . LYS B 1 146 ? 11.844 9.469 10.734 1 94.44 146 LYS B N 1
ATOM 3276 C CA . LYS B 1 146 ? 12.227 10.883 10.703 1 94.44 146 LYS B CA 1
ATOM 3277 C C . LYS B 1 146 ? 12.477 11.352 9.281 1 94.44 146 LYS B C 1
ATOM 3279 O O . LYS B 1 146 ? 13.594 11.734 8.93 1 94.44 146 LYS B O 1
ATOM 3284 N N . LEU B 1 147 ? 11.438 11.484 8.562 1 96.38 147 LEU B N 1
ATOM 3285 C CA . LEU B 1 147 ? 11.477 11.852 7.152 1 96.38 147 LEU B CA 1
ATOM 3286 C C . LEU B 1 147 ? 12.141 13.211 6.961 1 96.38 147 LEU B C 1
ATOM 3288 O O . LEU B 1 147 ? 11.914 14.141 7.746 1 96.38 147 LEU B O 1
ATOM 3292 N N . THR B 1 148 ? 12.977 13.312 5.961 1 96.69 148 THR B N 1
ATOM 3293 C CA . THR B 1 148 ? 13.477 14.609 5.52 1 96.69 148 THR B CA 1
ATOM 3294 C C . THR B 1 148 ? 12.477 15.281 4.586 1 96.69 148 THR B C 1
ATOM 3296 O O . THR B 1 148 ? 11.57 14.633 4.066 1 96.69 148 THR B O 1
ATOM 3299 N N . LEU B 1 149 ? 12.648 16.531 4.457 1 95.75 149 LEU B N 1
ATOM 3300 C CA . LEU B 1 149 ? 11.797 17.266 3.529 1 95.75 149 LEU B CA 1
ATOM 3301 C C . LEU B 1 149 ? 11.914 16.688 2.119 1 95.75 149 LEU B C 1
ATOM 3303 O O . LEU B 1 149 ? 10.922 16.594 1.4 1 95.75 149 LEU B O 1
ATOM 3307 N N . HIS B 1 150 ? 13.133 16.344 1.715 1 96.94 150 HIS B N 1
ATOM 3308 C CA . HIS B 1 150 ? 13.367 15.75 0.4 1 96.94 150 HIS B CA 1
ATOM 3309 C C . HIS B 1 150 ? 12.594 14.453 0.224 1 96.94 150 HIS B C 1
ATOM 3311 O O . HIS B 1 150 ? 12.016 14.203 -0.841 1 96.94 150 HIS B O 1
ATOM 3317 N N . GLU B 1 151 ? 12.555 13.664 1.22 1 97.75 151 GLU B N 1
ATOM 3318 C CA . GLU B 1 151 ? 11.812 12.406 1.196 1 97.75 151 GLU B CA 1
ATOM 3319 C C . GLU B 1 151 ? 10.312 12.648 1.156 1 97.75 151 GLU B C 1
ATOM 3321 O O . GLU B 1 151 ? 9.57 11.906 0.502 1 97.75 151 GLU B O 1
ATOM 3326 N N . LEU B 1 152 ? 9.836 13.672 1.859 1 98 152 LEU B N 1
ATOM 3327 C CA . LEU B 1 152 ? 8.422 14.047 1.806 1 98 152 LEU B CA 1
ATOM 3328 C C . LEU B 1 152 ? 8.016 14.422 0.386 1 98 152 LEU B C 1
ATOM 3330 O O . LEU B 1 152 ? 6.953 14.016 -0.089 1 98 152 LEU B O 1
ATOM 3334 N N . ILE B 1 153 ? 8.859 15.164 -0.234 1 97.88 153 ILE B N 1
ATOM 3335 C CA . ILE B 1 153 ? 8.602 15.594 -1.604 1 97.88 153 ILE B CA 1
ATOM 3336 C C . ILE B 1 153 ? 8.609 14.375 -2.535 1 97.88 153 ILE B C 1
ATOM 3338 O O . ILE B 1 153 ? 7.777 14.273 -3.438 1 97.88 153 ILE B O 1
ATOM 3342 N N . TYR B 1 154 ? 9.516 13.492 -2.318 1 98.06 154 TYR B N 1
ATOM 3343 C CA . TYR B 1 154 ? 9.57 12.258 -3.096 1 98.06 154 TYR B CA 1
ATOM 3344 C C . TYR B 1 154 ? 8.281 11.461 -2.947 1 98.06 154 TYR B C 1
ATOM 3346 O O . TYR B 1 154 ? 7.734 10.969 -3.934 1 98.06 154 TYR B O 1
ATOM 3354 N N . LEU B 1 155 ? 7.77 11.328 -1.723 1 98.44 155 LEU B N 1
ATOM 3355 C CA . LEU B 1 155 ? 6.516 10.625 -1.481 1 98.44 155 LEU B CA 1
ATOM 3356 C C . LEU B 1 155 ? 5.363 11.297 -2.223 1 98.44 155 LEU B C 1
ATOM 3358 O O . LEU B 1 155 ? 4.504 10.617 -2.791 1 98.44 155 LEU B O 1
ATOM 3362 N N . CYS B 1 156 ? 5.391 12.586 -2.189 1 98.19 156 CYS B N 1
ATOM 3363 C CA . CYS B 1 156 ? 4.383 13.328 -2.941 1 98.19 156 CYS B CA 1
ATOM 3364 C C . CYS B 1 156 ? 4.398 12.938 -4.414 1 98.19 156 CYS B C 1
ATOM 3366 O O . CYS B 1 156 ? 3.35 12.648 -4.996 1 98.19 156 CYS B O 1
ATOM 3368 N N . GLY B 1 157 ? 5.586 12.922 -4.984 1 97.94 157 GLY B N 1
ATOM 3369 C CA . GLY B 1 157 ? 5.727 12.523 -6.379 1 97.94 157 GLY B CA 1
ATOM 3370 C C . GLY B 1 157 ? 5.273 11.102 -6.641 1 97.94 157 GLY B C 1
ATOM 3371 O O . GLY B 1 157 ? 4.574 10.836 -7.617 1 97.94 157 GLY B O 1
ATOM 3372 N N . GLN B 1 158 ? 5.641 10.188 -5.762 1 97.81 158 GLN B N 1
ATOM 3373 C CA . GLN B 1 158 ? 5.273 8.781 -5.91 1 97.81 158 GLN B CA 1
ATOM 3374 C C . GLN B 1 158 ? 3.76 8.602 -5.863 1 97.81 158 GLN B C 1
ATOM 3376 O O . GLN B 1 158 ? 3.207 7.777 -6.598 1 97.81 158 GLN B O 1
ATOM 3381 N N . ILE B 1 159 ? 3.102 9.32 -4.977 1 98.06 159 ILE B N 1
ATOM 3382 C CA . ILE B 1 159 ? 1.651 9.227 -4.855 1 98.06 159 ILE B CA 1
ATOM 3383 C C . ILE B 1 159 ? 0.989 9.844 -6.086 1 98.06 159 ILE B C 1
ATOM 3385 O O . ILE B 1 159 ? 0.092 9.242 -6.684 1 98.06 159 ILE B O 1
ATOM 3389 N N . LEU B 1 160 ? 1.479 11 -6.465 1 97.94 160 LEU B N 1
ATOM 3390 C CA . LEU B 1 160 ? 0.911 11.734 -7.59 1 97.94 160 LEU B CA 1
ATOM 3391 C C . LEU B 1 160 ? 0.904 10.883 -8.852 1 97.94 160 LEU B C 1
ATOM 3393 O O . LEU B 1 160 ? -0.105 10.812 -9.555 1 97.94 160 LEU B O 1
ATOM 3397 N N . TRP B 1 161 ? 1.964 10.203 -9.062 1 97.25 161 TRP B N 1
ATOM 3398 C CA . TRP B 1 161 ? 2.166 9.562 -10.352 1 97.25 161 TRP B CA 1
ATOM 3399 C C . TRP B 1 161 ? 1.884 8.062 -10.266 1 97.25 161 TRP B C 1
ATOM 3401 O O . TRP B 1 161 ? 2.344 7.293 -11.109 1 97.25 161 TRP B O 1
ATOM 3411 N N . SER B 1 162 ? 1.209 7.66 -9.227 1 94.75 162 SER B N 1
ATOM 3412 C CA . SER B 1 162 ? 0.763 6.273 -9.141 1 94.75 162 SER B CA 1
ATOM 3413 C C . SER B 1 162 ? -0.48 6.035 -9.984 1 94.75 162 SER B C 1
ATOM 3415 O O . SER B 1 162 ? -1.532 5.66 -9.461 1 94.75 162 SER B O 1
ATOM 3417 N N . THR B 1 163 ? -0.406 6.027 -11.242 1 93.69 163 THR B N 1
ATOM 3418 C CA . THR B 1 163 ? -1.528 6.051 -12.18 1 93.69 163 THR B CA 1
ATOM 3419 C C . THR B 1 163 ? -2.18 4.676 -12.273 1 93.69 163 THR B C 1
ATOM 3421 O O . THR B 1 163 ? -3.342 4.559 -12.672 1 93.69 163 THR B O 1
ATOM 3424 N N . GLN B 1 164 ? -1.516 3.648 -11.938 1 87.25 164 GLN B N 1
ATOM 3425 C CA . GLN B 1 164 ? -2.078 2.303 -12.008 1 87.25 164 GLN B CA 1
ATOM 3426 C C . GLN B 1 164 ? -3.266 2.156 -11.055 1 87.25 164 GLN B C 1
ATOM 3428 O O . GLN B 1 164 ? -4.098 1.262 -11.234 1 87.25 164 GLN B O 1
ATOM 3433 N N . GLU B 1 165 ? -3.33 3.039 -10.148 1 87.31 165 GLU B N 1
ATOM 3434 C CA . GLU B 1 165 ? -4.363 2.965 -9.117 1 87.31 165 GLU B CA 1
ATOM 3435 C C . GLU B 1 165 ? -5.578 3.809 -9.492 1 87.31 165 GLU B C 1
ATOM 3437 O O . GLU B 1 165 ? -6.574 3.826 -8.773 1 87.31 165 GLU B O 1
ATOM 3442 N N . ILE B 1 166 ? -5.5 4.449 -10.609 1 90.88 166 ILE B N 1
ATOM 3443 C CA . ILE B 1 166 ? -6.512 5.438 -10.953 1 90.88 166 ILE B CA 1
ATOM 3444 C C . ILE B 1 166 ? -7.309 4.961 -12.164 1 90.88 166 ILE B C 1
ATOM 3446 O O . ILE B 1 166 ? -6.766 4.844 -13.266 1 90.88 166 ILE B O 1
ATOM 3450 N N . ASP B 1 167 ? -8.555 4.805 -11.93 1 85.06 167 ASP B N 1
ATOM 3451 C CA . ASP B 1 167 ? -9.43 4.41 -13.031 1 85.06 167 ASP B CA 1
ATOM 3452 C C . ASP B 1 167 ? -9.656 5.566 -14 1 85.06 167 ASP B C 1
ATOM 3454 O O . ASP B 1 167 ? -9.852 6.707 -13.578 1 85.06 167 ASP B O 1
ATOM 3458 N N . GLY B 1 168 ? -9.57 5.277 -15.242 1 88.56 168 GLY B N 1
ATOM 3459 C CA . GLY B 1 168 ? -9.953 6.262 -16.25 1 88.56 168 GLY B CA 1
ATOM 3460 C C . GLY B 1 168 ? -8.797 7.129 -16.703 1 88.56 168 GLY B C 1
ATOM 3461 O O . GLY B 1 168 ? -8.953 7.961 -17.609 1 88.56 168 GLY B O 1
ATOM 3462 N N . ILE B 1 169 ? -7.656 6.914 -16.109 1 94.75 169 ILE B N 1
ATOM 3463 C CA . ILE B 1 169 ? -6.492 7.699 -16.5 1 94.75 169 ILE B CA 1
ATOM 3464 C C . ILE B 1 169 ? -6.078 7.32 -17.922 1 94.75 169 ILE B C 1
ATOM 3466 O O . ILE B 1 169 ? -6.164 6.152 -18.312 1 94.75 169 ILE B O 1
ATOM 3470 N N . SER B 1 170 ? -5.637 8.273 -18.719 1 95.69 170 SER B N 1
ATOM 3471 C CA . SER B 1 170 ? -5.266 8.047 -20.109 1 95.69 170 SER B CA 1
ATOM 3472 C C . SER B 1 170 ? -3.955 7.277 -20.219 1 95.69 170 SER B C 1
ATOM 3474 O O . SER B 1 170 ? -3.133 7.309 -19.297 1 95.69 170 SER B O 1
ATOM 3476 N N . SER B 1 171 ? -3.775 6.648 -21.359 1 93.44 171 SER B N 1
ATOM 3477 C CA . SER B 1 171 ? -2.533 5.93 -21.625 1 93.44 171 SER B CA 1
ATOM 3478 C C . SER B 1 171 ? -1.339 6.879 -21.641 1 93.44 171 SER B C 1
ATOM 3480 O O . SER B 1 171 ? -0.241 6.512 -21.219 1 93.44 171 SER B O 1
ATOM 3482 N N . ASN B 1 172 ? -1.57 8.047 -22.141 1 94.81 172 ASN B N 1
ATOM 3483 C CA . ASN B 1 172 ? -0.515 9.055 -22.156 1 94.81 172 ASN B CA 1
ATOM 3484 C C . ASN B 1 172 ? -0.056 9.422 -20.75 1 94.81 172 ASN B C 1
ATOM 3486 O O . ASN B 1 172 ? 1.146 9.477 -20.484 1 94.81 172 ASN B O 1
ATOM 3490 N N . ALA B 1 173 ? -1 9.68 -19.875 1 96.12 173 ALA B N 1
ATOM 3491 C CA . ALA B 1 173 ? -0.669 10 -18.5 1 96.12 173 ALA B CA 1
ATOM 3492 C C . ALA B 1 173 ? 0.079 8.852 -17.828 1 96.12 173 ALA B C 1
ATOM 3494 O O . ALA B 1 173 ? 0.999 9.078 -17.031 1 96.12 173 ALA B O 1
ATOM 3495 N N . HIS B 1 174 ? -0.282 7.656 -18.188 1 94.94 174 HIS B N 1
ATOM 3496 C CA . HIS B 1 174 ? 0.382 6.473 -17.641 1 94.94 174 HIS B CA 1
ATOM 3497 C C . HIS B 1 174 ? 1.849 6.426 -18.062 1 94.94 174 HIS B C 1
ATOM 3499 O O . HIS B 1 174 ? 2.717 6.09 -17.25 1 94.94 174 HIS B O 1
ATOM 3505 N N . GLN B 1 175 ? 2.074 6.688 -19.312 1 94.56 175 GLN B N 1
ATOM 3506 C CA . GLN B 1 175 ? 3.439 6.656 -19.828 1 94.56 175 GLN B CA 1
ATOM 3507 C C . GLN B 1 175 ? 4.297 7.738 -19.172 1 94.56 175 GLN B C 1
ATOM 3509 O O . GLN B 1 175 ? 5.441 7.48 -18.797 1 94.56 175 GLN B O 1
ATOM 3514 N N . ILE B 1 176 ? 3.756 8.883 -19.031 1 95.94 176 ILE B N 1
ATOM 3515 C CA . ILE B 1 176 ? 4.457 9.984 -18.391 1 95.94 176 ILE B CA 1
ATOM 3516 C C . ILE B 1 176 ? 4.766 9.617 -16.938 1 95.94 176 ILE B C 1
ATOM 3518 O O . ILE B 1 176 ? 5.879 9.828 -16.453 1 95.94 176 ILE B O 1
ATOM 3522 N N . ALA B 1 177 ? 3.791 9.047 -16.297 1 96.62 177 ALA B N 1
ATOM 3523 C CA . ALA B 1 177 ? 3.928 8.672 -14.898 1 96.62 177 ALA B CA 1
ATOM 3524 C C . ALA B 1 177 ? 5.059 7.66 -14.711 1 96.62 177 ALA B C 1
ATOM 3526 O O . ALA B 1 177 ? 5.844 7.77 -13.766 1 96.62 177 ALA B O 1
ATOM 3527 N N . LYS B 1 178 ? 5.121 6.723 -15.602 1 93.62 178 LYS B N 1
ATOM 3528 C CA . LYS B 1 178 ? 6.164 5.703 -15.523 1 93.62 178 LYS B CA 1
ATOM 3529 C C . LYS B 1 178 ? 7.555 6.328 -15.617 1 93.62 178 LYS B C 1
ATOM 3531 O O . LYS B 1 178 ? 8.445 5.992 -14.828 1 93.62 178 LYS B O 1
ATOM 3536 N N . GLU B 1 179 ? 7.73 7.219 -16.484 1 93.75 179 GLU B N 1
ATOM 3537 C CA . GLU B 1 179 ? 9.016 7.879 -16.688 1 93.75 179 GLU B CA 1
ATOM 3538 C C . GLU B 1 179 ? 9.383 8.75 -15.484 1 93.75 179 GLU B C 1
ATOM 3540 O O . GLU B 1 179 ? 10.523 8.727 -15.016 1 93.75 179 GLU B O 1
ATOM 3545 N N . ILE B 1 180 ? 8.422 9.43 -15.008 1 95.75 180 ILE B N 1
ATOM 3546 C CA . ILE B 1 180 ? 8.688 10.375 -13.922 1 95.75 180 ILE B CA 1
ATOM 3547 C C . ILE B 1 180 ? 9.008 9.609 -12.641 1 95.75 180 ILE B C 1
ATOM 3549 O O . ILE B 1 180 ? 9.906 9.992 -11.891 1 95.75 180 ILE B O 1
ATOM 3553 N N . THR B 1 181 ? 8.305 8.539 -12.391 1 95.88 181 THR B N 1
ATOM 3554 C CA . THR B 1 181 ? 8.516 7.785 -11.164 1 95.88 181 THR B CA 1
ATOM 3555 C C . THR B 1 181 ? 9.906 7.156 -11.148 1 95.88 181 THR B C 1
ATOM 3557 O O . THR B 1 181 ? 10.555 7.094 -10.102 1 95.88 181 THR B O 1
ATOM 3560 N N . ASP B 1 182 ? 10.344 6.746 -12.281 1 94.44 182 ASP B N 1
ATOM 3561 C CA . ASP B 1 182 ? 11.703 6.223 -12.383 1 94.44 182 ASP B CA 1
ATOM 3562 C C . ASP B 1 182 ? 12.734 7.324 -12.141 1 94.44 182 ASP B C 1
ATOM 3564 O O . ASP B 1 182 ? 13.727 7.109 -11.438 1 94.44 182 ASP B O 1
ATOM 3568 N N . GLN B 1 183 ? 12.453 8.43 -12.695 1 95.25 183 GLN B N 1
ATOM 3569 C CA . GLN B 1 183 ? 13.375 9.555 -12.578 1 95.25 183 GLN B CA 1
ATOM 3570 C C . GLN B 1 183 ? 13.477 10.023 -11.125 1 95.25 183 GLN B C 1
ATOM 3572 O O . GLN B 1 183 ? 14.578 10.227 -10.617 1 95.25 183 GLN B O 1
ATOM 3577 N N . ILE B 1 184 ? 12.344 10.133 -10.516 1 96.44 184 ILE B N 1
ATOM 3578 C CA . ILE B 1 184 ? 12.391 10.664 -9.156 1 96.44 184 ILE B CA 1
ATOM 3579 C C . ILE B 1 184 ? 12.992 9.625 -8.219 1 96.44 184 ILE B C 1
ATOM 3581 O O . ILE B 1 184 ? 13.664 9.969 -7.242 1 96.44 184 ILE B O 1
ATOM 3585 N N . SER B 1 185 ? 12.836 8.367 -8.484 1 96 185 SER B N 1
ATOM 3586 C CA . SER B 1 185 ? 13.469 7.32 -7.688 1 96 185 SER B CA 1
ATOM 3587 C C . SER B 1 185 ? 14.984 7.332 -7.863 1 96 185 SER B C 1
ATOM 3589 O O . SER B 1 185 ? 15.719 7.09 -6.906 1 96 185 SER B O 1
ATOM 3591 N N . SER B 1 186 ? 15.367 7.633 -9.016 1 96.12 186 SER B N 1
ATOM 3592 C CA . SER B 1 186 ? 16.797 7.766 -9.266 1 96.12 186 SER B CA 1
ATOM 3593 C C . SER B 1 186 ? 17.375 8.969 -8.531 1 96.12 186 SER B C 1
ATOM 3595 O O . SER B 1 186 ? 18.5 8.906 -8.016 1 96.12 186 SER B O 1
ATOM 3597 N N . GLU B 1 187 ? 16.641 9.992 -8.531 1 96.5 187 GLU B N 1
ATOM 3598 C CA . GLU B 1 187 ? 17.078 11.172 -7.797 1 96.5 187 GLU B CA 1
ATOM 3599 C C . GLU B 1 187 ? 17.156 10.891 -6.297 1 96.5 187 GLU B C 1
ATOM 3601 O O . GLU B 1 187 ? 18.062 11.383 -5.613 1 96.5 187 GLU B O 1
ATOM 3606 N N . LEU B 1 188 ? 16.203 10.117 -5.824 1 97.12 188 LEU B N 1
ATOM 3607 C CA . LEU B 1 188 ? 16.266 9.742 -4.418 1 97.12 188 LEU B CA 1
ATOM 3608 C C . LEU B 1 188 ? 17.5 8.891 -4.129 1 97.12 188 LEU B C 1
ATOM 3610 O O . LEU B 1 188 ? 18.125 9.039 -3.076 1 97.12 188 LEU B O 1
ATOM 3614 N N . HIS B 1 189 ? 17.812 8.039 -5.043 1 96.44 189 HIS B N 1
ATOM 3615 C CA . HIS B 1 189 ? 19.047 7.266 -4.93 1 96.44 189 HIS B CA 1
ATOM 3616 C C . HIS B 1 189 ? 20.266 8.18 -4.773 1 96.44 189 HIS B C 1
ATOM 3618 O O . HIS B 1 189 ? 21.094 7.969 -3.889 1 96.44 189 HIS B O 1
ATOM 3624 N N . ASN B 1 190 ? 20.344 9.18 -5.637 1 96.44 190 ASN B N 1
ATOM 3625 C CA . ASN B 1 190 ? 21.453 10.125 -5.566 1 96.44 190 ASN B CA 1
ATOM 3626 C C . ASN B 1 190 ? 21.469 10.867 -4.234 1 96.44 190 ASN B C 1
ATOM 3628 O O . ASN B 1 190 ? 22.547 11.07 -3.648 1 96.44 190 ASN B O 1
ATOM 3632 N N . TYR B 1 191 ? 20.281 11.234 -3.795 1 97.25 191 TYR B N 1
ATOM 3633 C CA . TYR B 1 191 ? 20.172 11.906 -2.506 1 97.25 191 TYR B CA 1
ATOM 3634 C C . TYR B 1 191 ? 20.688 11.023 -1.381 1 97.25 191 TYR B C 1
ATOM 3636 O O . TYR B 1 191 ? 21.438 11.484 -0.515 1 97.25 191 TYR B O 1
ATOM 3644 N N . TYR B 1 192 ? 20.328 9.727 -1.406 1 97.25 192 TYR B N 1
ATOM 3645 C CA . TYR B 1 192 ? 20.766 8.789 -0.375 1 97.25 192 TYR B CA 1
ATOM 3646 C C . TYR B 1 192 ? 22.266 8.547 -0.447 1 97.25 192 TYR B C 1
ATOM 3648 O O . TYR B 1 192 ? 22.938 8.516 0.582 1 97.25 192 TYR B O 1
ATOM 3656 N N . MET B 1 193 ? 22.766 8.477 -1.643 1 96.25 193 MET B N 1
ATOM 3657 C CA . MET B 1 193 ? 24.172 8.102 -1.827 1 96.25 193 MET B CA 1
ATOM 3658 C C . MET B 1 193 ? 25.094 9.289 -1.554 1 96.25 193 MET B C 1
ATOM 3660 O O . MET B 1 193 ? 26.125 9.141 -0.905 1 96.25 193 MET B O 1
ATOM 3664 N N . TYR B 1 194 ? 24.719 10.484 -1.983 1 95.44 194 TYR B N 1
ATOM 3665 C CA . TYR B 1 194 ? 25.672 11.578 -2.023 1 95.44 194 TYR B CA 1
ATOM 3666 C C . TYR B 1 194 ? 25.391 12.609 -0.935 1 95.44 194 TYR B C 1
ATOM 3668 O O . TYR B 1 194 ? 26.297 13.266 -0.432 1 95.44 194 TYR B O 1
ATOM 3676 N N . GLU B 1 195 ? 24.156 12.742 -0.567 1 95.69 195 GLU B N 1
ATOM 3677 C CA . GLU B 1 195 ? 23.828 13.727 0.462 1 95.69 195 GLU B CA 1
ATOM 3678 C C . GLU B 1 195 ? 23.734 13.07 1.837 1 95.69 195 GLU B C 1
ATOM 3680 O O . GLU B 1 195 ? 24.375 13.516 2.793 1 95.69 195 GLU B O 1
ATOM 3685 N N . MET B 1 196 ? 23 12.016 1.866 1 96.25 196 MET B N 1
ATOM 3686 C CA . MET B 1 196 ? 22.844 11.336 3.15 1 96.25 196 MET B CA 1
ATOM 3687 C C . MET B 1 196 ? 23.984 10.359 3.387 1 96.25 196 MET B C 1
ATOM 3689 O O . MET B 1 196 ? 24.203 9.898 4.512 1 96.25 196 MET B O 1
ATOM 3693 N N . ARG B 1 197 ? 24.75 9.953 2.279 1 95.62 197 ARG B N 1
ATOM 3694 C CA . ARG B 1 197 ? 25.891 9.047 2.328 1 95.62 197 ARG B CA 1
ATOM 3695 C C . ARG B 1 197 ? 25.516 7.715 2.967 1 95.62 197 ARG B C 1
ATOM 3697 O O . ARG B 1 197 ? 26.203 7.234 3.869 1 95.62 197 ARG B O 1
ATOM 3704 N N . LEU B 1 198 ? 24.312 7.223 2.523 1 93.69 198 LEU B N 1
ATOM 3705 C CA . LEU B 1 198 ? 23.859 5.91 2.963 1 93.69 198 LEU B CA 1
ATOM 3706 C C . LEU B 1 198 ? 24.375 4.816 2.037 1 93.69 198 LEU B C 1
ATOM 3708 O O . LEU B 1 198 ? 24.078 4.816 0.84 1 93.69 198 LEU B O 1
ATOM 3712 N N . VAL B 1 199 ? 25.125 3.912 2.584 1 88.88 199 VAL B N 1
ATOM 3713 C CA . VAL B 1 199 ? 25.625 2.797 1.794 1 88.88 199 VAL B CA 1
ATOM 3714 C C . VAL B 1 199 ? 24.5 1.828 1.475 1 88.88 199 VAL B C 1
ATOM 3716 O O . VAL B 1 199 ? 24.406 1.309 0.359 1 88.88 199 VAL B O 1
ATOM 3719 N N . ASN B 1 200 ? 23.641 1.608 2.43 1 94.81 200 ASN B N 1
ATOM 3720 C CA . ASN B 1 200 ? 22.469 0.753 2.312 1 94.81 200 ASN B CA 1
ATOM 3721 C C . 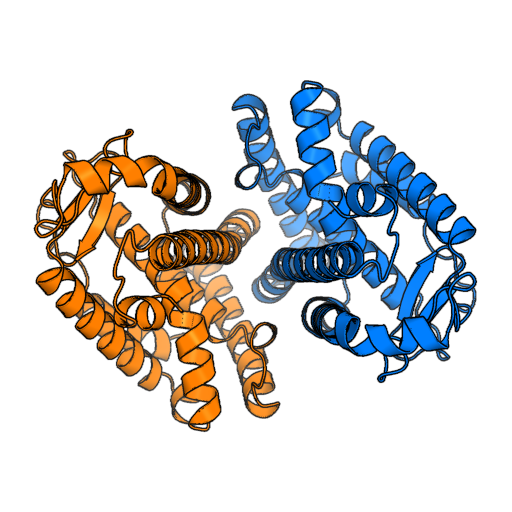ASN B 1 200 ? 21.188 1.494 2.713 1 94.81 200 ASN B C 1
ATOM 3723 O O . ASN B 1 200 ? 20.938 1.687 3.9 1 94.81 200 ASN B O 1
ATOM 3727 N N . TYR B 1 201 ? 20.453 1.875 1.641 1 96.31 201 TYR B N 1
ATOM 3728 C CA . TYR B 1 201 ? 19.25 2.65 1.938 1 96.31 201 TYR B CA 1
ATOM 3729 C C . TYR B 1 201 ? 18 1.816 1.72 1 96.31 201 TYR B C 1
ATOM 3731 O O . TYR B 1 201 ? 16.891 2.336 1.789 1 96.31 201 TYR B O 1
ATOM 3739 N N . ALA B 1 202 ? 18.125 0.51 1.442 1 96.38 202 ALA B N 1
ATOM 3740 C CA . ALA B 1 202 ? 16.984 -0.344 1.107 1 96.38 202 ALA B CA 1
ATOM 3741 C C . ALA B 1 202 ? 15.961 -0.361 2.238 1 96.38 202 ALA B C 1
ATOM 3743 O O . ALA B 1 202 ? 14.773 -0.123 2.012 1 96.38 202 ALA B O 1
ATOM 3744 N N . PRO B 1 203 ? 16.391 -0.546 3.529 1 95.75 203 PRO B N 1
ATOM 3745 C CA . PRO B 1 203 ? 15.391 -0.573 4.602 1 95.75 203 PRO B CA 1
ATOM 3746 C C . PRO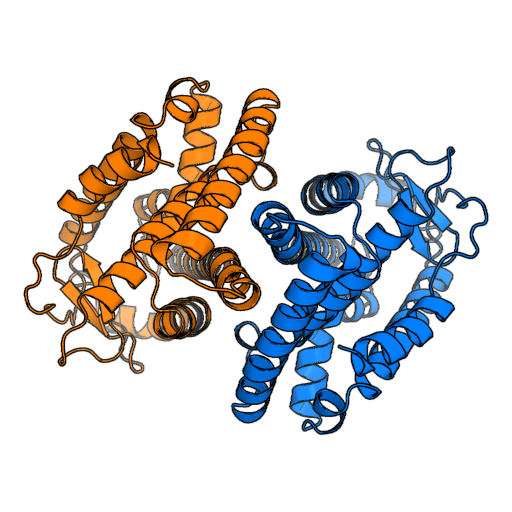 B 1 203 ? 14.625 0.742 4.73 1 95.75 203 PRO B C 1
ATOM 3748 O O . PRO B 1 203 ? 13.406 0.734 4.953 1 95.75 203 PRO B O 1
ATOM 3751 N N . ARG B 1 204 ? 15.312 1.787 4.602 1 96.81 204 ARG B N 1
ATOM 3752 C CA . ARG B 1 204 ? 14.695 3.102 4.734 1 96.81 204 ARG B CA 1
ATOM 3753 C C . ARG B 1 204 ? 13.703 3.354 3.604 1 96.81 204 ARG B C 1
ATOM 3755 O O . ARG B 1 204 ? 12.578 3.795 3.848 1 96.81 204 ARG B O 1
ATOM 3762 N N . LEU B 1 205 ? 14.148 3.025 2.402 1 97.56 205 LEU B N 1
ATOM 3763 C CA . LEU B 1 205 ? 13.289 3.24 1.243 1 97.56 205 LEU B CA 1
ATOM 3764 C C . LEU B 1 205 ? 12.016 2.406 1.347 1 97.56 205 LEU B C 1
ATOM 3766 O O . LEU B 1 205 ? 10.922 2.895 1.055 1 97.56 205 LEU B O 1
ATOM 3770 N N . VAL B 1 206 ? 12.109 1.257 1.786 1 96.88 206 VAL B N 1
ATOM 3771 C CA . VAL B 1 206 ? 10.961 0.367 1.928 1 96.88 206 VAL B CA 1
ATOM 3772 C C . VAL B 1 206 ? 9.992 0.936 2.961 1 96.88 206 VAL B C 1
ATOM 3774 O O . VAL B 1 206 ? 8.781 0.999 2.719 1 96.88 206 VAL B O 1
ATOM 3777 N N . LYS B 1 207 ? 10.5 1.309 4.094 1 96 207 LYS B N 1
ATOM 3778 C CA . LYS B 1 207 ? 9.664 1.903 5.133 1 96 207 LYS B CA 1
ATOM 3779 C C . LYS B 1 207 ? 8.938 3.145 4.617 1 96 207 LYS B C 1
ATOM 3781 O O . LYS B 1 207 ? 7.766 3.359 4.926 1 96 207 LYS B O 1
ATOM 3786 N N . MET B 1 208 ? 9.641 3.875 3.814 1 96.75 208 MET B N 1
ATOM 3787 C CA . MET B 1 208 ? 9.086 5.105 3.264 1 96.75 208 MET B CA 1
ATOM 3788 C C . MET B 1 208 ? 7.93 4.805 2.316 1 96.75 208 MET B C 1
ATOM 3790 O O . MET B 1 208 ? 6.867 5.418 2.412 1 96.75 208 MET B O 1
ATOM 3794 N N . ILE B 1 209 ? 8.164 3.861 1.471 1 97.25 209 ILE B N 1
ATOM 3795 C CA . ILE B 1 209 ? 7.148 3.543 0.477 1 97.25 209 ILE B CA 1
ATOM 3796 C C . ILE B 1 209 ? 5.926 2.943 1.168 1 97.25 209 ILE B C 1
ATOM 3798 O O . ILE B 1 209 ? 4.789 3.189 0.754 1 97.25 209 ILE B O 1
ATOM 3802 N N . LYS B 1 210 ? 6.082 2.289 2.225 1 96.38 210 LYS B N 1
ATOM 3803 C CA . LYS B 1 210 ? 4.988 1.677 2.969 1 96.38 210 LYS B CA 1
ATOM 3804 C C . LYS B 1 210 ? 4.102 2.736 3.619 1 96.38 210 LYS B C 1
ATOM 3806 O O . LYS B 1 210 ? 2.951 2.467 3.965 1 96.38 210 LYS B O 1
ATOM 3811 N N . LEU B 1 211 ? 4.637 3.885 3.803 1 97.56 211 LEU B N 1
ATOM 3812 C CA . LEU B 1 211 ? 3.832 4.969 4.355 1 97.56 211 LEU B CA 1
ATOM 3813 C C . LEU B 1 211 ? 2.67 5.309 3.426 1 97.56 211 LEU B C 1
ATOM 3815 O O . LEU B 1 211 ? 1.596 5.699 3.885 1 97.56 211 LEU B O 1
ATOM 3819 N N . ILE B 1 212 ? 2.9 5.148 2.141 1 97.56 212 ILE B N 1
ATOM 3820 C CA . ILE B 1 212 ? 1.845 5.445 1.179 1 97.56 212 ILE B CA 1
ATOM 3821 C C . ILE B 1 212 ? 0.665 4.5 1.402 1 97.56 212 ILE B C 1
ATOM 3823 O O . ILE B 1 212 ? -0.483 4.941 1.486 1 97.56 212 ILE B O 1
ATOM 3827 N N . ASP B 1 213 ? 0.954 3.281 1.585 1 94.88 213 ASP B N 1
ATOM 3828 C CA . ASP B 1 213 ? -0.084 2.295 1.87 1 94.88 213 ASP B CA 1
ATOM 3829 C C . ASP B 1 213 ? -0.753 2.574 3.213 1 94.88 213 ASP B C 1
ATOM 3831 O O . ASP B 1 213 ? -1.971 2.438 3.346 1 94.88 213 ASP B O 1
ATOM 3835 N N . GLY B 1 214 ? 0.08 2.879 4.168 1 95.31 214 GLY B N 1
ATOM 3836 C CA . GLY B 1 214 ? -0.47 3.271 5.457 1 95.31 214 GLY B CA 1
ATOM 3837 C C . GLY B 1 214 ? -1.436 4.438 5.359 1 95.31 214 GLY B C 1
ATOM 3838 O O . GLY B 1 214 ? -2.492 4.43 5.996 1 95.31 214 GLY B O 1
ATOM 3839 N N . SER B 1 215 ? -1.119 5.348 4.535 1 97 215 SER B N 1
ATOM 3840 C CA . SER B 1 215 ? -1.971 6.523 4.367 1 97 215 SER B CA 1
ATOM 3841 C C . SER B 1 215 ? -3.285 6.16 3.686 1 97 215 SER B C 1
ATOM 3843 O O . SER B 1 215 ? -4.34 6.688 4.039 1 97 215 SER B O 1
ATOM 3845 N N . LYS B 1 216 ? -3.23 5.32 2.756 1 94.75 216 LYS B N 1
ATOM 3846 C CA . LYS B 1 216 ? -4.453 4.859 2.105 1 94.75 216 LYS B CA 1
ATOM 3847 C C . LYS B 1 216 ? -5.379 4.168 3.104 1 94.75 216 LYS B C 1
ATOM 3849 O O . LYS B 1 216 ? -6.594 4.367 3.068 1 94.75 216 LYS B O 1
ATOM 3854 N N . THR B 1 217 ? -4.781 3.398 3.92 1 93.06 217 THR B N 1
ATOM 3855 C CA . THR B 1 217 ? -5.543 2.729 4.969 1 93.06 217 THR B CA 1
ATOM 3856 C C . THR B 1 217 ? -6.234 3.748 5.871 1 93.06 217 THR B C 1
ATOM 3858 O O . THR B 1 217 ? -7.402 3.58 6.227 1 93.06 217 THR B O 1
ATOM 3861 N N . VAL B 1 218 ? -5.566 4.742 6.176 1 93.75 218 VAL B N 1
ATOM 3862 C CA . VAL B 1 218 ? -6.09 5.793 7.039 1 93.75 218 VAL B CA 1
ATOM 3863 C C . VAL B 1 218 ? -7.223 6.531 6.328 1 93.75 218 VAL B C 1
ATOM 3865 O O . VAL B 1 218 ? -8.273 6.789 6.922 1 93.75 218 VAL B O 1
ATOM 3868 N N . VAL B 1 219 ? -7.031 6.824 5.102 1 93.69 219 VAL B N 1
ATOM 3869 C CA . VAL B 1 219 ? -8.031 7.531 4.309 1 93.69 219 VAL B CA 1
ATOM 3870 C C . VAL B 1 219 ? -9.305 6.691 4.215 1 93.69 219 VAL B C 1
ATOM 3872 O O . VAL B 1 219 ? -10.414 7.215 4.344 1 93.69 219 VAL B O 1
ATOM 3875 N N . ASN B 1 220 ? -9.156 5.449 4.008 1 90 220 ASN B N 1
ATOM 3876 C CA . ASN B 1 220 ? -10.305 4.559 3.943 1 90 220 ASN B CA 1
ATOM 3877 C C . ASN B 1 220 ? -11.055 4.52 5.27 1 90 220 ASN B C 1
ATOM 3879 O O . ASN B 1 220 ? -12.289 4.504 5.289 1 90 220 ASN B O 1
ATOM 3883 N N . ALA B 1 221 ? -10.336 4.461 6.336 1 88.62 221 ALA B N 1
ATOM 3884 C CA . ALA B 1 221 ? -10.961 4.469 7.656 1 88.62 221 ALA B CA 1
ATOM 3885 C C . ALA B 1 221 ? -11.75 5.754 7.883 1 88.62 221 ALA B C 1
ATOM 3887 O O . ALA B 1 221 ? -12.836 5.73 8.461 1 88.62 221 ALA B O 1
ATOM 3888 N N . LEU B 1 222 ? -11.164 6.809 7.484 1 88.81 222 LEU B N 1
ATOM 3889 C CA . LEU B 1 222 ? -11.836 8.094 7.609 1 88.81 222 LEU B CA 1
ATOM 3890 C C . LEU B 1 222 ? -13.125 8.117 6.789 1 88.81 222 LEU B C 1
ATOM 3892 O O . LEU B 1 222 ? -14.141 8.648 7.234 1 88.81 222 LEU B O 1
ATOM 3896 N N . ASN B 1 223 ? -13.039 7.602 5.605 1 86.44 223 ASN B N 1
ATOM 3897 C CA . ASN B 1 223 ? -14.227 7.508 4.754 1 86.44 223 ASN B CA 1
ATOM 3898 C C . ASN B 1 223 ? -15.32 6.672 5.406 1 86.44 223 ASN B C 1
ATOM 3900 O O . ASN B 1 223 ? -16.5 7.016 5.328 1 86.44 223 ASN B O 1
ATOM 3904 N N . ASP B 1 224 ? -14.969 5.633 6.023 1 82.12 224 ASP B N 1
ATOM 3905 C CA . ASP B 1 224 ? -15.93 4.789 6.727 1 82.12 224 ASP B CA 1
ATOM 3906 C C . ASP B 1 224 ? -16.641 5.57 7.824 1 82.12 224 ASP B C 1
ATOM 3908 O O . ASP B 1 224 ? -17.875 5.492 7.949 1 82.12 224 ASP B O 1
ATOM 3912 N N . VAL B 1 225 ? -15.859 6.254 8.562 1 81.12 225 VAL B N 1
ATOM 3913 C CA . VAL B 1 225 ? -16.422 7.047 9.648 1 81.12 225 VAL B CA 1
ATOM 3914 C C . VAL B 1 225 ? -17.391 8.086 9.086 1 81.12 225 VAL B C 1
ATOM 3916 O O . VAL B 1 225 ? -18.469 8.312 9.656 1 81.12 225 VAL B O 1
ATOM 3919 N N . THR B 1 226 ? -17.016 8.672 7.996 1 79.62 226 THR B N 1
ATOM 3920 C CA . THR B 1 226 ? -17.844 9.703 7.375 1 79.62 226 THR B CA 1
ATOM 3921 C C . THR B 1 226 ? -19.156 9.109 6.863 1 79.62 226 THR B C 1
ATOM 3923 O O . THR B 1 226 ? -20.234 9.68 7.086 1 79.62 226 THR B O 1
ATOM 3926 N N . ILE B 1 227 ? -19.078 8.008 6.254 1 79.75 227 ILE B N 1
ATOM 3927 C CA . ILE B 1 227 ? -20.25 7.352 5.707 1 79.75 227 ILE B CA 1
ATOM 3928 C C . ILE B 1 227 ? -21.188 6.93 6.844 1 79.75 227 ILE B C 1
ATOM 3930 O O . ILE B 1 227 ? -22.391 7.184 6.797 1 79.75 227 ILE B O 1
ATOM 3934 N N . ILE B 1 228 ? -20.641 6.363 7.844 1 76.94 228 ILE B N 1
ATOM 3935 C CA . ILE B 1 228 ? -21.438 5.91 8.977 1 76.94 228 ILE B CA 1
ATOM 3936 C C . ILE B 1 228 ? -22.094 7.109 9.672 1 76.94 228 ILE B C 1
ATOM 3938 O O . ILE B 1 228 ? -23.266 7.055 10.055 1 76.94 228 ILE B O 1
ATOM 3942 N N . SER B 1 229 ? -21.328 8.094 9.781 1 74.31 229 SER B N 1
ATOM 3943 C CA . SER B 1 229 ? -21.844 9.312 10.414 1 74.31 229 SER B CA 1
ATOM 3944 C C . SER B 1 229 ? -23 9.898 9.609 1 74.31 229 SER B C 1
ATOM 3946 O O . SER B 1 229 ? -23.953 10.422 10.188 1 74.31 229 SER B O 1
ATOM 3948 N N . GLN B 1 230 ? -22.984 9.797 8.328 1 73.56 230 GLN B N 1
ATOM 3949 C CA . GLN B 1 230 ? -24.047 10.289 7.457 1 73.56 230 GLN B CA 1
ATOM 3950 C C . GLN B 1 230 ? -25.281 9.398 7.547 1 73.56 230 GLN B C 1
ATOM 3952 O O . GLN B 1 230 ? -26.406 9.891 7.609 1 73.56 230 GLN B O 1
ATOM 3957 N N . VAL B 1 231 ? -25.016 8.195 7.555 1 72.44 231 VAL B N 1
ATOM 3958 C CA . VAL B 1 231 ? -26.125 7.238 7.574 1 72.44 231 VAL B CA 1
ATOM 3959 C C . VAL B 1 231 ? -26.875 7.348 8.898 1 72.44 231 VAL B C 1
ATOM 3961 O O . VAL B 1 231 ? -28.109 7.293 8.922 1 72.44 231 VAL B O 1
ATOM 3964 N N . TYR B 1 232 ? -26.141 7.492 9.891 1 70.44 232 TYR B N 1
ATOM 3965 C CA . TYR B 1 232 ? -26.797 7.52 11.195 1 70.44 232 TYR B CA 1
ATOM 3966 C C . TYR B 1 232 ? -27.078 8.953 11.633 1 70.44 232 TYR B C 1
ATOM 3968 O O . TYR B 1 232 ? -27.484 9.195 12.773 1 70.44 232 TYR B O 1
ATOM 3976 N N . ASN B 1 233 ? -26.922 9.852 10.578 1 65.75 233 ASN B N 1
ATOM 3977 C CA . ASN B 1 233 ? -27.219 11.266 10.797 1 65.75 233 ASN B CA 1
ATOM 3978 C C . ASN B 1 233 ? -26.516 11.797 12.047 1 65.75 233 ASN B C 1
ATOM 3980 O O . ASN B 1 233 ? -27.109 12.516 12.844 1 65.75 233 ASN B O 1
ATOM 3984 N N . ILE B 1 234 ? -25.469 11.164 12.281 1 62.38 234 ILE B N 1
ATOM 3985 C CA . ILE B 1 234 ? -24.703 11.617 13.438 1 62.38 234 ILE B CA 1
ATOM 3986 C C . ILE B 1 234 ? -24.047 12.969 13.125 1 62.38 234 ILE B C 1
ATOM 3988 O O . ILE B 1 234 ? -24.109 13.891 13.938 1 62.38 234 ILE B O 1
ATOM 3992 N N . PHE B 1 235 ? -23.344 12.977 11.938 1 56.97 235 PHE B N 1
ATOM 3993 C CA . PHE B 1 235 ? -22.656 14.18 11.484 1 56.97 235 PHE B CA 1
ATOM 3994 C C . PHE B 1 235 ? -23.172 14.617 10.125 1 56.97 235 PHE B C 1
ATOM 3996 O O . PHE B 1 235 ? -23.359 13.797 9.227 1 56.97 235 PHE B O 1
ATOM 4003 N N . ASP B 1 236 ? -24.078 15.602 10.133 1 47.97 236 ASP B N 1
ATOM 4004 C CA . ASP B 1 236 ? -24.328 16.156 8.812 1 47.97 236 ASP B CA 1
ATOM 4005 C C . ASP B 1 236 ? -23.016 16.531 8.117 1 47.97 236 ASP B C 1
ATOM 4007 O O . ASP B 1 236 ? -22.5 17.625 8.312 1 47.97 236 ASP B O 1
ATOM 4011 N N . PHE B 1 237 ? -22.219 15.578 8.133 1 49.31 237 PHE B N 1
ATOM 4012 C CA . PHE B 1 237 ? -21.062 15.977 7.332 1 49.31 237 PHE B CA 1
ATOM 4013 C C . PHE B 1 237 ? -21.516 16.547 5.988 1 49.31 237 PHE B C 1
ATOM 4015 O O . PHE B 1 237 ? -22 15.805 5.133 1 49.31 237 PHE B O 1
ATOM 4022 N N . LYS B 1 238 ? -22.266 17.625 6.203 1 40.88 238 LYS B N 1
ATOM 4023 C CA . LYS B 1 238 ? -22.531 18.203 4.883 1 40.88 238 LYS B CA 1
ATOM 4024 C C . LYS B 1 238 ? -21.453 17.781 3.887 1 40.88 238 LYS B C 1
ATOM 4026 O O . LYS B 1 238 ? -20.312 17.516 4.273 1 40.88 238 LYS B O 1
ATOM 4031 N N . ALA B 1 239 ? -21.891 17.297 2.682 1 39.94 239 ALA B N 1
ATOM 4032 C CA . ALA B 1 239 ? -21.234 16.891 1.441 1 39.94 239 ALA B CA 1
ATOM 4033 C C . ALA B 1 239 ? -19.812 17.438 1.359 1 39.94 239 ALA B C 1
ATOM 4035 O O . ALA B 1 239 ? -19.062 17.078 0.461 1 39.94 239 ALA B O 1
ATOM 4036 N N . ASP B 1 240 ? -19.547 18.375 2.082 1 38.62 240 ASP B N 1
ATOM 4037 C CA . ASP B 1 240 ? -18.359 19.172 1.841 1 38.62 240 ASP B CA 1
ATOM 4038 C C . ASP B 1 240 ? -17.094 18.406 2.225 1 38.62 240 ASP B C 1
ATOM 4040 O O . ASP B 1 240 ? -16.047 18.562 1.589 1 38.62 240 ASP B O 1
ATOM 4044 N N . LEU B 1 241 ? -17.172 17.719 3.322 1 40.56 241 LEU B N 1
ATOM 4045 C CA . LEU B 1 241 ? -15.945 17.031 3.715 1 40.56 241 LEU B CA 1
ATOM 4046 C C . LEU B 1 241 ? -15.695 15.812 2.824 1 40.56 241 LEU B C 1
ATOM 4048 O O . LEU B 1 241 ? -14.562 15.336 2.725 1 40.56 241 LEU B O 1
ATOM 4052 N N . SER B 1 242 ? -16.719 15.219 2.535 1 42.31 242 SER B N 1
ATOM 4053 C CA . SER B 1 242 ? -16.516 14.062 1.663 1 42.31 242 SER B CA 1
ATOM 4054 C C . SER B 1 242 ? -15.664 14.422 0.452 1 42.31 242 SER B C 1
ATOM 4056 O O . SER B 1 242 ? -14.844 13.625 0.007 1 42.31 242 SER B O 1
ATOM 4058 N N . ASP B 1 243 ? -16.125 15.531 -0.152 1 38.72 243 ASP B N 1
ATOM 4059 C CA . ASP B 1 243 ? -15.359 16.016 -1.3 1 38.72 243 ASP B CA 1
ATOM 4060 C C . ASP B 1 243 ? -13.922 16.359 -0.902 1 38.72 243 ASP B C 1
ATOM 4062 O O . ASP B 1 243 ? -13.062 16.531 -1.764 1 38.72 243 ASP B O 1
ATOM 4066 N N . LEU B 1 244 ? -13.781 16.734 0.303 1 35.66 244 LEU B N 1
ATOM 4067 C CA . LEU B 1 244 ? -12.477 17.062 0.872 1 35.66 244 LEU B CA 1
ATOM 4068 C C . LEU B 1 244 ? -11.695 15.789 1.205 1 35.66 244 LEU B C 1
ATOM 4070 O O . LEU B 1 244 ? -10.469 15.82 1.307 1 35.66 244 LEU B O 1
ATOM 4074 N N . VAL B 1 245 ? -12.445 14.82 1.598 1 37.03 245 VAL B N 1
ATOM 4075 C CA . VAL B 1 245 ? -11.828 13.547 1.949 1 37.03 245 VAL B CA 1
ATOM 4076 C C . VAL B 1 245 ? -11.93 12.578 0.772 1 37.03 245 VAL B C 1
ATOM 4078 O O . VAL B 1 245 ? -11.18 11.609 0.69 1 37.03 245 VAL B O 1
ATOM 4081 N N . SER B 1 246 ? -12.977 12.516 -0.026 1 35 246 SER B N 1
ATOM 4082 C CA . SER B 1 246 ? -13.078 11.617 -1.173 1 35 246 SER B CA 1
ATOM 4083 C C . SER B 1 246 ? -12.25 12.133 -2.35 1 35 246 SER B C 1
ATOM 4085 O O . SER B 1 246 ? -12.18 13.336 -2.58 1 35 246 SER B O 1
#

Solvent-accessible surface area (backbone atoms only — not comparable to full-atom values): 26289 Å² total; per-residue (Å²): 98,67,43,50,48,53,20,43,50,58,34,44,68,73,60,53,60,89,72,55,74,56,39,80,43,67,50,45,52,64,69,60,42,51,52,41,50,51,52,48,53,53,34,51,53,55,20,48,54,50,23,62,76,55,54,71,44,54,70,71,48,44,52,54,35,48,54,59,23,48,44,36,44,49,56,52,52,36,43,48,51,22,62,75,49,57,45,93,86,44,90,39,47,37,47,69,39,68,49,32,19,36,47,67,55,73,86,63,71,65,42,50,68,93,44,62,61,72,64,48,59,70,45,42,74,60,45,47,62,33,52,50,37,39,42,50,33,38,47,52,54,45,66,70,66,56,75,48,71,68,54,52,50,48,49,47,52,51,51,44,41,45,48,71,78,43,86,86,57,48,71,66,59,43,53,52,23,54,54,48,49,41,50,43,26,47,51,49,44,48,42,36,47,72,71,67,59,42,92,76,51,44,39,58,51,51,58,54,58,47,40,55,54,26,28,46,53,30,47,51,39,46,49,50,41,51,50,51,26,46,73,66,60,68,37,80,64,53,72,62,52,50,63,63,59,86,98,68,43,50,47,55,19,43,52,58,35,43,67,74,60,52,59,87,75,56,73,56,41,79,43,68,47,45,52,64,69,59,42,49,52,41,49,51,51,49,52,52,32,51,54,54,19,46,54,50,23,62,76,54,53,69,45,56,69,71,48,44,52,54,34,47,54,58,24,47,47,36,44,50,54,52,52,35,44,48,52,22,61,74,51,57,47,94,88,43,86,37,47,38,47,70,39,64,49,32,20,36,46,67,54,70,86,63,71,65,42,48,69,92,44,61,62,72,65,48,58,70,44,41,76,60,47,47,62,33,51,52,38,40,40,50,33,38,48,52,52,45,66,69,66,57,75,48,72,70,55,50,51,49,50,46,51,52,52,44,42,44,48,72,78,44,85,86,57,48,70,65,57,44,54,51,22,55,55,48,50,41,49,43,25,48,48,49,43,48,41,36,48,71,71,67,58,41,92,75,50,46,39,59,51,51,56,54,58,48,38,56,53,25,27,45,54,30,46,52,39,47,48,50,41,51,51,51,25,47,73,67,61,68,39,79,64,54,70,61,50,49,65,66,58,86

Nearest PDB structures (foldseek):
  6a60-assembly1_D  TM=7.879E-01  e=1.212E-05  Homo sapiens
  7cfo-assembly1_A  TM=8.049E-01  e=2.606E-05  Homo sapiens
  5i4v-assembly1_B  TM=7.166E-01  e=7.881E-06  Homo sapiens
  5dxg-assembly1_B  TM=6.596E-01  e=1.604E-04  Homo sapiens
  5tm2-assembly1_A  TM=6.474E-01  e=2.243E-04  Homo sapiens

Sequence (492 aa):
MQQLEYGFNQFYEAIKPTGEEFTKLDEIDDELHKHFQAKYMIGLAKMLMHCKQFAELDFEDKILLYKHLKPIFNQIERLYSSIQYKTENIHIPMLIYDNSAVDLEGNEIVHFKNRDKESFAKTRPLWLPFRDKLVNHLYVPMNEIKLTLHELIYLCGQILWSTQEIDGISSNAHQIAKEITDQISSELHNYYMYEMRLVNYAPRLVKMIKLIDGSKTVVNALNDVTIISQVYNIFDFKADLSDLVSMQQLEYGFNQFYEAIKPTGEEFTKLDEIDDELHKHFQAKYMIGLAKMLMHCKQFAELDFEDKILLYKHLKPIFNQIERLYSSIQYKTENIHIPMLIYDNSAVDLEGNEIVHFKNRDKESFAKTRPLWLPFRDKLVNHLYVPMNEIKLTLHELIYLCGQILWSTQEIDGISSNAHQIAKEITDQISSELHNYYMYEMRLVNYAPRLVKMIKLIDGSKTVVNALNDVTIISQVYNIFDFKADLSDLVS